Protein AF-0000000085178756 (afdb_homodimer)

InterPro domains:
  IPR003390 DNA integrity scanning protein, DisA, N-terminal [PF02457] (104-217)
  IPR003390 DNA integrity scanning protein, DisA, N-terminal [PS51794] (75-224)
  IPR014046 Diadenylate cyclase [PIRSF004793] (4-232)
  IPR034701 Diadenylate cyclase CdaA [MF_01499] (4-236)
  IPR034701 Diadenylate cyclase CdaA [TIGR00159] (6-231)
  IPR036888 DNA integrity scanning protein, DisA, N-terminal domain superfamily [G3DSA:3.40.1700.10] (80-236)
  IPR036888 DNA integrity scanning protein, DisA, N-terminal domain superfamily [SSF143597] (33-219)
  IPR045585 Diadenylate cyclase CdaA, N-terminal domain [PF19293] (4-77)
  IPR050338 DNA integrity scanning protein DisA [PTHR34185] (6-233)

Secondary structure (DSSP, 8-state):
----HHHHHHHHHHHHHHHHHHHHHTTSHHHHHHHHHHHHHHHHHHHHHTT-HHHHHHHHHHHHHHHHHHHHHTHHHHHHHHHHHHS-SS----HHHHHHHHHHHHHHHHTT--EEEEE--SS--HHHHTTSEEEEEE--HHHHHHHTSTTSTTSSSEEEEETTEEEEEEEPPPPPSS-TTS-HHHHHHHHHHHHSS-EEEEE-TTT--EEEEETTEEPPP--HHHHHHHHHHHHH-/----HHHHHHHHHHHHHHHHHHHHHTTSTHHHHHHHHHHHHHHHHHHHHHT-HHHHHHHHHHHHHHHHHHHHHTHHHHHHHHHHHHS-------HHHHHHHHHHHHHHHHTT--EEEEE--SS--HHHHTTSEEEEEE--HHHHHHHTSTTSTTSSSEEEEETTEEEEEEEPPPPPSS-TTS-HHHHHHHHHHHHSS-EEEEE-TTT--EEEEETTEEPPPB-HHHHHHHHHHHHH-

Foldseek 3Di:
DDCDPVNVVVVVVVVVVVVVVCVVCVPPCVVVVVVVVVVLVVVLVVCVVVVVPVVNVVSVVCVVVVVVVVCVVCVVVVVVVVCVVVVDLFLLQDPVLLVQVLLLLVVCLVQLFKAKEKEDGPDDPVVQQVQFAFDQAARGSVVSCVQCPPPDPFNADHWYDRRRTGGHTNTFADFAPPDPPDDRSVRRQLRRQCVHQIWMWIQGSVNSFIWIHHNNDIDDGDDSVRVSVVVVVRSVD/DPCDPVNVVVVVVVVVVVVVVVVLCPLDCVVVVVVVVVVLVVVLVVCVVVVVPVVVVVSVVCVVVVVVVSCVVCVVVVVVVVCVVVVVQQLCQPPVLLVQVLLLLVVCLVQLFKAKEKEDHSNDPVVQQVQFAFDQAARGSVVSCVQCPPPDPFNADHWYDRRRTGGHTNTFADFAPPDPPDDRSVRRQLRNQCSHQIWMWIQGSVNSFIWIHHNNDIGDGDDSVRVSVVVVVSSVD

Structure (mmCIF, N/CA/C/O backbone):
data_AF-0000000085178756-model_v1
#
loop_
_entity.id
_entity.type
_entity.pdbx_description
1 polymer 'Diadenylate cyclase'
#
loop_
_atom_site.group_PDB
_atom_site.id
_atom_site.type_symbol
_atom_site.label_atom_id
_atom_site.label_alt_id
_atom_site.label_comp_id
_atom_site.label_asym_id
_atom_site.label_entity_id
_atom_site.label_seq_id
_atom_site.pdbx_PDB_ins_code
_atom_site.Cartn_x
_atom_site.Cartn_y
_atom_site.Cartn_z
_atom_site.occupancy
_atom_site.B_iso_or_equiv
_atom_site.auth_seq_id
_atom_site.auth_comp_id
_atom_site.auth_asym_id
_atom_site.auth_atom_id
_atom_site.pdbx_PDB_model_num
ATOM 1 N N . MET A 1 1 ? 41.219 23.5 20.938 1 50.41 1 MET A N 1
ATOM 2 C CA . MET A 1 1 ? 41.594 22.125 21.25 1 50.41 1 MET A CA 1
ATOM 3 C C . MET A 1 1 ? 41.906 21.344 19.984 1 50.41 1 MET A C 1
ATOM 5 O O . MET A 1 1 ? 41.219 21.484 18.969 1 50.41 1 MET A O 1
ATOM 9 N N . PRO A 1 2 ? 43 20.812 19.875 1 63.88 2 PRO A N 1
ATOM 10 C CA . PRO A 1 2 ? 43.469 20.109 18.656 1 63.88 2 PRO A CA 1
ATOM 11 C C . PRO A 1 2 ? 42.594 18.891 18.344 1 63.88 2 PRO A C 1
ATOM 13 O O . PRO A 1 2 ? 42.031 18.266 19.234 1 63.88 2 PRO A O 1
ATOM 16 N N . VAL A 1 3 ? 42.031 18.922 17.219 1 70.81 3 VAL A N 1
ATOM 17 C CA . VAL A 1 3 ? 41.25 17.797 16.719 1 70.81 3 VAL A CA 1
ATOM 18 C C . VAL A 1 3 ? 42.062 16.5 16.859 1 70.81 3 VAL A C 1
ATOM 20 O O . VAL A 1 3 ? 43.156 16.391 16.312 1 70.81 3 VAL A O 1
ATOM 23 N N . THR A 1 4 ? 42.031 15.758 17.938 1 73.44 4 THR A N 1
ATOM 24 C CA . THR A 1 4 ? 42.688 14.477 18.203 1 73.44 4 THR A CA 1
ATOM 25 C C . THR A 1 4 ? 42.031 13.367 17.359 1 73.44 4 THR A C 1
ATOM 27 O O . THR A 1 4 ? 40.938 13.547 16.828 1 73.44 4 THR A O 1
ATOM 30 N N . TRP A 1 5 ? 42.781 12.273 17.203 1 80.94 5 TRP A N 1
ATOM 31 C CA . TRP A 1 5 ? 42.281 11.141 16.453 1 80.94 5 TRP A CA 1
ATOM 32 C C . TRP A 1 5 ? 40.938 10.664 17 1 80.94 5 TRP A C 1
ATOM 34 O O . TRP A 1 5 ? 40.062 10.188 16.25 1 80.94 5 TRP A O 1
ATOM 44 N N . ARG A 1 6 ? 40.688 10.844 18.266 1 75.19 6 ARG A N 1
ATOM 45 C CA . ARG A 1 6 ? 39.406 10.484 18.891 1 75.19 6 ARG A CA 1
ATOM 46 C C . ARG A 1 6 ? 38.281 11.383 18.391 1 75.19 6 ARG A C 1
ATOM 48 O O . ARG A 1 6 ? 37.156 10.93 18.219 1 75.19 6 ARG A O 1
ATOM 55 N N . ASP A 1 7 ? 38.688 12.578 18.172 1 75.19 7 ASP A N 1
ATOM 56 C CA . ASP A 1 7 ? 37.688 13.516 17.641 1 75.19 7 ASP A CA 1
ATOM 57 C C . ASP A 1 7 ? 37.281 13.133 16.219 1 75.19 7 ASP A C 1
ATOM 59 O O . ASP A 1 7 ? 36.094 13.227 15.867 1 75.19 7 ASP A O 1
ATOM 63 N N . LEU A 1 8 ? 38.281 12.695 15.547 1 80.56 8 LEU A N 1
ATOM 64 C CA . LEU A 1 8 ? 38 12.297 14.172 1 80.56 8 LEU A CA 1
ATOM 65 C C . LEU A 1 8 ? 37.156 11.039 14.141 1 80.56 8 LEU A C 1
ATOM 67 O O . LEU A 1 8 ? 36.25 10.922 13.32 1 80.56 8 LEU A O 1
ATOM 71 N N . LEU A 1 9 ? 37.5 10.141 15.023 1 82.38 9 LEU A N 1
ATOM 72 C CA . LEU A 1 9 ? 36.688 8.922 15.125 1 82.38 9 LEU A CA 1
ATOM 73 C C . LEU A 1 9 ? 35.25 9.234 15.555 1 82.38 9 LEU A C 1
ATOM 75 O O . LEU A 1 9 ? 34.312 8.648 15.039 1 82.38 9 LEU A O 1
ATOM 79 N N . ASP A 1 10 ? 35.219 10.07 16.484 1 79.5 10 ASP A N 1
ATOM 80 C CA . ASP A 1 10 ? 33.906 10.508 16.969 1 79.5 10 ASP A CA 1
ATOM 81 C C . ASP A 1 10 ? 33.094 11.109 15.828 1 79.5 10 ASP A C 1
ATOM 83 O O . ASP A 1 10 ? 31.922 10.773 15.664 1 79.5 10 ASP A O 1
ATOM 87 N N . ILE A 1 11 ? 33.688 11.977 15.125 1 78.44 11 ILE A N 1
ATOM 88 C CA . ILE A 1 11 ? 33.031 12.633 14.016 1 78.44 11 ILE A CA 1
ATOM 89 C C . ILE A 1 11 ? 32.594 11.586 12.977 1 78.44 11 ILE A C 1
ATOM 91 O O . ILE A 1 11 ? 31.5 11.641 12.453 1 78.44 11 ILE A O 1
ATOM 95 N N . PHE A 1 12 ? 33.531 10.688 12.727 1 82 12 PHE A N 1
ATOM 96 C CA . PHE A 1 12 ? 33.281 9.641 11.75 1 82 12 PHE A CA 1
ATOM 97 C C . PHE A 1 12 ? 32.094 8.773 12.195 1 82 12 PHE A C 1
ATOM 99 O O . PHE A 1 12 ? 31.188 8.484 11.406 1 82 12 PHE A O 1
ATOM 106 N N . LEU A 1 13 ? 32.062 8.422 13.43 1 78.56 13 LEU A N 1
ATOM 107 C CA . LEU A 1 13 ? 31.016 7.551 13.961 1 78.56 13 LEU A CA 1
ATOM 108 C C . LEU A 1 13 ? 29.656 8.25 13.953 1 78.56 13 LEU A C 1
ATOM 110 O O . LEU A 1 13 ? 28.641 7.633 13.656 1 78.56 13 LEU A O 1
ATOM 114 N N . VAL A 1 14 ? 29.719 9.477 14.273 1 77.38 14 VAL A N 1
ATOM 115 C CA . VAL A 1 14 ? 28.469 10.242 14.266 1 77.38 14 VAL A CA 1
ATOM 116 C C . VAL A 1 14 ? 27.969 10.391 12.836 1 77.38 14 VAL A C 1
ATOM 118 O O . VAL A 1 14 ? 26.766 10.258 12.586 1 77.38 14 VAL A O 1
ATOM 121 N N . ALA A 1 15 ? 28.906 10.625 11.984 1 76.5 15 ALA A N 1
ATOM 122 C CA . ALA A 1 15 ? 28.531 10.742 10.57 1 76.5 15 ALA A CA 1
ATOM 123 C C . ALA A 1 15 ? 27.938 9.438 10.055 1 76.5 15 ALA A C 1
ATOM 125 O O . ALA A 1 15 ? 26.953 9.445 9.32 1 76.5 15 ALA A O 1
ATOM 126 N N . LEU A 1 16 ? 28.578 8.367 10.453 1 75 16 LEU A N 1
ATOM 127 C CA . LEU A 1 16 ? 28.094 7.047 10.07 1 75 16 LEU A CA 1
ATOM 128 C C . LEU A 1 16 ? 26.719 6.781 10.648 1 75 16 LEU A C 1
ATOM 130 O O . LEU A 1 16 ? 25.844 6.246 9.961 1 75 16 LEU A O 1
ATOM 134 N N . LEU A 1 17 ? 26.594 7.098 11.836 1 73.38 17 LEU A N 1
ATOM 135 C CA . LEU A 1 17 ? 25.297 6.93 12.508 1 73.38 17 LEU A CA 1
ATOM 136 C C . LEU A 1 17 ? 24.219 7.746 11.828 1 73.38 17 LEU A C 1
ATOM 138 O O . LEU A 1 17 ? 23.109 7.246 11.586 1 73.38 17 LEU A O 1
ATOM 142 N N . LEU A 1 18 ? 24.547 8.969 11.516 1 75.81 18 LEU A N 1
ATOM 143 C CA . LEU A 1 18 ? 23.578 9.852 10.867 1 75.81 18 LEU A CA 1
ATOM 144 C C . LEU A 1 18 ? 23.234 9.352 9.469 1 75.81 18 LEU A C 1
ATOM 146 O O . LEU A 1 18 ? 22.094 9.43 9.039 1 75.81 18 LEU A O 1
ATOM 150 N N . TYR A 1 19 ? 24.266 8.875 8.867 1 68.56 19 TYR A N 1
ATOM 151 C CA . TYR A 1 19 ? 24.062 8.32 7.535 1 68.56 19 TYR A CA 1
ATOM 152 C C . TYR A 1 19 ? 23.156 7.102 7.582 1 68.56 19 TYR A C 1
ATOM 154 O O . TYR A 1 19 ? 22.25 6.957 6.754 1 68.56 19 TYR A O 1
ATOM 162 N N . THR A 1 20 ? 23.5 6.254 8.492 1 63.81 20 THR A N 1
ATOM 163 C CA . THR A 1 20 ? 22.703 5.043 8.648 1 63.81 20 THR A CA 1
ATOM 164 C C . THR A 1 20 ? 21.266 5.391 9 1 63.81 20 THR A C 1
ATOM 166 O O . THR A 1 20 ? 20.328 4.781 8.469 1 63.81 20 THR A O 1
ATOM 169 N N . LEU A 1 21 ? 21.141 6.312 9.859 1 65 21 LEU A N 1
ATOM 170 C CA . LEU A 1 21 ? 19.812 6.754 10.25 1 65 21 LEU A CA 1
ATOM 171 C C . LEU A 1 21 ? 19.062 7.352 9.062 1 65 21 LEU A C 1
ATOM 173 O O . LEU A 1 21 ? 17.875 7.094 8.883 1 65 21 LEU A O 1
ATOM 177 N N . TYR A 1 22 ? 19.734 8.086 8.297 1 65.94 22 TYR A N 1
ATOM 178 C CA . TYR A 1 22 ? 19.172 8.703 7.102 1 65.94 22 TYR A CA 1
ATOM 179 C C . TYR A 1 22 ? 18.719 7.648 6.105 1 65.94 22 TYR A C 1
ATOM 181 O O . TYR A 1 22 ? 17.609 7.742 5.555 1 65.94 22 TYR A O 1
ATOM 189 N N . ARG A 1 23 ? 19.547 6.742 5.945 1 56.66 23 ARG A N 1
ATOM 190 C CA . ARG A 1 23 ? 19.234 5.684 4.992 1 56.66 23 ARG A CA 1
ATOM 191 C C . ARG A 1 23 ? 18.031 4.871 5.441 1 56.66 23 ARG A C 1
ATOM 193 O O . ARG A 1 23 ? 17.25 4.414 4.609 1 56.66 23 ARG A O 1
ATOM 200 N N . LEU A 1 24 ? 18.016 4.711 6.688 1 54.38 24 LEU A N 1
ATOM 201 C CA . LEU A 1 24 ? 16.906 3.934 7.246 1 54.38 24 LEU A CA 1
ATOM 202 C C . LEU A 1 24 ? 15.586 4.676 7.09 1 54.38 24 LEU A C 1
ATOM 204 O O . LEU A 1 24 ? 14.531 4.051 6.953 1 54.38 24 LEU A O 1
ATOM 208 N N . MET A 1 25 ? 15.797 5.926 7.125 1 53.81 25 MET A N 1
ATOM 209 C CA . MET A 1 25 ? 14.594 6.75 7.109 1 53.81 25 MET A CA 1
ATOM 210 C C . MET A 1 25 ? 14.172 7.074 5.68 1 53.81 25 MET A C 1
ATOM 212 O O . MET A 1 25 ? 13.016 7.406 5.426 1 53.81 25 MET A O 1
ATOM 216 N N . VAL A 1 26 ? 15.219 6.848 4.805 1 48.31 26 VAL A N 1
ATOM 217 C CA . VAL A 1 26 ? 14.961 7.195 3.412 1 48.31 26 VAL A CA 1
ATOM 218 C C . VAL A 1 26 ? 13.945 6.219 2.818 1 48.31 26 VAL A C 1
ATOM 220 O O . VAL A 1 26 ? 14.086 5.004 2.957 1 48.31 26 VAL A O 1
ATOM 223 N N . GLY A 1 27 ? 12.828 6.789 2.383 1 42.19 27 GLY A N 1
ATOM 224 C CA . GLY A 1 27 ? 11.797 5.98 1.762 1 42.19 27 GLY A CA 1
ATOM 225 C C . GLY A 1 27 ? 10.594 5.758 2.658 1 42.19 27 GLY A C 1
ATOM 226 O O . GLY A 1 27 ? 9.578 5.207 2.223 1 42.19 27 GLY A O 1
ATOM 227 N N . THR A 1 28 ? 10.945 6.023 4.004 1 43.5 28 THR A N 1
ATOM 228 C CA . THR A 1 28 ? 9.828 5.812 4.914 1 43.5 28 THR A CA 1
ATOM 229 C C . THR A 1 28 ? 9.133 7.129 5.227 1 43.5 28 THR A C 1
ATOM 231 O O . THR A 1 28 ? 9.625 8.203 4.879 1 43.5 28 THR A O 1
ATOM 234 N N . ARG A 1 29 ? 7.918 6.957 5.707 1 46.06 29 ARG A N 1
ATOM 235 C CA . ARG A 1 29 ? 7.156 8.125 6.141 1 46.06 29 ARG A CA 1
ATOM 236 C C . ARG A 1 29 ? 7.891 8.875 7.246 1 46.06 29 ARG A C 1
ATOM 238 O O . ARG A 1 29 ? 7.617 10.055 7.484 1 46.06 29 ARG A O 1
ATOM 245 N N . ALA A 1 30 ? 8.828 8.203 7.781 1 55.19 30 ALA A N 1
ATOM 246 C CA . ALA A 1 30 ? 9.578 8.781 8.891 1 55.19 30 ALA A CA 1
ATOM 247 C C . ALA A 1 30 ? 10.352 10.023 8.438 1 55.19 30 ALA A C 1
ATOM 249 O O . ALA A 1 30 ? 10.492 10.984 9.203 1 55.19 30 ALA A O 1
ATOM 250 N N . LEU A 1 31 ? 10.773 9.969 7.238 1 56.69 31 LEU A N 1
ATOM 251 C CA . LEU A 1 31 ? 11.516 11.109 6.715 1 56.69 31 LEU A CA 1
ATOM 252 C C . LEU A 1 31 ? 10.633 12.359 6.688 1 56.69 31 LEU A C 1
ATOM 254 O O . LEU A 1 31 ? 11.109 13.469 6.941 1 56.69 31 LEU A O 1
ATOM 258 N N . ASN A 1 32 ? 9.406 12.094 6.359 1 56.81 32 ASN A N 1
ATOM 259 C CA . ASN A 1 32 ? 8.484 13.219 6.367 1 56.81 32 ASN A CA 1
ATOM 260 C C . ASN A 1 32 ? 8.305 13.781 7.773 1 56.81 32 ASN A C 1
ATOM 262 O O . ASN A 1 32 ? 8.203 15 7.953 1 56.81 32 ASN A O 1
ATOM 266 N N . LEU A 1 33 ? 8.25 12.906 8.719 1 64.31 33 LEU A N 1
ATOM 267 C CA . LEU A 1 33 ? 8.141 13.328 10.109 1 64.31 33 LEU A CA 1
ATOM 268 C C . LEU A 1 33 ? 9.375 14.125 10.531 1 64.31 33 LEU A C 1
ATOM 270 O O . LEU A 1 33 ? 9.25 15.172 11.18 1 64.31 33 LEU A O 1
ATOM 274 N N . VAL A 1 34 ? 10.5 13.648 10.141 1 70.12 34 VAL A N 1
ATOM 275 C CA . VAL A 1 34 ? 11.758 14.32 10.461 1 70.12 34 VAL A CA 1
ATOM 276 C C . VAL A 1 34 ? 11.797 15.695 9.789 1 70.12 34 VAL A C 1
ATOM 278 O O . VAL A 1 34 ? 12.195 16.672 10.414 1 70.12 34 VAL A O 1
ATOM 281 N N . ARG A 1 35 ? 11.359 15.727 8.594 1 68.25 35 ARG A N 1
ATOM 282 C CA . ARG A 1 35 ? 11.305 17 7.879 1 68.25 35 ARG A CA 1
ATOM 283 C C . ARG A 1 35 ? 10.352 17.969 8.562 1 68.25 35 ARG A C 1
ATOM 285 O O . ARG A 1 35 ? 10.641 19.156 8.664 1 68.25 35 ARG A O 1
ATOM 292 N N . GLY A 1 36 ? 9.242 17.438 8.969 1 73.62 36 GLY A N 1
ATOM 293 C CA . GLY A 1 36 ? 8.305 18.266 9.703 1 73.62 36 GLY A CA 1
ATOM 294 C C . GLY A 1 36 ? 8.898 18.875 10.961 1 73.62 36 GLY A C 1
ATOM 295 O O . GLY A 1 36 ? 8.703 20.062 11.234 1 73.62 36 GLY A O 1
ATOM 296 N N . VAL A 1 37 ? 9.617 18.078 11.648 1 78.94 37 VAL A N 1
ATOM 297 C CA . VAL A 1 37 ? 10.266 18.547 12.867 1 78.94 37 VAL A CA 1
ATOM 298 C C . VAL A 1 37 ? 11.32 19.594 12.531 1 78.94 37 VAL A C 1
ATOM 300 O O . VAL A 1 37 ? 11.445 20.609 13.219 1 78.94 37 VAL A O 1
ATOM 303 N N . LEU A 1 38 ? 11.984 19.406 11.43 1 79.12 38 LEU A N 1
ATOM 304 C CA . LEU A 1 38 ? 13.016 20.344 10.984 1 79.12 38 LEU A CA 1
ATOM 305 C C . LEU A 1 38 ? 12.398 21.672 10.594 1 79.12 38 LEU A C 1
ATOM 307 O O . LEU A 1 38 ? 12.945 22.734 10.914 1 79.12 38 LEU A O 1
ATOM 311 N N . VAL A 1 39 ? 11.289 21.609 9.859 1 78.88 39 VAL A N 1
ATOM 312 C CA . VAL A 1 39 ? 10.586 22.828 9.484 1 78.88 39 VAL A CA 1
ATOM 313 C C . VAL A 1 39 ? 10.133 23.562 10.742 1 78.88 39 VAL A C 1
ATOM 315 O O . VAL A 1 39 ? 10.258 24.797 10.828 1 78.88 39 VAL A O 1
ATOM 318 N N . TYR A 1 40 ? 9.609 22.781 11.68 1 84.19 40 TYR A N 1
ATOM 319 C CA . TYR A 1 40 ? 9.188 23.359 12.953 1 84.19 40 TYR A CA 1
ATOM 320 C C . TYR A 1 40 ? 10.344 24.078 13.633 1 84.19 40 TYR A C 1
ATOM 322 O O . TYR A 1 40 ? 10.188 25.234 14.062 1 84.19 40 TYR A O 1
ATOM 330 N N . LEU A 1 41 ? 11.531 23.422 13.719 1 82.44 41 LEU A N 1
ATOM 331 C CA . LEU A 1 41 ? 12.695 24 14.391 1 82.44 41 LEU A CA 1
ATOM 332 C C . LEU A 1 41 ? 13.203 25.219 13.641 1 82.44 41 LEU A C 1
ATOM 334 O O . LEU A 1 41 ? 13.625 26.203 14.266 1 82.44 41 LEU A O 1
ATOM 338 N N . LEU A 1 42 ? 13.039 25.156 12.375 1 85 42 LEU A N 1
ATOM 339 C CA . LEU A 1 42 ? 13.477 26.281 11.547 1 85 42 LEU A CA 1
ATOM 340 C C . LEU A 1 42 ? 12.578 27.484 11.766 1 85 42 LEU A C 1
ATOM 342 O O . LEU A 1 42 ? 13.07 28.609 11.906 1 85 42 LEU A O 1
ATOM 346 N N . VAL A 1 43 ? 11.328 27.297 11.797 1 83.69 43 VAL A N 1
ATOM 347 C CA . VAL A 1 43 ? 10.383 28.375 12.023 1 83.69 43 VAL A CA 1
ATOM 348 C C . VAL A 1 43 ? 10.594 28.969 13.414 1 83.69 43 VAL A C 1
ATOM 350 O O . VAL A 1 43 ? 10.578 30.203 13.578 1 83.69 43 VAL A O 1
ATOM 353 N N . TRP A 1 44 ? 10.836 28.062 14.359 1 83.56 44 TRP A N 1
ATOM 354 C CA . TRP A 1 44 ? 11.094 28.516 15.727 1 83.56 44 TRP A CA 1
ATOM 355 C C . TRP A 1 44 ? 12.367 29.344 15.797 1 83.56 44 TRP A C 1
ATOM 357 O O . TRP A 1 44 ? 12.398 30.391 16.438 1 83.56 44 TRP A O 1
ATOM 367 N N . PHE A 1 45 ? 13.367 28.906 15.141 1 84.19 45 PHE A N 1
ATOM 368 C CA . PHE A 1 45 ? 14.648 29.594 15.102 1 84.19 45 PHE A CA 1
ATOM 369 C C . PHE A 1 45 ? 14.516 30.953 14.438 1 84.19 45 PHE A C 1
ATOM 371 O O . PHE A 1 45 ? 15.016 31.953 14.953 1 84.19 45 PHE A O 1
ATOM 378 N N . ILE A 1 46 ? 13.773 30.984 13.352 1 86.19 46 ILE A N 1
ATOM 379 C CA . ILE A 1 46 ? 13.586 32.219 12.617 1 86.19 46 ILE A CA 1
ATOM 380 C C . ILE A 1 46 ? 12.742 33.188 13.445 1 86.19 46 ILE A C 1
ATOM 382 O O . ILE A 1 46 ? 13.023 34.406 13.484 1 86.19 46 ILE A O 1
ATOM 386 N N . ALA A 1 47 ? 11.797 32.688 14.117 1 84.69 47 ALA A N 1
ATOM 387 C CA . ALA A 1 47 ? 10.961 33.531 14.977 1 84.69 47 ALA A CA 1
ATOM 388 C C . ALA A 1 47 ? 11.789 34.156 16.094 1 84.69 47 ALA A C 1
ATOM 390 O O . ALA A 1 47 ? 11.602 35.312 16.438 1 84.69 47 ALA A O 1
ATOM 391 N N . SER A 1 48 ? 12.727 33.375 16.625 1 83.75 48 SER A N 1
ATOM 392 C CA . SER A 1 48 ? 13.586 33.844 17.703 1 83.75 48 SER A CA 1
ATOM 393 C C . SER A 1 48 ? 14.578 34.906 17.203 1 83.75 48 SER A C 1
ATOM 395 O O . SER A 1 48 ? 14.867 35.875 17.891 1 83.75 48 SER A O 1
ATOM 397 N N . LEU A 1 49 ? 15 34.75 16 1 84.5 49 LEU A N 1
ATOM 398 C CA . LEU A 1 49 ? 15.961 35.688 15.414 1 84.5 49 LEU A CA 1
ATOM 399 C C . LEU A 1 49 ? 15.297 37 15.078 1 84.5 49 LEU A C 1
ATOM 401 O O . LEU A 1 49 ? 15.898 38.062 15.258 1 84.5 49 LEU A O 1
ATOM 405 N N . LEU A 1 50 ? 14.055 36.906 14.602 1 85.62 50 LEU A N 1
ATOM 406 C CA . LEU A 1 50 ? 13.32 38.094 14.195 1 85.62 50 LEU A CA 1
ATOM 407 C C . LEU A 1 50 ? 12.719 38.812 15.398 1 85.62 50 LEU A C 1
ATOM 409 O O . LEU A 1 50 ? 12.164 39.906 15.273 1 85.62 50 LEU A O 1
ATOM 413 N N . GLY A 1 51 ? 12.883 38.188 16.547 1 82.5 51 GLY A N 1
ATOM 414 C CA . GLY A 1 51 ? 12.398 38.781 17.781 1 82.5 51 GLY A CA 1
ATOM 415 C C . GLY A 1 51 ? 10.891 38.719 17.922 1 82.5 51 GLY A C 1
ATOM 416 O O . GLY A 1 51 ? 10.273 39.625 18.453 1 82.5 51 GLY A O 1
ATOM 417 N N . LEU A 1 52 ? 10.281 37.75 17.266 1 83.44 52 LEU A N 1
ATOM 418 C CA . LEU A 1 52 ? 8.844 37.531 17.422 1 83.44 52 LEU A CA 1
ATOM 419 C C . LEU A 1 52 ? 8.531 36.844 18.75 1 83.44 52 LEU A C 1
ATOM 421 O O . LEU A 1 52 ? 8.555 35.625 18.844 1 83.44 52 LEU A O 1
ATOM 425 N N . SER A 1 53 ? 8.234 37.531 19.672 1 81.88 53 SER A N 1
ATOM 426 C CA . SER A 1 53 ? 8.156 37.062 21.047 1 81.88 53 SER A CA 1
ATOM 427 C C . SER A 1 53 ? 6.98 36.094 21.234 1 81.88 53 SER A C 1
ATOM 429 O O . SER A 1 53 ? 7.121 35.031 21.875 1 81.88 53 SER A O 1
ATOM 431 N N . THR A 1 54 ? 5.809 36.438 20.688 1 84.12 54 THR A N 1
ATOM 432 C CA . THR A 1 54 ? 4.625 35.594 20.906 1 84.12 54 THR A CA 1
ATOM 433 C C . THR A 1 54 ? 4.754 34.281 20.172 1 84.12 54 THR A C 1
ATOM 435 O O . THR A 1 54 ? 4.48 33.219 20.75 1 84.12 54 THR A O 1
ATOM 438 N N . LEU A 1 55 ? 5.164 34.375 18.984 1 82 55 LEU A N 1
ATOM 439 C CA . LEU A 1 55 ? 5.32 33.156 18.203 1 82 55 LEU A CA 1
ATOM 440 C C . LEU A 1 55 ? 6.391 32.25 18.812 1 82 55 LEU A C 1
ATOM 442 O O . LEU A 1 55 ? 6.207 31.047 18.922 1 82 55 LEU A O 1
ATOM 446 N N . SER A 1 56 ? 7.461 32.875 19.188 1 83.19 56 SER A N 1
ATOM 447 C CA . SER A 1 56 ? 8.539 32.094 19.797 1 83.19 56 SER A CA 1
ATOM 448 C C . SER A 1 56 ? 8.102 31.453 21.109 1 83.19 56 SER A C 1
ATOM 450 O O . SER A 1 56 ? 8.469 30.312 21.406 1 83.19 56 SER A O 1
ATOM 452 N N . TRP A 1 57 ? 7.352 32.188 21.844 1 81.56 57 TRP A N 1
ATOM 453 C CA . TRP A 1 57 ? 6.824 31.641 23.109 1 81.56 57 TRP A CA 1
ATOM 454 C C . TRP A 1 57 ? 5.852 30.5 22.844 1 81.56 57 TRP A C 1
ATOM 456 O O . TRP A 1 57 ? 5.906 29.469 23.531 1 81.56 57 TRP A O 1
ATOM 466 N N . LEU A 1 58 ? 5.039 30.688 21.875 1 81.69 58 LEU A N 1
ATOM 467 C CA . LEU A 1 58 ? 4.07 29.656 21.516 1 81.69 58 LEU A CA 1
ATOM 468 C C . LEU A 1 58 ? 4.77 28.375 21.062 1 81.69 58 LEU A C 1
ATOM 470 O O . LEU A 1 58 ? 4.418 27.281 21.5 1 81.69 58 LEU A O 1
ATOM 474 N N . LEU A 1 59 ? 5.727 28.547 20.234 1 81.75 59 LEU A N 1
ATOM 475 C CA . LEU A 1 59 ? 6.457 27.406 19.703 1 81.75 59 LEU A CA 1
ATOM 476 C C . LEU A 1 59 ? 7.316 26.766 20.781 1 81.75 59 LEU A C 1
ATOM 478 O O . LEU A 1 59 ? 7.484 25.531 20.797 1 81.75 59 LEU A O 1
ATOM 482 N N . GLY A 1 60 ? 7.883 27.547 21.703 1 80.12 60 GLY A N 1
ATOM 483 C CA . GLY A 1 60 ? 8.641 27 22.828 1 80.12 60 GLY A CA 1
ATOM 484 C C . GLY A 1 60 ? 7.805 26.156 23.75 1 80.12 60 GLY A C 1
ATOM 485 O O . GLY A 1 60 ? 8.242 25.078 24.172 1 80.12 60 GLY A O 1
ATOM 486 N N . ASN A 1 61 ? 6.664 26.625 24.047 1 78.31 61 ASN A N 1
ATOM 487 C CA . ASN A 1 61 ? 5.758 25.859 24.891 1 78.31 61 ASN A CA 1
ATOM 488 C C . ASN A 1 61 ? 5.281 24.578 24.188 1 78.31 61 ASN A C 1
ATOM 490 O O . ASN A 1 61 ? 5.133 23.531 24.828 1 78.31 61 ASN A O 1
ATOM 494 N N . ALA A 1 62 ? 5.082 24.766 22.906 1 79.19 62 ALA A N 1
ATOM 495 C CA . ALA A 1 62 ? 4.668 23.609 22.125 1 79.19 62 ALA A CA 1
ATOM 496 C C . ALA A 1 62 ? 5.766 22.547 22.078 1 79.19 62 ALA A C 1
ATOM 498 O O . ALA A 1 62 ? 5.48 21.359 22.047 1 79.19 62 ALA A O 1
ATOM 499 N N . ALA A 1 63 ? 7.008 23.031 22.125 1 76.25 63 ALA A N 1
ATOM 500 C CA . ALA A 1 63 ? 8.148 22.125 22.031 1 76.25 63 ALA A CA 1
ATOM 501 C C . ALA A 1 63 ? 8.227 21.234 23.266 1 76.25 63 ALA A C 1
ATOM 503 O O . ALA A 1 63 ? 8.609 20.062 23.172 1 76.25 63 ALA A O 1
ATOM 504 N N . THR A 1 64 ? 7.965 21.734 24.422 1 69.5 64 THR A N 1
ATOM 505 C CA . THR A 1 64 ? 7.996 20.938 25.641 1 69.5 64 THR A CA 1
ATOM 506 C C . THR A 1 64 ? 6.977 19.812 25.578 1 69.5 64 THR A C 1
ATOM 508 O O . THR A 1 64 ? 7.297 18.656 25.906 1 69.5 64 THR A O 1
ATOM 511 N N . LEU A 1 65 ? 5.781 20.25 25.188 1 68.19 65 LEU A N 1
ATOM 512 C CA . LEU A 1 65 ? 4.754 19.234 25.016 1 68.19 65 LEU A CA 1
ATOM 513 C C . LEU A 1 65 ? 5.016 18.391 23.766 1 68.19 65 LEU A C 1
ATOM 515 O O . LEU A 1 65 ? 4.688 17.203 23.734 1 68.19 65 LEU A O 1
ATOM 519 N N . GLY A 1 66 ? 5.699 19.078 22.859 1 71.19 66 GLY A N 1
ATOM 520 C CA . GLY A 1 66 ? 5.988 18.469 21.578 1 71.19 66 GLY A CA 1
ATOM 521 C C . GLY A 1 66 ? 7.008 17.359 21.656 1 71.19 66 GLY A C 1
ATOM 522 O O . GLY A 1 66 ? 6.906 16.359 20.938 1 71.19 66 GLY A O 1
ATOM 523 N N . ALA A 1 67 ? 7.965 17.594 22.641 1 71.94 67 ALA A N 1
ATOM 524 C CA . ALA A 1 67 ? 8.961 16.547 22.812 1 71.94 67 ALA A CA 1
ATOM 525 C C . ALA A 1 67 ? 8.297 15.227 23.188 1 71.94 67 ALA A C 1
ATOM 527 O O . ALA A 1 67 ? 8.641 14.172 22.656 1 71.94 67 ALA A O 1
ATOM 528 N N . PHE A 1 68 ? 7.383 15.312 24.141 1 68.81 68 PHE A N 1
ATOM 529 C CA . PHE A 1 68 ? 6.645 14.117 24.531 1 68.81 68 PHE A CA 1
ATOM 530 C C . PHE A 1 68 ? 5.797 13.609 23.359 1 68.81 68 PHE A C 1
ATOM 532 O O . PHE A 1 68 ? 5.742 12.406 23.109 1 68.81 68 PHE A O 1
ATOM 539 N N . ALA A 1 69 ? 5.133 14.617 22.688 1 71.56 69 ALA A N 1
ATOM 540 C CA . ALA A 1 69 ? 4.305 14.273 21.547 1 71.56 69 ALA A CA 1
ATOM 541 C C . ALA A 1 69 ? 5.133 13.609 20.453 1 71.56 69 ALA A C 1
ATOM 543 O O . ALA A 1 69 ? 4.684 12.641 19.828 1 71.56 69 ALA A O 1
ATOM 544 N N . LEU A 1 70 ? 6.289 14.078 20.312 1 72.25 70 LEU A N 1
ATOM 545 C CA . LEU A 1 70 ? 7.191 13.547 19.297 1 72.25 70 LEU A CA 1
ATOM 546 C C . LEU A 1 70 ? 7.562 12.102 19.594 1 72.25 70 LEU A C 1
ATOM 548 O O . LEU A 1 70 ? 7.594 11.258 18.688 1 72.25 70 LEU A O 1
ATOM 552 N N . ILE A 1 71 ? 7.82 11.805 20.844 1 68.62 71 ILE A N 1
ATOM 553 C CA . ILE A 1 71 ? 8.18 10.453 21.25 1 68.62 71 ILE A CA 1
ATOM 554 C C . ILE A 1 71 ? 7.02 9.5 20.969 1 68.62 71 ILE A C 1
ATOM 556 O O . ILE A 1 71 ? 7.219 8.391 20.484 1 68.62 71 ILE A O 1
ATOM 560 N N . VAL A 1 72 ? 5.918 10.023 21.234 1 66.81 72 VAL A N 1
ATOM 561 C CA . VAL A 1 72 ? 4.727 9.203 21.047 1 66.81 72 VAL A CA 1
ATOM 562 C C . VAL A 1 72 ? 4.465 8.992 19.562 1 66.81 72 VAL A C 1
ATOM 564 O O . VAL A 1 72 ? 4.121 7.887 19.141 1 66.81 72 VAL A O 1
ATOM 567 N N . VAL A 1 73 ? 4.703 10.008 18.812 1 65.88 73 VAL A N 1
ATOM 568 C CA . VAL A 1 73 ? 4.449 9.961 17.375 1 65.88 73 VAL A CA 1
ATOM 569 C C . VAL A 1 73 ? 5.473 9.055 16.703 1 65.88 73 VAL A C 1
ATOM 571 O O . VAL A 1 73 ? 5.137 8.32 15.766 1 65.88 73 VAL A O 1
ATOM 574 N N . PHE A 1 74 ? 6.707 9.047 17.234 1 63.19 74 PHE A N 1
ATOM 575 C CA . PHE A 1 74 ? 7.789 8.266 16.641 1 63.19 74 PHE A CA 1
ATOM 576 C C . PHE A 1 74 ? 7.836 6.867 17.25 1 63.19 74 PHE A C 1
ATOM 578 O O . PHE A 1 74 ? 8.703 6.062 16.906 1 63.19 74 PHE A O 1
ATOM 585 N N . GLN A 1 75 ? 6.953 6.703 18.141 1 64.81 75 GLN A N 1
ATOM 586 C CA . GLN A 1 75 ? 6.969 5.43 18.859 1 64.81 75 GLN A CA 1
ATOM 587 C C . GLN A 1 75 ? 7.047 4.258 17.891 1 64.81 75 GLN A C 1
ATOM 589 O O . GLN A 1 75 ? 7.887 3.365 18.047 1 64.81 75 GLN A O 1
ATOM 594 N N . PRO A 1 76 ? 6.238 4.246 16.797 1 54.38 76 PRO A N 1
ATOM 595 C CA . PRO A 1 76 ? 6.34 3.096 15.891 1 54.38 76 PRO A CA 1
ATOM 596 C C . PRO A 1 76 ? 7.699 3 15.203 1 54.38 76 PRO A C 1
ATOM 598 O O . PRO A 1 76 ? 8.234 1.901 15.039 1 54.38 76 PRO A O 1
ATOM 601 N N . GLU A 1 77 ? 8.188 4.125 14.828 1 52.62 77 GLU A N 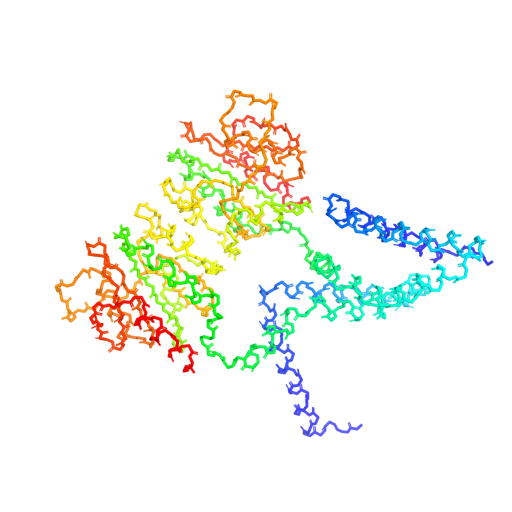1
ATOM 602 C CA . GLU A 1 77 ? 9.484 4.141 14.164 1 52.62 77 GLU A CA 1
ATOM 603 C C . GLU A 1 77 ? 10.602 3.744 15.125 1 52.62 77 GLU A C 1
ATOM 605 O O . GLU A 1 77 ? 11.531 3.02 14.75 1 52.62 77 GLU A O 1
ATOM 610 N N . LEU A 1 78 ? 10.531 4.324 16.281 1 62.66 78 LEU A N 1
ATOM 611 C CA . LEU A 1 78 ? 11.5 3.959 17.297 1 62.66 78 LEU A CA 1
ATOM 612 C C . LEU A 1 78 ? 11.461 2.461 17.578 1 62.66 78 LEU A C 1
ATOM 614 O O . LEU A 1 78 ? 12.508 1.819 17.703 1 62.66 78 LEU A O 1
ATOM 618 N N . ARG A 1 79 ? 10.273 2.053 17.578 1 53.62 79 ARG A N 1
ATOM 619 C CA . ARG A 1 79 ? 10.117 0.619 17.781 1 53.62 79 ARG A CA 1
ATOM 620 C C . ARG A 1 79 ? 10.727 -0.176 16.641 1 53.62 79 ARG A C 1
ATOM 622 O O . ARG A 1 79 ? 11.453 -1.146 16.859 1 53.62 79 ARG A O 1
ATOM 629 N N . ALA A 1 80 ? 10.305 0.249 15.516 1 48.09 80 ALA A N 1
ATOM 630 C CA . ALA A 1 80 ? 10.828 -0.428 14.336 1 48.09 80 ALA A CA 1
ATOM 631 C C . ALA A 1 80 ? 12.352 -0.385 14.297 1 48.09 80 ALA A C 1
ATOM 633 O O . ALA A 1 80 ? 13 -1.379 13.969 1 48.09 80 ALA A O 1
ATOM 634 N N . PHE A 1 81 ? 12.914 0.731 14.617 1 56.44 81 PHE A N 1
ATOM 635 C CA . PHE A 1 81 ? 14.359 0.909 14.664 1 56.44 81 PHE A CA 1
ATOM 636 C C . PHE A 1 81 ? 14.992 -0.04 15.68 1 56.44 81 PHE A C 1
ATOM 638 O O . PHE A 1 81 ? 15.969 -0.724 15.375 1 56.44 81 PHE A O 1
ATOM 645 N N . LEU A 1 82 ? 14.422 0.02 16.844 1 54 82 LEU A N 1
ATOM 646 C CA . LEU A 1 82 ? 14.938 -0.849 17.891 1 54 82 LEU A CA 1
ATOM 647 C C . LEU A 1 82 ? 14.781 -2.316 17.516 1 54 82 LEU A C 1
ATOM 649 O O . LEU A 1 82 ? 15.656 -3.135 17.797 1 54 82 LEU A O 1
ATOM 653 N N . GLU A 1 83 ? 13.594 -2.518 16.953 1 47.59 83 GLU A N 1
ATOM 654 C CA . GLU A 1 83 ? 13.359 -3.883 16.5 1 47.59 83 GLU A CA 1
ATOM 655 C C . GLU A 1 83 ? 14.367 -4.277 15.422 1 47.59 83 GLU A C 1
ATOM 657 O O . GLU A 1 83 ? 14.875 -5.402 15.422 1 47.59 83 GLU A O 1
ATOM 662 N N . ARG A 1 84 ? 14.469 -3.297 14.477 1 44.22 84 ARG A N 1
ATOM 663 C CA . ARG A 1 84 ? 15.445 -3.564 13.43 1 44.22 84 ARG A CA 1
ATOM 664 C C . ARG A 1 84 ? 16.844 -3.74 14.023 1 44.22 84 ARG A C 1
ATOM 666 O O . ARG A 1 84 ? 17.609 -4.594 13.57 1 44.22 84 ARG A O 1
ATOM 673 N N . LEU A 1 85 ? 17.141 -2.709 14.789 1 47.81 85 LEU A N 1
ATOM 674 C CA . LEU A 1 85 ? 18.422 -2.816 15.469 1 47.81 85 LEU A CA 1
ATOM 675 C C . LEU A 1 85 ? 18.562 -4.16 16.172 1 47.81 85 LEU A C 1
ATOM 677 O O . LEU A 1 85 ? 19.641 -4.73 16.25 1 47.81 85 LEU A O 1
ATOM 681 N N . GLY A 1 86 ? 17.516 -4.301 16.812 1 42.16 86 GLY A N 1
ATOM 682 C CA . GLY A 1 86 ? 17.484 -5.602 17.469 1 42.16 86 GLY A CA 1
ATOM 683 C C . GLY A 1 86 ? 17.344 -6.758 16.5 1 42.16 86 GLY A C 1
ATOM 684 O O . GLY A 1 86 ? 17.641 -7.902 16.844 1 42.16 86 GLY A O 1
ATOM 685 N N . ARG A 1 87 ? 16.453 -6.391 15.57 1 40.12 87 ARG A N 1
ATOM 686 C CA . ARG A 1 87 ? 16.234 -7.441 14.578 1 40.12 87 ARG A CA 1
ATOM 687 C C . ARG A 1 87 ? 17.484 -7.672 13.742 1 40.12 87 ARG A C 1
ATOM 689 O O . ARG A 1 87 ? 18.031 -6.734 13.156 1 40.12 87 ARG A O 1
ATOM 696 N N . GLY A 1 88 ? 18.5 -8.172 14.109 1 38.91 88 GLY A N 1
ATOM 697 C CA . GLY A 1 88 ? 19.422 -8.711 13.117 1 38.91 88 GLY A CA 1
ATOM 698 C C . GLY A 1 88 ? 18.797 -8.883 11.75 1 38.91 88 GLY A C 1
ATOM 699 O O . GLY A 1 88 ? 17.578 -8.891 11.617 1 38.91 88 GLY A O 1
ATOM 700 N N . GLN A 1 89 ? 19.406 -8.266 10.492 1 39.09 89 GLN A N 1
ATOM 701 C CA . GLN A 1 89 ? 18.906 -8.375 9.125 1 39.09 89 GLN A CA 1
ATOM 702 C C . GLN A 1 89 ? 18.016 -9.594 8.953 1 39.09 89 GLN A C 1
ATOM 704 O O . GLN A 1 89 ? 18.094 -10.297 7.949 1 39.09 89 GLN A O 1
ATOM 709 N N . ARG A 1 90 ? 17.859 -10.383 10.055 1 36.81 90 ARG A N 1
ATOM 710 C CA . ARG A 1 90 ? 17.234 -11.695 9.875 1 36.81 90 ARG A CA 1
ATOM 711 C C . ARG A 1 90 ? 15.844 -11.57 9.273 1 36.81 90 ARG A C 1
ATOM 713 O O . ARG A 1 90 ? 15.141 -10.586 9.516 1 36.81 90 ARG A O 1
ATOM 720 N N . PHE A 1 91 ? 15.453 -12.117 8.172 1 41.59 91 PHE A N 1
ATOM 721 C CA . PHE A 1 91 ? 14.109 -12.391 7.691 1 41.59 91 PHE A CA 1
ATOM 722 C C . PHE A 1 91 ? 13.109 -12.391 8.844 1 41.59 91 PHE A C 1
ATOM 724 O O . PHE A 1 91 ? 12.914 -13.414 9.5 1 41.59 91 PHE A O 1
ATOM 731 N N . SER A 1 92 ? 13.195 -11.508 9.852 1 45.16 92 SER A N 1
ATOM 732 C CA . SER A 1 92 ? 12.211 -11.516 10.93 1 45.16 92 SER A CA 1
ATOM 733 C C . SER A 1 92 ? 10.805 -11.289 10.391 1 45.16 92 SER A C 1
ATOM 735 O O . SER A 1 92 ? 10.438 -10.164 10.047 1 45.16 92 SER A O 1
ATOM 737 N N . SER A 1 93 ? 10.359 -12.047 9.477 1 52.03 93 SER A N 1
ATOM 738 C CA . SER A 1 93 ? 8.93 -11.969 9.188 1 52.03 93 SER A CA 1
ATOM 739 C C . SER A 1 93 ? 8.117 -11.773 10.461 1 52.03 93 SER A C 1
ATOM 741 O O . SER A 1 93 ? 8.172 -12.602 11.367 1 52.03 93 SER A O 1
ATOM 743 N N . GLY A 1 94 ? 7.738 -10.68 10.773 1 60.75 94 GLY A N 1
ATOM 744 C CA . GLY A 1 94 ? 6.828 -10.539 11.898 1 60.75 94 GLY A CA 1
ATOM 745 C C . GLY A 1 94 ? 5.734 -11.594 11.922 1 60.75 94 GLY A C 1
ATOM 746 O O . GLY A 1 94 ? 5.434 -12.203 10.891 1 60.75 94 GLY A O 1
ATOM 747 N N . PRO A 1 95 ? 5.414 -12.164 13.086 1 68.81 95 PRO A N 1
ATOM 748 C CA . PRO A 1 95 ? 4.391 -13.195 13.219 1 68.81 95 PRO A CA 1
ATOM 749 C C . PRO A 1 95 ? 3.186 -12.961 12.312 1 68.81 95 PRO A C 1
ATOM 751 O O . PRO A 1 95 ? 2.631 -13.914 11.758 1 68.81 95 PRO A O 1
ATOM 754 N N . LEU A 1 96 ? 2.932 -11.773 12.023 1 72.25 96 LEU A N 1
ATOM 755 C CA . LEU A 1 96 ? 1.741 -11.469 11.234 1 72.25 96 LEU A CA 1
ATOM 756 C C . LEU A 1 96 ? 1.969 -11.773 9.758 1 72.25 96 LEU A C 1
ATOM 758 O O . LEU A 1 96 ? 1.085 -12.312 9.094 1 72.25 96 LEU A O 1
ATOM 762 N N . ALA A 1 97 ? 3.156 -11.508 9.312 1 86.81 97 ALA A N 1
ATOM 763 C CA . ALA A 1 97 ? 3.451 -11.758 7.906 1 86.81 97 ALA A CA 1
ATOM 764 C C . ALA A 1 97 ? 3.49 -13.25 7.609 1 86.81 97 ALA A C 1
ATOM 766 O O . ALA A 1 97 ? 3.021 -13.695 6.559 1 86.81 97 ALA A O 1
ATOM 767 N N . LEU A 1 98 ? 3.959 -13.961 8.57 1 90.75 98 LEU A N 1
ATOM 768 C CA . LEU A 1 98 ? 4.016 -15.414 8.406 1 90.75 98 LEU A CA 1
ATOM 769 C C . LEU A 1 98 ? 2.611 -16 8.328 1 90.75 98 LEU A C 1
ATOM 771 O O . LEU A 1 98 ? 2.34 -16.859 7.488 1 90.75 98 LEU A O 1
ATOM 775 N N . GLU A 1 99 ? 1.763 -15.531 9.188 1 93.12 99 GLU A N 1
ATOM 776 C CA . GLU A 1 99 ? 0.393 -16.031 9.203 1 93.12 99 GLU A CA 1
ATOM 777 C C . GLU A 1 99 ? -0.332 -15.688 7.902 1 93.12 99 GLU A C 1
ATOM 779 O O . GLU A 1 99 ? -1.094 -16.5 7.375 1 93.12 99 GLU A O 1
ATOM 784 N N . GLU A 1 100 ? -0.095 -14.5 7.438 1 95.19 100 GLU A N 1
ATOM 785 C CA . GLU A 1 100 ? -0.701 -14.094 6.172 1 95.19 100 GLU A CA 1
ATOM 786 C C . GLU A 1 100 ? -0.189 -14.953 5.016 1 95.19 100 GLU A C 1
ATOM 788 O O . GLU A 1 100 ? -0.957 -15.328 4.129 1 95.19 100 GLU A O 1
ATOM 793 N N . LEU A 1 101 ? 1.079 -15.25 5.047 1 96.31 101 LEU A N 1
ATOM 794 C CA . LEU A 1 101 ? 1.667 -16.094 4.016 1 96.31 101 LEU A CA 1
ATOM 795 C C . LEU A 1 101 ? 1.046 -17.484 4.035 1 96.31 101 LEU A C 1
ATOM 797 O O . LEU A 1 101 ? 0.625 -18 2.996 1 96.31 101 LEU A O 1
ATOM 801 N N . LEU A 1 102 ? 0.948 -18.047 5.219 1 96.88 102 LEU A N 1
ATOM 802 C CA . LEU A 1 102 ? 0.411 -19.391 5.367 1 96.88 102 LEU A CA 1
ATOM 803 C C . LEU A 1 102 ? -1.061 -19.438 4.969 1 96.88 102 LEU A C 1
ATOM 805 O O . LEU A 1 102 ? -1.499 -20.375 4.301 1 96.88 102 LEU A O 1
ATOM 809 N N . LEU A 1 103 ? -1.772 -18.453 5.352 1 97 103 LEU A N 1
ATOM 810 C CA . LEU A 1 103 ? -3.182 -18.375 4.984 1 97 103 LEU A CA 1
ATOM 811 C C . LEU A 1 103 ? -3.342 -18.25 3.471 1 97 103 LEU A C 1
ATOM 813 O O . LEU A 1 103 ? -4.184 -18.938 2.877 1 97 103 LEU A O 1
ATOM 817 N N . GLY A 1 104 ? -2.592 -17.406 2.861 1 98.06 104 GLY A N 1
ATOM 818 C CA . GLY A 1 104 ? -2.619 -17.281 1.413 1 98.06 104 GLY A CA 1
ATOM 819 C C . GLY A 1 104 ? -2.299 -18.578 0.691 1 98.06 104 GLY A C 1
ATOM 820 O O . GLY A 1 104 ? -2.996 -18.953 -0.251 1 98.06 104 GLY A O 1
ATOM 821 N N . LEU A 1 105 ? -1.267 -19.25 1.166 1 98 105 LEU A N 1
ATOM 822 C CA . LEU A 1 105 ? -0.865 -20.516 0.559 1 98 105 LEU A CA 1
ATOM 823 C C . LEU A 1 105 ? -1.951 -21.562 0.732 1 98 105 LEU A C 1
ATOM 825 O O . LEU A 1 105 ? -2.211 -22.359 -0.182 1 98 105 LEU A O 1
ATOM 829 N N . SER A 1 106 ? -2.533 -21.562 1.878 1 98.12 106 SER A N 1
ATOM 830 C CA . SER A 1 106 ? -3.627 -22.484 2.129 1 98.12 106 SER A CA 1
ATOM 831 C C . SER A 1 106 ? -4.773 -22.281 1.148 1 98.12 106 SER A C 1
ATOM 833 O O . SER A 1 106 ? -5.309 -23.234 0.59 1 98.12 106 SER A O 1
ATOM 835 N N . ARG A 1 107 ? -5.137 -21.062 0.933 1 97.88 107 ARG A N 1
ATOM 836 C CA . ARG A 1 107 ? -6.242 -20.719 0.038 1 97.88 107 ARG A CA 1
ATOM 837 C C . ARG A 1 107 ? -5.895 -21.062 -1.408 1 97.88 107 ARG A C 1
ATOM 839 O O . ARG A 1 107 ? -6.738 -21.578 -2.15 1 97.88 107 ARG A O 1
ATOM 846 N N . LEU A 1 108 ? -4.711 -20.781 -1.77 1 98.12 108 LEU A N 1
ATOM 847 C CA . LEU A 1 108 ? -4.258 -21.125 -3.115 1 98.12 108 LEU A CA 1
ATOM 848 C C . LEU A 1 108 ? -4.258 -22.625 -3.326 1 98.12 108 LEU A C 1
ATOM 850 O O . LEU A 1 108 ? -4.688 -23.109 -4.375 1 98.12 108 LEU A O 1
ATOM 854 N N . SER A 1 109 ? -3.744 -23.344 -2.357 1 98.06 109 SER A N 1
ATOM 855 C CA . SER A 1 109 ? -3.697 -24.797 -2.408 1 98.06 109 SER A CA 1
ATOM 856 C C . SER A 1 109 ? -5.098 -25.391 -2.523 1 98.06 109 SER A C 1
ATOM 858 O O . SER A 1 109 ? -5.344 -26.266 -3.363 1 98.06 109 SER A O 1
ATOM 860 N N . GLU A 1 110 ? -6.016 -24.906 -1.729 1 97.38 110 GLU A N 1
ATOM 861 C CA . GLU A 1 110 ? -7.387 -25.422 -1.703 1 97.38 110 GLU A CA 1
ATOM 862 C C . GLU A 1 110 ? -8.07 -25.219 -3.051 1 97.38 110 GLU A C 1
ATOM 864 O O . GLU A 1 110 ? -8.844 -26.078 -3.498 1 97.38 110 GLU A O 1
ATOM 869 N N . LYS A 1 111 ? -7.781 -24.125 -3.646 1 97.19 111 LYS A N 1
ATOM 870 C CA . LYS A 1 111 ? -8.422 -23.797 -4.914 1 97.19 111 LYS A CA 1
ATOM 871 C C . LYS A 1 111 ? -7.594 -24.297 -6.098 1 97.19 111 LYS A C 1
ATOM 873 O O . LYS A 1 111 ? -7.93 -24.031 -7.254 1 97.19 111 LYS A O 1
ATOM 878 N N . ARG A 1 112 ? -6.48 -24.891 -5.836 1 96.94 112 ARG A N 1
ATOM 879 C CA . ARG A 1 112 ? -5.57 -25.422 -6.844 1 96.94 112 ARG A CA 1
ATOM 880 C C . ARG A 1 112 ? -5.129 -24.328 -7.812 1 96.94 112 ARG A C 1
ATOM 882 O O . ARG A 1 112 ? -5.219 -24.5 -9.031 1 96.94 112 ARG A O 1
ATOM 889 N N . ARG A 1 113 ? -4.75 -23.297 -7.199 1 97.06 113 ARG A N 1
ATOM 890 C CA . ARG A 1 113 ? -4.152 -22.203 -7.965 1 97.06 113 ARG A CA 1
ATOM 891 C C . ARG A 1 113 ? -2.635 -22.203 -7.828 1 97.06 113 ARG A C 1
ATOM 893 O O . ARG A 1 113 ? -2.105 -22.172 -6.715 1 97.06 113 ARG A O 1
ATOM 900 N N . GLY A 1 114 ? -1.933 -22.25 -8.953 1 97 114 GLY A N 1
ATOM 901 C CA . GLY A 1 114 ? -0.479 -22.281 -8.945 1 97 114 GLY A CA 1
ATOM 902 C C . GLY A 1 114 ? 0.144 -21.031 -8.367 1 97 114 GLY A C 1
ATOM 903 O O . GLY A 1 114 ? -0.356 -19.922 -8.586 1 97 114 GLY A O 1
ATOM 904 N N . ALA A 1 115 ? 1.198 -21.234 -7.668 1 98.25 115 ALA A N 1
ATOM 905 C CA . ALA A 1 115 ? 1.915 -20.094 -7.09 1 98.25 115 ALA A CA 1
ATOM 906 C C . ALA A 1 115 ? 3.406 -20.406 -6.973 1 98.25 115 ALA A C 1
ATOM 908 O O . ALA A 1 115 ? 3.809 -21.562 -6.871 1 98.25 115 ALA A O 1
ATOM 909 N N . LEU A 1 116 ? 4.215 -19.422 -7.102 1 98.56 116 LEU A N 1
ATOM 910 C CA . LEU A 1 116 ? 5.668 -19.453 -6.984 1 98.56 116 LEU A CA 1
ATOM 911 C C . LEU A 1 116 ? 6.172 -18.266 -6.168 1 98.56 116 LEU A C 1
ATOM 913 O O . LEU A 1 116 ? 6.078 -17.125 -6.609 1 98.56 116 LEU A O 1
ATOM 917 N N . ILE A 1 117 ? 6.637 -18.578 -4.93 1 98.38 117 ILE A N 1
ATOM 918 C CA . ILE A 1 117 ? 7.012 -17.516 -4.012 1 98.38 117 ILE A CA 1
ATOM 919 C C . ILE A 1 117 ? 8.43 -17.734 -3.506 1 98.38 117 ILE A C 1
ATOM 921 O O . ILE A 1 117 ? 8.734 -18.781 -2.93 1 98.38 117 ILE A O 1
ATOM 925 N N . ALA A 1 118 ? 9.281 -16.781 -3.719 1 97.69 118 ALA A N 1
ATOM 926 C CA . ALA A 1 118 ? 10.656 -16.844 -3.244 1 97.69 118 ALA A CA 1
ATOM 927 C C . ALA A 1 118 ? 10.859 -15.969 -2.01 1 97.69 118 ALA A C 1
ATOM 929 O O . ALA A 1 118 ? 10.531 -14.781 -2.025 1 97.69 118 ALA A O 1
ATOM 930 N N . LEU A 1 119 ? 11.32 -16.547 -0.999 1 95.38 119 LEU A N 1
ATOM 931 C CA . LEU A 1 119 ? 11.711 -15.797 0.191 1 95.38 119 LEU A CA 1
ATOM 932 C C . LEU A 1 119 ? 13.172 -15.375 0.11 1 95.38 119 LEU A C 1
ATOM 934 O O . LEU A 1 119 ? 14.07 -16.219 0.133 1 95.38 119 LEU A O 1
ATOM 938 N N . GLU A 1 120 ? 13.336 -14.094 -0.006 1 90.06 120 GLU A N 1
ATOM 939 C CA . GLU A 1 120 ? 14.695 -13.555 -0.087 1 90.06 120 GLU A CA 1
ATOM 940 C C . GLU A 1 120 ? 15.414 -13.688 1.25 1 90.06 120 GLU A C 1
ATOM 942 O O . GLU A 1 120 ? 14.836 -13.422 2.305 1 90.06 120 GLU A O 1
ATOM 947 N N . ARG A 1 121 ? 16.562 -14.125 1.202 1 85.44 121 ARG A N 1
ATOM 948 C CA . ARG A 1 121 ? 17.406 -14.25 2.395 1 85.44 121 ARG A CA 1
ATOM 949 C C . ARG A 1 121 ? 18.672 -13.414 2.264 1 85.44 121 ARG A C 1
ATOM 951 O O . ARG A 1 121 ? 18.594 -12.195 2.062 1 85.44 121 ARG A O 1
ATOM 958 N N . ARG A 1 122 ? 19.766 -14.008 2.336 1 74.75 122 ARG A N 1
ATOM 959 C CA . ARG A 1 122 ? 21.031 -13.266 2.301 1 74.75 122 ARG A CA 1
ATOM 960 C C . ARG A 1 122 ? 21.344 -12.805 0.884 1 74.75 122 ARG A C 1
ATOM 962 O O . ARG A 1 122 ? 21.844 -11.688 0.688 1 74.75 122 ARG A O 1
ATOM 969 N N . THR A 1 123 ? 21.094 -13.711 -0.077 1 76.19 123 THR A N 1
ATOM 970 C CA . THR A 1 123 ? 21.328 -13.352 -1.472 1 76.19 123 THR A CA 1
ATOM 971 C C . THR A 1 123 ? 20.188 -12.477 -1.996 1 76.19 123 THR A C 1
ATOM 973 O O . THR A 1 123 ? 19.031 -12.898 -1.989 1 76.19 123 THR A O 1
ATOM 976 N N . PRO A 1 124 ? 20.531 -11.258 -2.428 1 79.69 124 PRO A N 1
ATOM 977 C CA . PRO A 1 124 ? 19.484 -10.398 -2.992 1 79.69 124 PRO A CA 1
ATOM 978 C C . PRO A 1 124 ? 18.922 -10.938 -4.309 1 79.69 124 PRO A C 1
ATOM 980 O O . PRO A 1 124 ? 19.672 -11.484 -5.121 1 79.69 124 PRO A O 1
ATOM 983 N N . LEU A 1 125 ? 17.625 -10.797 -4.438 1 88.94 125 LEU A N 1
ATOM 984 C CA . LEU A 1 125 ? 16.953 -11.297 -5.633 1 88.94 125 LEU A CA 1
ATOM 985 C C . LEU A 1 125 ? 16.531 -10.148 -6.539 1 88.94 125 LEU A C 1
ATOM 987 O O . LEU A 1 125 ? 15.586 -10.289 -7.324 1 88.94 125 LEU A O 1
ATOM 991 N N . GLY A 1 126 ? 17.172 -9.062 -6.434 1 82.44 126 GLY A N 1
ATOM 992 C CA . GLY A 1 126 ? 16.844 -7.863 -7.195 1 82.44 126 GLY A CA 1
ATOM 993 C C . GLY A 1 126 ? 16.859 -8.086 -8.695 1 82.44 126 GLY A C 1
ATOM 994 O O . GLY A 1 126 ? 16.031 -7.547 -9.422 1 82.44 126 GLY A O 1
ATOM 995 N N . GLU A 1 127 ? 17.797 -8.922 -9.242 1 82.31 127 GLU A N 1
ATOM 996 C CA . GLU A 1 127 ? 17.938 -9.156 -10.672 1 82.31 127 GLU A CA 1
ATOM 997 C C . GLU A 1 127 ? 16.719 -9.867 -11.242 1 82.31 127 GLU A C 1
ATOM 999 O O . GLU A 1 127 ? 16.359 -9.656 -12.398 1 82.31 127 GLU A O 1
ATOM 1004 N N . TYR A 1 128 ? 16.078 -10.641 -10.406 1 90.44 128 TYR A N 1
ATOM 1005 C CA . TYR A 1 128 ? 14.859 -11.328 -10.836 1 90.44 128 TYR A CA 1
ATOM 1006 C C . TYR A 1 128 ? 13.633 -10.461 -10.617 1 90.44 128 TYR A C 1
ATOM 1008 O O . TYR A 1 128 ? 12.656 -10.547 -11.367 1 90.44 128 TYR A O 1
ATOM 1016 N N . ALA A 1 129 ? 13.734 -9.555 -9.609 1 91.31 129 ALA A N 1
ATOM 1017 C CA . ALA A 1 129 ? 12.617 -8.664 -9.305 1 91.31 129 ALA A CA 1
ATOM 1018 C C . ALA A 1 129 ? 12.344 -7.711 -10.461 1 91.31 129 ALA A C 1
ATOM 1020 O O . ALA A 1 129 ? 11.188 -7.391 -10.75 1 91.31 129 ALA A O 1
ATOM 1021 N N . VAL A 1 130 ? 13.305 -7.328 -11.211 1 83.88 130 VAL A N 1
ATOM 1022 C CA . VAL A 1 130 ? 13.188 -6.332 -12.266 1 83.88 130 VAL A CA 1
ATOM 1023 C C . VAL A 1 130 ? 12.461 -6.938 -13.469 1 83.88 130 VAL A C 1
ATOM 1025 O O . VAL A 1 130 ? 11.875 -6.215 -14.273 1 83.88 130 VAL A O 1
ATOM 1028 N N . SER A 1 131 ? 12.5 -8.258 -13.555 1 91.75 131 SER A N 1
ATOM 1029 C CA . SER A 1 131 ? 11.812 -8.914 -14.664 1 91.75 131 SER A CA 1
ATOM 1030 C C . SER A 1 131 ? 10.305 -8.867 -14.484 1 91.75 131 SER A C 1
ATOM 1032 O O . SER A 1 131 ? 9.547 -9.117 -15.43 1 91.75 131 SER A O 1
ATOM 1034 N N . GLY A 1 132 ? 9.883 -8.562 -13.281 1 95.56 132 GLY A N 1
ATOM 1035 C CA . GLY A 1 132 ? 8.461 -8.445 -12.969 1 95.56 132 GLY A CA 1
ATOM 1036 C C . GLY A 1 132 ? 8.047 -7.027 -12.625 1 95.56 132 GLY A C 1
ATOM 1037 O O . GLY A 1 132 ? 8.461 -6.07 -13.289 1 95.56 132 GLY A O 1
ATOM 1038 N N . GLU A 1 133 ? 7.148 -6.949 -11.695 1 94.81 133 GLU A N 1
ATOM 1039 C CA . GLU A 1 133 ? 6.664 -5.664 -11.195 1 94.81 133 GLU A CA 1
ATOM 1040 C C . GLU A 1 133 ? 7.027 -5.465 -9.727 1 94.81 133 GLU A C 1
ATOM 1042 O O . GLU A 1 133 ? 6.711 -6.305 -8.891 1 94.81 133 GLU A O 1
ATOM 1047 N N . ILE A 1 134 ? 7.746 -4.375 -9.539 1 92.69 134 ILE A N 1
ATOM 1048 C CA . ILE A 1 134 ? 8.07 -4.059 -8.156 1 92.69 134 ILE A CA 1
ATOM 1049 C C . ILE A 1 134 ? 6.836 -3.498 -7.449 1 92.69 134 ILE A C 1
ATOM 1051 O O . ILE A 1 134 ? 6.258 -2.506 -7.898 1 92.69 134 ILE A O 1
ATOM 1055 N N . LEU A 1 135 ? 6.418 -4.121 -6.363 1 95.69 135 LEU A N 1
ATOM 1056 C CA . LEU A 1 135 ? 5.219 -3.719 -5.637 1 95.69 135 LEU A CA 1
ATOM 1057 C C . LEU A 1 135 ? 5.582 -3.053 -4.312 1 95.69 135 LEU A C 1
ATOM 1059 O O . LEU A 1 135 ? 5.07 -1.977 -3.994 1 95.69 135 LEU A O 1
ATOM 1063 N N . ASP A 1 136 ? 6.516 -3.682 -3.578 1 92.19 136 ASP A N 1
ATOM 1064 C CA . ASP A 1 136 ? 6.844 -3.248 -2.223 1 92.19 136 ASP A CA 1
ATOM 1065 C C . ASP A 1 136 ? 5.578 -3.051 -1.389 1 92.19 136 ASP A C 1
ATOM 1067 O O . ASP A 1 136 ? 5.359 -1.977 -0.826 1 92.19 136 ASP A O 1
ATOM 1071 N N . ALA A 1 137 ? 4.812 -4.082 -1.336 1 95.25 137 ALA A N 1
ATOM 1072 C CA . ALA A 1 137 ? 3.486 -4.035 -0.724 1 95.25 137 ALA A CA 1
ATOM 1073 C C . ALA A 1 137 ? 3.459 -4.82 0.585 1 95.25 137 ALA A C 1
ATOM 1075 O O . ALA A 1 137 ? 4.254 -5.742 0.781 1 95.25 137 ALA A O 1
ATOM 1076 N N . ARG A 1 138 ? 2.539 -4.453 1.394 1 92 138 ARG A N 1
ATOM 1077 C CA . ARG A 1 138 ? 2.271 -5.262 2.58 1 92 138 ARG A CA 1
ATOM 1078 C C . ARG A 1 138 ? 1.716 -6.629 2.197 1 92 138 ARG A C 1
ATOM 1080 O O . ARG A 1 138 ? 0.811 -6.723 1.36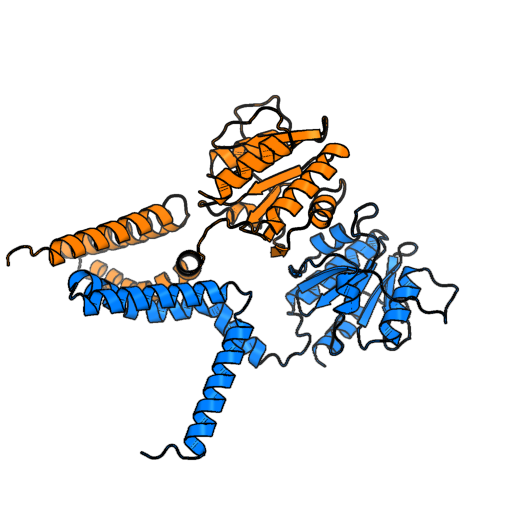5 1 92 138 ARG A O 1
ATOM 1087 N N . LEU A 1 139 ? 2.303 -7.605 2.846 1 94.69 139 LEU A N 1
ATOM 1088 C CA . LEU A 1 139 ? 1.87 -8.961 2.541 1 94.69 139 LEU A CA 1
ATOM 1089 C C . LEU A 1 139 ? 0.514 -9.258 3.174 1 94.69 139 LEU A C 1
ATOM 1091 O O . LEU A 1 139 ? 0.297 -8.961 4.352 1 94.69 139 LEU A O 1
ATOM 1095 N N . SER A 1 140 ? -0.403 -9.758 2.4 1 95.19 140 SER A N 1
ATOM 1096 C CA . SER A 1 140 ? -1.691 -10.258 2.871 1 95.19 140 SER A CA 1
ATOM 1097 C C . SER A 1 140 ? -2.146 -11.469 2.061 1 95.19 140 SER A C 1
ATOM 1099 O O . SER A 1 140 ? -1.731 -11.641 0.915 1 95.19 140 SER A O 1
ATOM 1101 N N . ALA A 1 141 ? -2.947 -12.281 2.656 1 97.31 141 ALA A N 1
ATOM 1102 C CA . ALA A 1 141 ? -3.471 -13.453 1.971 1 97.31 141 ALA A CA 1
ATOM 1103 C C . ALA A 1 141 ? -4.285 -13.062 0.742 1 97.31 141 ALA A C 1
ATOM 1105 O O . ALA A 1 141 ? -4.164 -13.68 -0.316 1 97.31 141 ALA A O 1
ATOM 1106 N N . ARG A 1 142 ? -5.074 -12.016 0.886 1 97.12 142 ARG A N 1
ATOM 1107 C CA . ARG A 1 142 ? -5.934 -11.57 -0.206 1 97.12 142 ARG A CA 1
ATOM 1108 C C . ARG A 1 142 ? -5.109 -11.055 -1.381 1 97.12 142 ARG A C 1
ATOM 1110 O O . ARG A 1 142 ? -5.453 -11.297 -2.541 1 97.12 142 ARG A O 1
ATOM 1117 N N . LEU A 1 143 ? -4.035 -10.359 -1.067 1 97.62 143 LEU A N 1
ATOM 1118 C CA . LEU A 1 143 ? -3.168 -9.883 -2.139 1 97.62 143 LEU A CA 1
ATOM 1119 C C . LEU A 1 143 ? -2.504 -11.047 -2.859 1 97.62 143 LEU A C 1
ATOM 1121 O O . LEU A 1 143 ? -2.443 -11.07 -4.09 1 97.62 143 LEU A O 1
ATOM 1125 N N . LEU A 1 144 ? -2.061 -12 -2.125 1 97.56 144 LEU A N 1
ATOM 1126 C CA . LEU A 1 144 ? -1.428 -13.172 -2.723 1 97.56 144 LEU A CA 1
ATOM 1127 C C . LEU A 1 144 ? -2.393 -13.891 -3.658 1 97.56 144 LEU A C 1
ATOM 1129 O O . LEU A 1 144 ? -2.031 -14.227 -4.789 1 97.56 144 LEU A O 1
ATOM 1133 N N . GLU A 1 145 ? -3.578 -14.102 -3.18 1 97.88 145 GLU A N 1
ATOM 1134 C CA . GLU A 1 145 ? -4.594 -14.758 -4 1 97.88 145 GLU A CA 1
ATOM 1135 C C . GLU A 1 145 ? -4.867 -13.961 -5.277 1 97.88 145 GLU A C 1
ATOM 1137 O O . GLU A 1 145 ? -5.09 -14.547 -6.34 1 97.88 145 GLU A O 1
ATOM 1142 N N . THR A 1 146 ? -4.887 -12.695 -5.094 1 98.12 146 THR A N 1
ATOM 1143 C CA . THR A 1 146 ? -5.156 -11.805 -6.223 1 98.12 146 THR A CA 1
ATOM 1144 C C . THR A 1 146 ? -4.031 -11.891 -7.25 1 98.12 146 THR A C 1
ATOM 1146 O O . THR A 1 146 ? -4.289 -12 -8.453 1 98.12 146 THR A O 1
ATOM 1149 N N . LEU A 1 147 ? -2.82 -11.891 -6.824 1 98 147 LEU A N 1
ATOM 1150 C CA . LEU A 1 147 ? -1.656 -11.891 -7.703 1 98 147 LEU A CA 1
ATOM 1151 C C . LEU A 1 147 ? -1.591 -13.172 -8.523 1 98 147 LEU A C 1
ATOM 1153 O O . LEU A 1 147 ? -1.238 -13.148 -9.703 1 98 147 LEU A O 1
ATOM 1157 N N . PHE A 1 148 ? -1.981 -14.289 -7.918 1 98.25 148 PHE A N 1
ATOM 1158 C CA . PHE A 1 148 ? -1.812 -15.578 -8.578 1 98.25 148 PHE A CA 1
ATOM 1159 C C . PHE A 1 148 ? -3.129 -16.047 -9.18 1 98.25 148 PHE A C 1
ATOM 1161 O O . PHE A 1 148 ? -3.25 -17.203 -9.586 1 98.25 148 PHE A O 1
ATOM 1168 N N . TYR A 1 149 ? -4.117 -15.172 -9.219 1 97.38 149 TYR A N 1
ATOM 1169 C CA . TYR A 1 149 ? -5.363 -15.508 -9.898 1 97.38 149 TYR A CA 1
ATOM 1170 C C . TYR A 1 149 ? -5.133 -15.688 -11.398 1 97.38 149 TYR A C 1
ATOM 1172 O O . TYR A 1 149 ? -4.605 -14.789 -12.062 1 97.38 149 TYR A O 1
ATOM 1180 N N . PRO A 1 150 ? -5.508 -16.828 -11.922 1 96 150 PRO A N 1
ATOM 1181 C CA . PRO A 1 150 ? -5.234 -17.094 -13.336 1 96 150 PRO A CA 1
ATOM 1182 C C . PRO A 1 150 ? -5.836 -16.031 -14.258 1 96 150 PRO A C 1
ATOM 1184 O O . PRO A 1 150 ? -6.988 -15.633 -14.078 1 96 150 PRO A O 1
ATOM 1187 N N . GLY A 1 151 ? -5.035 -15.586 -15.18 1 94.56 151 GLY A N 1
ATOM 1188 C CA . GLY A 1 151 ? -5.512 -14.625 -16.156 1 94.56 151 GLY A CA 1
ATOM 1189 C C . GLY A 1 151 ? -5.047 -13.211 -15.875 1 94.56 151 GLY A C 1
ATOM 1190 O O . GLY A 1 151 ? -5.082 -12.352 -16.766 1 94.56 151 GLY A O 1
ATOM 1191 N N . THR A 1 152 ? -4.66 -12.938 -14.656 1 95.75 152 THR A N 1
ATOM 1192 C CA . THR A 1 152 ? -4.172 -11.602 -14.344 1 95.75 152 THR A CA 1
ATOM 1193 C C . THR A 1 152 ? -2.783 -11.383 -14.938 1 95.75 152 THR A C 1
ATOM 1195 O O . THR A 1 152 ? -2.062 -12.344 -15.219 1 95.75 152 THR A O 1
ATOM 1198 N N . PRO A 1 153 ? -2.404 -10.164 -15.055 1 95.25 153 PRO A N 1
ATOM 1199 C CA . PRO A 1 153 ? -1.099 -9.859 -15.641 1 95.25 153 PRO A CA 1
ATOM 1200 C C . PRO A 1 153 ? 0.064 -10.367 -14.789 1 95.25 153 PRO A C 1
ATOM 1202 O O . PRO A 1 153 ? 1.146 -10.641 -15.312 1 95.25 153 PRO A O 1
ATOM 1205 N N . LEU A 1 154 ? -0.153 -10.523 -13.555 1 95.81 154 LEU A N 1
ATOM 1206 C CA . LEU A 1 154 ? 0.977 -10.812 -12.672 1 95.81 154 LEU A CA 1
ATOM 1207 C C . LEU A 1 154 ? 0.965 -12.273 -12.234 1 95.81 154 LEU A C 1
ATOM 1209 O O . LEU A 1 154 ? 1.843 -12.703 -11.484 1 95.81 154 LEU A O 1
ATOM 1213 N N . HIS A 1 155 ? 0.018 -13.055 -12.781 1 95.62 155 HIS A N 1
ATOM 1214 C CA . HIS A 1 155 ? -0.162 -14.391 -12.234 1 95.62 155 HIS A CA 1
ATOM 1215 C C . HIS A 1 155 ? 0.925 -15.344 -12.734 1 95.62 155 HIS A C 1
ATOM 1217 O O . HIS A 1 155 ? 1.19 -16.375 -12.109 1 95.62 155 HIS A O 1
ATOM 1223 N N . ASP A 1 156 ? 1.446 -14.797 -13.914 1 90.5 156 ASP A N 1
ATOM 1224 C CA . ASP A 1 156 ? 2.459 -15.648 -14.523 1 90.5 156 ASP A CA 1
ATOM 1225 C C . ASP A 1 156 ? 3.852 -15.312 -13.992 1 90.5 156 ASP A C 1
ATOM 1227 O O . ASP A 1 156 ? 4.242 -14.148 -13.945 1 90.5 156 ASP A O 1
ATOM 1231 N N . GLY A 1 157 ? 4.484 -16.016 -13.148 1 95.56 157 GLY A N 1
ATOM 1232 C CA . GLY A 1 157 ? 5.805 -15.805 -12.578 1 95.56 157 GLY A CA 1
ATOM 1233 C C . GLY A 1 157 ? 5.84 -15.984 -11.078 1 95.56 157 GLY A C 1
ATOM 1234 O O . GLY A 1 157 ? 4.887 -16.5 -10.484 1 95.56 157 GLY A O 1
ATOM 1235 N N . GLY A 1 158 ? 6.977 -15.516 -10.602 1 97.94 158 GLY A N 1
ATOM 1236 C CA . GLY A 1 158 ? 7.145 -15.688 -9.164 1 97.94 158 GLY A CA 1
ATOM 1237 C C . GLY A 1 158 ? 7.004 -14.391 -8.391 1 97.94 158 GLY A C 1
ATOM 1238 O O . GLY A 1 158 ? 7.059 -13.305 -8.977 1 97.94 158 GLY A O 1
ATOM 1239 N N . ALA A 1 159 ? 6.648 -14.516 -7.184 1 98.44 159 ALA A N 1
ATOM 1240 C CA . ALA A 1 159 ? 6.656 -13.391 -6.246 1 98.44 159 ALA A CA 1
ATOM 1241 C C . ALA A 1 159 ? 7.871 -13.453 -5.332 1 98.44 159 ALA A C 1
ATOM 1243 O O . ALA A 1 159 ? 8.359 -14.539 -5 1 98.44 159 ALA A O 1
ATOM 1244 N N . ILE A 1 160 ? 8.383 -12.328 -5 1 96.56 160 ILE A N 1
ATOM 1245 C CA . ILE A 1 160 ? 9.547 -12.242 -4.121 1 96.56 160 ILE A CA 1
ATOM 1246 C C . ILE A 1 160 ? 9.156 -11.555 -2.812 1 96.56 160 ILE A C 1
ATOM 1248 O O . ILE A 1 160 ? 8.617 -10.445 -2.82 1 96.56 160 ILE A O 1
ATOM 1252 N N . LEU A 1 161 ? 9.375 -12.273 -1.764 1 95.81 161 LEU A N 1
ATOM 1253 C CA . LEU A 1 161 ? 9.188 -11.711 -0.43 1 95.81 161 LEU A CA 1
ATOM 1254 C C . LEU A 1 161 ? 10.508 -11.227 0.15 1 95.81 161 LEU A C 1
ATOM 1256 O O . LEU A 1 161 ? 11.492 -11.969 0.171 1 95.81 161 LEU A O 1
ATOM 1260 N N . ARG A 1 162 ? 10.547 -10.031 0.489 1 87.44 162 ARG A N 1
ATOM 1261 C CA . ARG A 1 162 ? 11.688 -9.414 1.156 1 87.44 162 ARG A CA 1
ATOM 1262 C C . ARG A 1 162 ? 11.312 -8.93 2.553 1 87.44 162 ARG A C 1
ATOM 1264 O O . ARG A 1 162 ? 10.594 -7.938 2.699 1 87.44 162 ARG A O 1
ATOM 1271 N N . GLY A 1 163 ? 11.75 -9.734 3.531 1 83.44 163 GLY A N 1
ATOM 1272 C CA . GLY A 1 163 ? 11.25 -9.445 4.867 1 83.44 163 GLY A CA 1
ATOM 1273 C C . GLY A 1 163 ? 9.766 -9.703 5.02 1 83.44 163 GLY A C 1
ATOM 1274 O O . GLY A 1 163 ? 9.289 -10.812 4.766 1 83.44 163 GLY A O 1
ATOM 1275 N N . GLU A 1 164 ? 9.016 -8.617 5.391 1 85.31 164 GLU A N 1
ATOM 1276 C CA . GLU A 1 164 ? 7.578 -8.781 5.613 1 85.31 164 GLU A CA 1
ATOM 1277 C C . GLU A 1 164 ? 6.77 -8.219 4.453 1 85.31 164 GLU A C 1
ATOM 1279 O O . GLU A 1 164 ? 5.539 -8.148 4.516 1 85.31 164 GLU A O 1
ATOM 1284 N N . ARG A 1 165 ? 7.484 -7.902 3.432 1 90.38 165 ARG A N 1
ATOM 1285 C CA . ARG A 1 165 ? 6.781 -7.234 2.342 1 90.38 165 ARG A CA 1
ATOM 1286 C C . ARG A 1 165 ? 6.836 -8.07 1.064 1 90.38 165 ARG A C 1
ATOM 1288 O O . ARG A 1 165 ? 7.805 -8.797 0.832 1 90.38 165 ARG A O 1
ATOM 1295 N N . LEU A 1 166 ? 5.828 -7.945 0.353 1 96.06 166 LEU A N 1
ATOM 1296 C CA . LEU A 1 166 ? 5.816 -8.445 -1.018 1 96.06 166 LEU A CA 1
ATOM 1297 C C . LEU A 1 166 ? 6.535 -7.48 -1.955 1 96.06 166 LEU A C 1
ATOM 1299 O O . LEU A 1 166 ? 5.957 -6.477 -2.375 1 96.06 166 LEU A O 1
ATOM 1303 N N . PHE A 1 167 ? 7.723 -7.848 -2.254 1 93.31 167 PHE A N 1
ATOM 1304 C CA . PHE A 1 167 ? 8.617 -6.898 -2.914 1 93.31 167 PHE A CA 1
ATOM 1305 C C . PHE A 1 167 ? 8.289 -6.797 -4.398 1 93.31 167 PHE A C 1
ATOM 1307 O O . PHE A 1 167 ? 8.219 -5.695 -4.949 1 93.31 167 PHE A O 1
ATOM 1314 N N . ALA A 1 168 ? 8.062 -7.949 -5.066 1 95.5 168 ALA A N 1
ATOM 1315 C CA . ALA A 1 168 ? 7.801 -7.977 -6.504 1 95.5 168 ALA A CA 1
ATOM 1316 C C . ALA A 1 168 ? 6.918 -9.164 -6.875 1 95.5 168 ALA A C 1
ATOM 1318 O O . ALA A 1 168 ? 6.77 -10.109 -6.094 1 95.5 168 ALA A O 1
ATOM 1319 N N . ALA A 1 169 ? 6.305 -9.07 -8.008 1 98.31 169 ALA A N 1
ATOM 1320 C CA . ALA A 1 169 ? 5.473 -10.141 -8.547 1 98.31 169 ALA A CA 1
ATOM 1321 C C . ALA A 1 169 ? 5.613 -10.242 -10.062 1 98.31 169 ALA A C 1
ATOM 1323 O O . ALA A 1 169 ? 6.047 -9.289 -10.711 1 98.31 169 ALA A O 1
ATOM 1324 N N . GLY A 1 170 ? 5.27 -11.414 -10.555 1 97.88 170 GLY A N 1
ATOM 1325 C CA . GLY A 1 170 ? 5.402 -11.633 -11.984 1 97.88 170 GLY A CA 1
ATOM 1326 C C . GLY A 1 170 ? 6.848 -11.766 -12.438 1 97.88 170 GLY A C 1
ATOM 1327 O O . GLY A 1 170 ? 7.184 -11.398 -13.562 1 97.88 170 GLY A O 1
ATOM 1328 N N . CYS A 1 171 ? 7.645 -12.25 -11.57 1 96.81 171 CYS A N 1
ATOM 1329 C CA . CYS A 1 171 ? 9.078 -12.305 -11.828 1 96.81 171 CYS A CA 1
ATOM 1330 C C . CYS A 1 171 ? 9.453 -13.578 -12.578 1 96.81 171 CYS A C 1
ATOM 1332 O O . CYS A 1 171 ? 8.898 -14.648 -12.305 1 96.81 171 CYS A O 1
ATOM 1334 N N . VAL A 1 172 ? 10.414 -13.453 -13.438 1 95.94 172 VAL A N 1
ATOM 1335 C CA . VAL A 1 172 ? 10.906 -14.602 -14.195 1 95.94 172 VAL A CA 1
ATOM 1336 C C . VAL A 1 172 ? 12.109 -15.211 -13.484 1 95.94 172 VAL A C 1
ATOM 1338 O O . VAL A 1 172 ? 13.141 -14.555 -13.328 1 95.94 172 VAL A O 1
ATOM 1341 N N . PHE A 1 173 ? 11.969 -16.438 -13.055 1 96.38 173 PHE A N 1
ATOM 1342 C CA . PHE A 1 173 ? 13.055 -17.156 -12.391 1 96.38 173 PHE A CA 1
ATOM 1343 C C . PHE A 1 173 ? 13.766 -18.078 -13.375 1 96.38 173 PHE A C 1
ATOM 1345 O O . PHE A 1 173 ? 13.188 -18.484 -14.383 1 96.38 173 PHE A O 1
ATOM 1352 N N . PRO A 1 174 ? 15.023 -18.359 -13.102 1 92.81 174 PRO A N 1
ATOM 1353 C CA . PRO A 1 174 ? 15.695 -19.344 -13.953 1 92.81 174 PRO A CA 1
ATOM 1354 C C . PRO A 1 174 ? 15.094 -20.75 -13.82 1 92.81 174 PRO A C 1
ATOM 1356 O O . PRO A 1 174 ? 14.625 -21.125 -12.75 1 92.81 174 PRO A O 1
ATOM 1359 N N . ILE A 1 175 ? 15.148 -21.469 -14.891 1 94.25 175 ILE A N 1
ATOM 1360 C CA . ILE A 1 175 ? 14.555 -22.797 -14.938 1 94.25 175 ILE A CA 1
ATOM 1361 C C . ILE A 1 175 ? 15.641 -23.859 -14.812 1 94.25 175 ILE A C 1
ATOM 1363 O O . ILE A 1 175 ? 16.672 -23.781 -15.477 1 94.25 175 ILE A O 1
ATOM 1367 N N . SER A 1 176 ? 15.391 -24.797 -13.891 1 93.25 176 SER A N 1
ATOM 1368 C CA . SER A 1 176 ? 16.344 -25.891 -13.719 1 93.25 176 SER A CA 1
ATOM 1369 C C . SER A 1 176 ? 16.297 -26.859 -14.891 1 93.25 176 SER A C 1
ATOM 1371 O O . SER A 1 176 ? 15.219 -27.172 -15.398 1 93.25 176 SER A O 1
ATOM 1373 N N . GLU A 1 177 ? 17.438 -27.406 -15.305 1 86.62 177 GLU A N 1
ATOM 1374 C CA . GLU A 1 177 ? 17.531 -28.375 -16.391 1 86.62 177 GLU A CA 1
ATOM 1375 C C . GLU A 1 177 ? 17.609 -29.797 -15.844 1 86.62 177 GLU A C 1
ATOM 1377 O O . GLU A 1 177 ? 17.594 -30.766 -16.609 1 86.62 177 GLU A O 1
ATOM 1382 N N . SER A 1 178 ? 17.641 -30 -14.586 1 80.44 178 SER A N 1
ATOM 1383 C CA . SER A 1 178 ? 17.875 -31.312 -13.969 1 80.44 178 SER A CA 1
ATOM 1384 C C . SER A 1 178 ? 16.609 -32.156 -13.953 1 80.44 178 SER A C 1
ATOM 1386 O O . SER A 1 178 ? 16.688 -33.375 -14.062 1 80.44 178 SER A O 1
ATOM 1388 N N . GLN A 1 179 ? 15.453 -31.531 -13.75 1 75.06 179 GLN A N 1
ATOM 1389 C CA . GLN A 1 179 ? 14.234 -32.312 -13.633 1 75.06 179 GLN A CA 1
ATOM 1390 C C . GLN A 1 179 ? 13.234 -31.938 -14.719 1 75.06 179 GLN A C 1
ATOM 1392 O O . GLN A 1 179 ? 12.289 -31.188 -14.469 1 75.06 179 GLN A O 1
ATOM 1397 N N . ILE A 1 180 ? 13.297 -32.594 -15.812 1 72.25 180 ILE A N 1
ATOM 1398 C CA . ILE A 1 180 ? 12.539 -32.25 -17.016 1 72.25 180 ILE A CA 1
ATOM 1399 C C . ILE A 1 180 ? 11.086 -32.688 -16.859 1 72.25 180 ILE A C 1
ATOM 1401 O O . ILE A 1 180 ? 10.18 -32.094 -17.438 1 72.25 180 ILE A O 1
ATOM 1405 N N . GLY A 1 181 ? 10.695 -33.531 -15.969 1 83.44 181 GLY A N 1
ATOM 1406 C CA . GLY A 1 181 ? 9.336 -34 -15.805 1 83.44 181 GLY A CA 1
ATOM 1407 C C . GLY A 1 181 ? 8.469 -33.094 -14.961 1 83.44 181 GLY A C 1
ATOM 1408 O O . GLY A 1 181 ? 7.258 -33.312 -14.852 1 83.44 181 GLY A O 1
ATOM 1409 N N . LEU A 1 182 ? 9.008 -32.094 -14.523 1 87.31 182 LEU A N 1
ATOM 1410 C CA . LEU A 1 182 ? 8.281 -31.203 -13.641 1 87.31 182 LEU A CA 1
ATOM 1411 C C . LEU A 1 182 ? 7.691 -30.031 -14.422 1 87.31 182 LEU A C 1
ATOM 1413 O O . LEU A 1 182 ? 8.172 -29.703 -15.508 1 87.31 182 LEU A O 1
ATOM 1417 N N . GLY A 1 183 ? 6.586 -29.547 -13.945 1 91.19 183 GLY A N 1
ATOM 1418 C CA . GLY A 1 183 ? 6.016 -28.344 -14.523 1 91.19 183 GLY A CA 1
ATOM 1419 C C . GLY A 1 183 ? 6.949 -27.156 -14.453 1 91.19 183 GLY A C 1
ATOM 1420 O O . GLY A 1 183 ? 7.945 -27.172 -13.727 1 91.19 183 GLY A O 1
ATOM 1421 N N . THR A 1 184 ? 6.703 -26.203 -15.25 1 92.44 184 THR A N 1
ATOM 1422 C CA . THR A 1 184 ? 7.555 -25.031 -15.406 1 92.44 184 THR A CA 1
ATOM 1423 C C . THR A 1 184 ? 7.754 -24.328 -14.07 1 92.44 184 THR A C 1
ATOM 1425 O O . THR A 1 184 ? 8.867 -23.922 -13.734 1 92.44 184 THR A O 1
ATOM 1428 N N . ARG A 1 185 ? 6.695 -24.125 -13.266 1 95.31 185 ARG A N 1
ATOM 1429 C CA . ARG A 1 185 ? 6.801 -23.438 -11.977 1 95.31 185 ARG A CA 1
ATOM 1430 C C . ARG A 1 185 ? 7.719 -24.203 -11.023 1 95.31 185 ARG A C 1
ATOM 1432 O O . ARG A 1 185 ? 8.5 -23.594 -10.297 1 95.31 185 ARG A O 1
ATOM 1439 N N . HIS A 1 186 ? 7.613 -25.531 -11.055 1 96.31 186 HIS A N 1
ATOM 1440 C CA . HIS A 1 186 ? 8.477 -26.359 -10.211 1 96.31 186 HIS A CA 1
ATOM 1441 C C . HIS A 1 186 ? 9.93 -26.234 -10.641 1 96.31 186 HIS A C 1
ATOM 1443 O O . HIS A 1 186 ? 10.828 -26.125 -9.797 1 96.31 186 HIS A O 1
ATOM 1449 N N . ARG A 1 187 ? 10.102 -26.234 -11.914 1 96.62 187 ARG A N 1
ATOM 1450 C CA . ARG A 1 187 ? 11.453 -26.109 -12.438 1 96.62 187 ARG A CA 1
ATOM 1451 C C . ARG A 1 187 ? 12.039 -24.719 -12.133 1 96.62 187 ARG A C 1
ATOM 1453 O O . ARG A 1 187 ? 13.242 -24.594 -11.914 1 96.62 187 ARG A O 1
ATOM 1460 N N . ALA A 1 188 ? 11.172 -23.766 -12.172 1 97.44 188 ALA A N 1
ATOM 1461 C CA . ALA A 1 188 ? 11.609 -22.422 -11.805 1 97.44 188 ALA A CA 1
ATOM 1462 C C . ALA A 1 188 ? 12 -22.344 -10.336 1 97.44 188 ALA A C 1
ATOM 1464 O O . ALA A 1 188 ? 12.984 -21.688 -9.977 1 97.44 188 ALA A O 1
ATOM 1465 N N . ALA A 1 189 ? 11.242 -22.984 -9.477 1 97.75 189 ALA A N 1
ATOM 1466 C CA . ALA A 1 189 ? 11.57 -23.031 -8.055 1 97.75 189 ALA A CA 1
ATOM 1467 C C . ALA A 1 189 ? 12.945 -23.672 -7.832 1 97.75 189 ALA A C 1
ATOM 1469 O O . ALA A 1 189 ? 13.773 -23.125 -7.094 1 97.75 189 ALA A O 1
ATOM 1470 N N . LEU A 1 190 ? 13.141 -24.75 -8.539 1 95.94 190 LEU A N 1
ATOM 1471 C CA . LEU A 1 190 ? 14.422 -25.453 -8.453 1 95.94 190 LEU A CA 1
ATOM 1472 C C . LEU A 1 190 ? 15.555 -24.578 -8.969 1 95.94 190 LEU A C 1
ATOM 1474 O O . LEU A 1 190 ? 16.594 -24.453 -8.32 1 95.94 190 LEU A O 1
ATOM 1478 N N . GLY A 1 191 ? 15.32 -24.031 -10.109 1 95.44 191 GLY A N 1
ATOM 1479 C CA . GLY A 1 191 ? 16.344 -23.188 -10.727 1 95.44 191 GLY A CA 1
ATOM 1480 C C . GLY A 1 191 ? 16.797 -22.047 -9.836 1 95.44 191 GLY A C 1
ATOM 1481 O O . GLY A 1 191 ? 18 -21.844 -9.664 1 95.44 191 GLY A O 1
ATOM 1482 N N . LEU A 1 192 ? 15.875 -21.344 -9.266 1 95.56 192 LEU A N 1
ATOM 1483 C CA . LEU A 1 192 ? 16.234 -20.219 -8.406 1 95.56 192 LEU A CA 1
ATOM 1484 C C . LEU A 1 192 ? 16.953 -20.703 -7.156 1 95.56 192 LEU A C 1
ATOM 1486 O O . LEU A 1 192 ? 17.906 -20.062 -6.703 1 95.56 192 LEU A O 1
ATOM 1490 N N . SER A 1 193 ? 16.5 -21.797 -6.57 1 94.88 193 SER A N 1
ATOM 1491 C CA . SER A 1 193 ? 17.109 -22.328 -5.355 1 94.88 193 SER A CA 1
ATOM 1492 C C . SER A 1 193 ? 18.531 -22.812 -5.621 1 94.88 193 SER A C 1
ATOM 1494 O O . SER A 1 193 ? 19.344 -22.922 -4.691 1 94.88 193 SER A O 1
ATOM 1496 N N . GLU A 1 194 ? 18.844 -23.125 -6.898 1 91.31 194 GLU A N 1
ATOM 1497 C CA . GLU A 1 194 ? 20.188 -23.578 -7.277 1 91.31 194 GLU A CA 1
ATOM 1498 C C . GLU A 1 194 ? 21.172 -22.422 -7.289 1 91.31 194 GLU A C 1
ATOM 1500 O O . GLU A 1 194 ? 22.359 -22.609 -7.027 1 91.31 194 GLU A O 1
ATOM 1505 N N . VAL A 1 195 ? 20.672 -21.25 -7.602 1 88.19 195 VAL A N 1
ATOM 1506 C CA . VAL A 1 195 ? 21.594 -20.141 -7.848 1 88.19 195 VAL A CA 1
ATOM 1507 C C . VAL A 1 195 ? 21.484 -19.125 -6.711 1 88.19 195 VAL A C 1
ATOM 1509 O O . VAL A 1 195 ? 22.062 -18.047 -6.789 1 88.19 195 VAL A O 1
ATOM 1512 N N . SER A 1 196 ? 20.703 -19.375 -5.707 1 86.88 196 SER A N 1
ATOM 1513 C CA . SER A 1 196 ? 20.547 -18.5 -4.559 1 86.88 196 SER A CA 1
ATOM 1514 C C . SER A 1 196 ? 20.234 -19.297 -3.289 1 86.88 196 SER A C 1
ATOM 1516 O O . SER A 1 196 ? 20.047 -20.5 -3.342 1 86.88 196 SER A O 1
ATOM 1518 N N . ASP A 1 197 ? 20.266 -18.562 -2.111 1 88.38 197 ASP A N 1
ATOM 1519 C CA . ASP A 1 197 ? 19.938 -19.219 -0.847 1 88.38 197 ASP A CA 1
ATOM 1520 C C . ASP A 1 197 ? 18.453 -19.016 -0.504 1 88.38 197 ASP A C 1
ATOM 1522 O O . ASP A 1 197 ? 18.047 -19.266 0.632 1 88.38 197 ASP A O 1
ATOM 1526 N N . ALA A 1 198 ? 17.672 -18.578 -1.525 1 92.69 198 ALA A N 1
ATOM 1527 C CA . ALA A 1 198 ? 16.25 -18.312 -1.297 1 92.69 198 ALA A CA 1
ATOM 1528 C C . ALA A 1 198 ? 15.492 -19.609 -1.004 1 92.69 198 ALA A C 1
ATOM 1530 O O . ALA A 1 198 ? 15.836 -20.672 -1.531 1 92.69 198 ALA A O 1
ATOM 1531 N N . LEU A 1 199 ? 14.594 -19.469 -0.092 1 95.5 199 LEU A N 1
ATOM 1532 C CA . LEU A 1 199 ? 13.594 -20.516 0.067 1 95.5 199 LEU A CA 1
ATOM 1533 C C . LEU A 1 199 ? 12.414 -20.281 -0.875 1 95.5 199 LEU A C 1
ATOM 1535 O O . LEU A 1 199 ? 11.734 -19.266 -0.79 1 95.5 199 LEU A O 1
ATOM 1539 N N . VAL A 1 200 ? 12.195 -21.25 -1.759 1 97.81 200 VAL A N 1
ATOM 1540 C CA . VAL A 1 200 ? 11.188 -21.016 -2.787 1 97.81 200 VAL A CA 1
ATOM 1541 C C . VAL A 1 200 ? 10.008 -21.969 -2.562 1 97.81 200 VAL A C 1
ATOM 1543 O O . VAL A 1 200 ? 10.18 -23.188 -2.516 1 97.81 200 VAL A O 1
ATOM 1546 N N . ILE A 1 201 ? 8.844 -21.391 -2.43 1 98.19 201 ILE A N 1
ATOM 1547 C CA . ILE A 1 201 ? 7.621 -22.141 -2.197 1 98.19 201 ILE A CA 1
ATOM 1548 C C . ILE A 1 201 ? 6.828 -22.266 -3.498 1 98.19 201 ILE A C 1
ATOM 1550 O O . ILE A 1 201 ? 6.648 -21.281 -4.215 1 98.19 201 ILE A O 1
ATOM 1554 N N . VAL A 1 202 ? 6.395 -23.484 -3.83 1 98.06 202 VAL A N 1
ATOM 1555 C CA . VAL A 1 202 ? 5.613 -23.703 -5.043 1 98.06 202 VAL A CA 1
ATOM 1556 C C . VAL A 1 202 ? 4.301 -24.391 -4.695 1 98.06 202 VAL A C 1
ATOM 1558 O O . VAL A 1 202 ? 4.277 -25.312 -3.859 1 98.06 202 VAL A O 1
ATOM 1561 N N . VAL A 1 203 ? 3.209 -23.906 -5.219 1 98.12 203 VAL A N 1
ATOM 1562 C CA . VAL A 1 203 ? 1.904 -24.547 -5.145 1 98.12 203 VAL A CA 1
ATOM 1563 C C . VAL A 1 203 ? 1.529 -25.109 -6.516 1 98.12 203 VAL A C 1
ATOM 1565 O O . VAL A 1 203 ? 1.536 -24.391 -7.512 1 98.12 203 VAL A O 1
ATOM 1568 N N . SER A 1 204 ? 1.288 -26.359 -6.562 1 96.94 204 SER A N 1
ATOM 1569 C CA . SER A 1 204 ? 0.938 -27.016 -7.82 1 96.94 204 SER A CA 1
ATOM 1570 C C . SER A 1 204 ? -0.457 -26.609 -8.281 1 96.94 204 SER A C 1
ATOM 1572 O O . SER A 1 204 ? -1.417 -26.688 -7.516 1 96.94 204 SER A O 1
ATOM 1574 N N . GLU A 1 205 ? -0.587 -26.219 -9.5 1 95.94 205 GLU A N 1
ATOM 1575 C CA . GLU A 1 205 ? -1.883 -25.875 -10.078 1 95.94 205 GLU A CA 1
ATOM 1576 C C . GLU A 1 205 ? -2.703 -27.125 -10.367 1 95.94 205 GLU A C 1
ATOM 1578 O O . GLU A 1 205 ? -3.932 -27.062 -10.453 1 95.94 205 GLU A O 1
ATOM 1583 N N . GLU A 1 206 ? -2.078 -28.266 -10.484 1 94.88 206 GLU A N 1
ATOM 1584 C CA . GLU A 1 206 ? -2.744 -29.516 -10.82 1 94.88 206 GLU A CA 1
ATOM 1585 C C . GLU A 1 206 ? -3.287 -30.203 -9.562 1 94.88 206 GLU A C 1
ATOM 1587 O O . GLU A 1 206 ? -4.441 -30.641 -9.539 1 94.88 206 GLU A O 1
ATOM 1592 N N . THR A 1 207 ? -2.455 -30.203 -8.5 1 95.25 207 THR A N 1
ATOM 1593 C CA . THR A 1 207 ? -2.816 -31 -7.332 1 95.25 207 THR A CA 1
ATOM 1594 C C . THR A 1 207 ? -3.074 -30.109 -6.121 1 95.25 207 THR A C 1
ATOM 1596 O O . THR A 1 207 ? -3.664 -30.547 -5.133 1 95.25 207 THR A O 1
ATOM 1599 N N . GLY A 1 208 ? -2.576 -28.891 -6.188 1 97.06 208 GLY A N 1
ATOM 1600 C CA . GLY A 1 208 ? -2.67 -28 -5.039 1 97.06 208 GLY A CA 1
ATOM 1601 C C . GLY A 1 208 ? -1.606 -28.266 -3.992 1 97.06 208 GLY A C 1
ATOM 1602 O O . GLY A 1 208 ? -1.551 -27.578 -2.969 1 97.06 208 GLY A O 1
ATOM 1603 N N . ALA A 1 209 ? -0.733 -29.156 -4.27 1 97.44 209 ALA A N 1
ATOM 1604 C CA . ALA A 1 209 ? 0.297 -29.516 -3.301 1 97.44 209 ALA A CA 1
ATOM 1605 C C . ALA A 1 209 ? 1.299 -28.391 -3.107 1 97.44 209 ALA A C 1
ATOM 1607 O O . ALA A 1 209 ? 1.689 -27.719 -4.07 1 97.44 209 ALA A O 1
ATOM 1608 N N . ILE A 1 210 ? 1.679 -28.234 -1.859 1 98.38 210 ILE A N 1
ATOM 1609 C CA . ILE A 1 210 ? 2.682 -27.234 -1.526 1 98.38 210 ILE A CA 1
ATOM 1610 C C . ILE A 1 210 ? 4.043 -27.891 -1.341 1 98.38 210 ILE A C 1
ATOM 1612 O O . ILE A 1 210 ? 4.16 -28.891 -0.611 1 98.38 210 ILE A O 1
ATOM 1616 N N . ARG A 1 211 ? 5.043 -27.391 -2.064 1 98 211 ARG A N 1
ATOM 1617 C CA . ARG A 1 211 ? 6.414 -27.875 -1.927 1 98 211 ARG A CA 1
ATOM 1618 C C . ARG A 1 211 ? 7.391 -26.719 -1.769 1 98 211 ARG A C 1
ATOM 1620 O O . ARG A 1 211 ? 7.043 -25.562 -2.027 1 98 211 ARG A O 1
ATOM 1627 N N . VAL A 1 212 ? 8.594 -27.062 -1.271 1 97.75 212 VAL A N 1
ATOM 1628 C CA . VAL A 1 212 ? 9.625 -26.047 -1.065 1 97.75 212 VAL A CA 1
ATOM 1629 C C . VAL A 1 212 ? 10.914 -26.469 -1.758 1 97.75 212 VAL A C 1
ATOM 1631 O O . VAL A 1 212 ? 11.297 -27.641 -1.712 1 97.75 212 VAL A O 1
ATOM 1634 N N . ALA A 1 213 ? 11.492 -25.562 -2.48 1 97.31 213 ALA A N 1
ATOM 1635 C CA . ALA A 1 213 ? 12.805 -25.781 -3.088 1 97.31 213 ALA A CA 1
ATOM 1636 C C . ALA A 1 213 ? 13.891 -25.016 -2.328 1 97.31 213 ALA A C 1
ATOM 1638 O O . ALA A 1 213 ? 13.742 -23.828 -2.035 1 97.31 213 ALA A O 1
ATOM 1639 N N . GLU A 1 214 ? 14.922 -25.688 -2.01 1 95 214 GLU A N 1
ATOM 1640 C CA . GLU A 1 214 ? 16.062 -25.125 -1.306 1 95 214 GLU A CA 1
ATOM 1641 C C . GLU A 1 214 ? 17.359 -25.828 -1.705 1 95 214 GLU A C 1
ATOM 1643 O O . GLU A 1 214 ? 17.438 -27.062 -1.651 1 95 214 GLU A O 1
ATOM 1648 N N . GLY A 1 215 ? 18.312 -25.062 -2.088 1 92.12 215 GLY A N 1
ATOM 1649 C CA . GLY A 1 215 ? 19.594 -25.641 -2.443 1 92.12 215 GLY A CA 1
ATOM 1650 C C . GLY A 1 215 ? 19.5 -26.625 -3.598 1 92.12 215 GLY A C 1
ATOM 1651 O O . GLY A 1 215 ? 20.156 -27.672 -3.58 1 92.12 215 GLY A O 1
ATOM 1652 N N . GLY A 1 216 ? 18.656 -26.406 -4.445 1 92.38 216 GLY A N 1
ATOM 1653 C CA . GLY A 1 216 ? 18.531 -27.25 -5.633 1 92.38 216 GLY A CA 1
ATOM 1654 C C . GLY A 1 216 ? 17.75 -28.531 -5.387 1 92.38 216 GLY A C 1
ATOM 1655 O O . GLY A 1 216 ? 17.812 -29.453 -6.195 1 92.38 216 GLY A O 1
ATOM 1656 N N . ARG A 1 217 ? 17.141 -28.578 -4.297 1 94.94 217 ARG A N 1
ATOM 1657 C CA . ARG A 1 217 ? 16.344 -29.766 -3.979 1 94.94 217 ARG A CA 1
ATOM 1658 C C . ARG A 1 217 ? 14.883 -29.375 -3.727 1 94.94 217 ARG A C 1
ATOM 1660 O O . ARG A 1 217 ? 14.602 -28.344 -3.117 1 94.94 217 ARG A O 1
ATOM 1667 N N . LEU A 1 218 ? 13.992 -30.203 -4.219 1 96.06 218 LEU A N 1
ATOM 1668 C CA . LEU A 1 218 ? 12.562 -30.016 -4.043 1 96.06 218 LEU A CA 1
ATOM 1669 C C . LEU A 1 218 ? 12.016 -30.938 -2.965 1 96.06 218 LEU A C 1
ATOM 1671 O O . LEU A 1 218 ? 12.297 -32.156 -2.973 1 96.06 218 LEU A O 1
ATOM 1675 N N . SER A 1 219 ? 11.344 -30.391 -2.055 1 96.38 219 SER A N 1
ATOM 1676 C CA . SER A 1 219 ? 10.789 -31.188 -0.961 1 96.38 219 SER A CA 1
ATOM 1677 C C . SER A 1 219 ? 9.602 -32.031 -1.433 1 96.38 219 SER A C 1
ATOM 1679 O O . SER A 1 219 ? 9.031 -31.766 -2.49 1 96.38 219 SER A O 1
ATOM 1681 N N . PRO A 1 220 ? 9.289 -33.125 -0.659 1 96 220 PRO A N 1
ATOM 1682 C CA . PRO A 1 220 ? 7.961 -33.719 -0.863 1 96 220 PRO A CA 1
ATOM 1683 C C . PRO A 1 220 ? 6.836 -32.75 -0.484 1 96 220 PRO A C 1
ATOM 1685 O O . PRO A 1 220 ? 7.094 -31.672 0.058 1 96 220 PRO A O 1
ATOM 1688 N N . PRO A 1 221 ? 5.582 -33.094 -0.922 1 97.25 221 PRO A N 1
ATOM 1689 C CA . PRO A 1 221 ? 4.473 -32.219 -0.5 1 97.25 221 PRO A CA 1
ATOM 1690 C C . PRO A 1 221 ? 4.438 -32 1.011 1 97.25 221 PRO A C 1
ATOM 1692 O 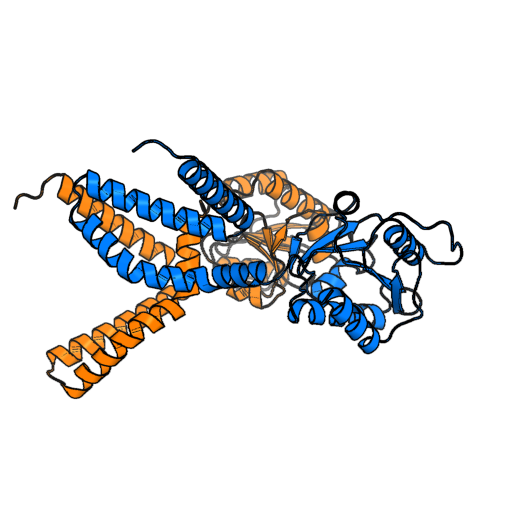O . PRO A 1 221 ? 4.672 -32.938 1.78 1 97.25 221 PRO A O 1
ATOM 1695 N N . LEU A 1 222 ? 4.211 -30.781 1.401 1 97.5 222 LEU A N 1
ATOM 1696 C CA . LEU A 1 222 ? 4.23 -30.406 2.812 1 97.5 222 LEU A CA 1
ATOM 1697 C C . LEU A 1 222 ? 2.836 -30.016 3.287 1 97.5 222 LEU A C 1
ATOM 1699 O O . LEU A 1 222 ? 2.09 -29.359 2.555 1 97.5 222 LEU A O 1
ATOM 1703 N N . SER A 1 223 ? 2.514 -30.391 4.527 1 96.5 223 SER A N 1
ATOM 1704 C CA . SER A 1 223 ? 1.349 -29.828 5.191 1 96.5 223 SER A CA 1
ATOM 1705 C C . SER A 1 223 ? 1.615 -28.391 5.625 1 96.5 223 SER A C 1
ATOM 1707 O O . SER A 1 223 ? 2.77 -27.953 5.699 1 96.5 223 SER A O 1
ATOM 1709 N N . LEU A 1 224 ? 0.526 -27.734 5.836 1 96 224 LEU A N 1
ATOM 1710 C CA . LEU A 1 224 ? 0.666 -26.344 6.258 1 96 224 LEU A CA 1
ATOM 1711 C C . LEU A 1 224 ? 1.448 -26.234 7.562 1 96 224 LEU A C 1
ATOM 1713 O O . LEU A 1 224 ? 2.219 -25.297 7.758 1 96 224 LEU A O 1
ATOM 1717 N N . GLU A 1 225 ? 1.229 -27.172 8.445 1 95.38 225 GLU A N 1
ATOM 1718 C CA . GLU A 1 225 ? 1.938 -27.203 9.719 1 95.38 225 GLU A CA 1
ATOM 1719 C C . GLU A 1 225 ? 3.432 -27.438 9.516 1 95.38 225 GLU A C 1
ATOM 1721 O O . GLU A 1 225 ? 4.262 -26.812 10.172 1 95.38 225 GLU A O 1
ATOM 1726 N N . ALA A 1 226 ? 3.783 -28.375 8.656 1 95.69 226 ALA A N 1
ATOM 1727 C CA . ALA A 1 226 ? 5.184 -28.656 8.344 1 95.69 226 ALA A CA 1
ATOM 1728 C C . ALA A 1 226 ? 5.855 -27.438 7.711 1 95.69 226 ALA A C 1
ATOM 1730 O O . ALA A 1 226 ? 7.008 -27.125 8.023 1 95.69 226 ALA A O 1
ATOM 1731 N N . LEU A 1 227 ? 5.098 -26.797 6.855 1 95.75 227 LEU A N 1
ATOM 1732 C CA . LEU A 1 227 ? 5.617 -25.594 6.223 1 95.75 227 LEU A CA 1
ATOM 1733 C C . LEU A 1 227 ? 5.863 -24.5 7.254 1 95.75 227 LEU A C 1
ATOM 1735 O O . LEU A 1 227 ? 6.887 -23.812 7.207 1 95.75 227 LEU A O 1
ATOM 1739 N N . ARG A 1 228 ? 4.906 -24.344 8.148 1 94.38 228 ARG A N 1
ATOM 1740 C CA . ARG A 1 228 ? 5.027 -23.359 9.219 1 94.38 228 ARG A CA 1
ATOM 1741 C C . ARG A 1 228 ? 6.32 -23.562 10.008 1 94.38 228 ARG A C 1
ATOM 1743 O O . ARG A 1 228 ? 7.047 -22.609 10.281 1 94.38 228 ARG A O 1
ATOM 1750 N N . GLU A 1 229 ? 6.605 -24.734 10.344 1 92 229 GLU A N 1
ATOM 1751 C CA . GLU A 1 229 ? 7.809 -25.047 11.102 1 92 229 GLU A CA 1
ATOM 1752 C C . GLU A 1 229 ? 9.07 -24.734 10.305 1 92 229 GLU A C 1
ATOM 1754 O O . GLU A 1 229 ? 10.047 -24.219 10.852 1 92 229 GLU A O 1
ATOM 1759 N N . ARG A 1 230 ? 8.977 -25.109 9.086 1 89.88 230 ARG A N 1
ATOM 1760 C CA . ARG A 1 230 ? 10.117 -24.844 8.219 1 89.88 230 ARG A CA 1
ATOM 1761 C C . ARG A 1 230 ? 10.383 -23.359 8.094 1 89.88 230 ARG A C 1
ATOM 1763 O O . ARG A 1 230 ? 11.539 -22.922 8.102 1 89.88 230 ARG A O 1
ATOM 1770 N N . LEU A 1 231 ? 9.312 -22.609 7.938 1 91.19 231 LEU A N 1
ATOM 1771 C CA . LEU A 1 231 ? 9.43 -21.172 7.754 1 91.19 231 LEU A CA 1
ATOM 1772 C C . LEU A 1 231 ? 9.898 -20.5 9.039 1 91.19 231 LEU A C 1
ATOM 1774 O O . LEU A 1 231 ? 10.664 -19.531 8.992 1 91.19 231 LEU A O 1
ATOM 1778 N N . LYS A 1 232 ? 9.469 -20.984 10.156 1 84.81 232 LYS A N 1
ATOM 1779 C CA . LYS A 1 232 ? 9.922 -20.453 11.445 1 84.81 232 LYS A CA 1
ATOM 1780 C C . LYS A 1 232 ? 11.414 -20.688 11.633 1 84.81 232 LYS A C 1
ATOM 1782 O O . LYS A 1 232 ? 12.117 -19.844 12.195 1 84.81 232 LYS A O 1
ATOM 1787 N N . GLY A 1 233 ? 11.867 -21.797 11.133 1 78.12 233 GLY A N 1
ATOM 1788 C CA . GLY A 1 233 ? 13.281 -22.109 11.219 1 78.12 233 GLY A CA 1
ATOM 1789 C C . GLY A 1 233 ? 14.148 -21.172 10.398 1 78.12 233 GLY A C 1
ATOM 1790 O O . GLY A 1 233 ? 15.242 -20.797 10.82 1 78.12 233 GLY A O 1
ATOM 1791 N N . VAL A 1 234 ? 13.656 -20.844 9.273 1 73.06 234 VAL A N 1
ATOM 1792 C CA . VAL A 1 234 ? 14.383 -19.953 8.367 1 73.06 234 VAL A CA 1
ATOM 1793 C C . VAL A 1 234 ? 14.391 -18.531 8.922 1 73.06 234 VAL A C 1
ATOM 1795 O O . VAL A 1 234 ? 15.391 -17.828 8.789 1 73.06 234 VAL A O 1
ATOM 1798 N N . ALA A 1 235 ? 13.297 -18.125 9.484 1 69.56 235 ALA A N 1
ATOM 1799 C CA . ALA A 1 235 ? 13.18 -16.766 10.039 1 69.56 235 ALA A CA 1
ATOM 1800 C C . ALA A 1 235 ? 14.117 -16.578 11.227 1 69.56 235 ALA A C 1
ATOM 1802 O O . ALA A 1 235 ? 14.609 -15.477 11.477 1 69.56 235 ALA A O 1
ATOM 1803 N N . ARG A 1 236 ? 14.359 -17.656 11.938 1 59.09 236 ARG A N 1
ATOM 1804 C CA . ARG A 1 236 ? 15.211 -17.609 13.125 1 59.09 236 ARG A CA 1
ATOM 1805 C C . ARG A 1 236 ? 16.688 -17.688 12.75 1 59.09 236 ARG A C 1
ATOM 1807 O O . ARG A 1 236 ? 17.547 -17.266 13.523 1 59.09 236 ARG A O 1
ATOM 1814 N N . ALA A 1 237 ? 16.938 -18.109 11.633 1 52.81 237 ALA A N 1
ATOM 1815 C CA . ALA A 1 237 ? 18.328 -18.297 11.258 1 52.81 237 ALA A CA 1
ATOM 1816 C C . ALA A 1 237 ? 18.922 -17.016 10.68 1 52.81 237 ALA A C 1
ATOM 1818 O O . ALA A 1 237 ? 18.219 -16.234 10.055 1 52.81 237 ALA A O 1
ATOM 1819 N N . MET B 1 1 ? 2.346 49.438 25.266 1 47.94 1 MET B N 1
ATOM 1820 C CA . MET B 1 1 ? 3.498 49.281 24.391 1 47.94 1 MET B CA 1
ATOM 1821 C C . MET B 1 1 ? 3.078 49.375 22.922 1 47.94 1 MET B C 1
ATOM 1823 O O . MET B 1 1 ? 2.006 48.906 22.547 1 47.94 1 MET B O 1
ATOM 1827 N N . PRO B 1 2 ? 3.559 50.25 22.203 1 63.03 2 PRO B N 1
ATOM 1828 C CA . PRO B 1 2 ? 3.109 50.5 20.844 1 63.03 2 PRO B CA 1
ATOM 1829 C C . PRO B 1 2 ? 3.232 49.281 19.938 1 63.03 2 PRO B C 1
ATOM 1831 O O . PRO B 1 2 ? 4.109 48.438 20.156 1 63.03 2 PRO B O 1
ATOM 1834 N N . VAL B 1 3 ? 2.158 48.875 19.484 1 69.12 3 VAL B N 1
ATOM 1835 C CA . VAL B 1 3 ? 2.078 47.75 18.547 1 69.12 3 VAL B CA 1
ATOM 1836 C C . VAL B 1 3 ? 3.09 47.969 17.422 1 69.12 3 VAL B C 1
ATOM 1838 O O . VAL B 1 3 ? 3.055 48.969 16.719 1 69.12 3 VAL B O 1
ATOM 1841 N N . THR B 1 4 ? 4.293 47.438 17.484 1 77.12 4 THR B N 1
ATOM 1842 C CA . THR B 1 4 ? 5.348 47.5 16.469 1 77.12 4 THR B CA 1
ATOM 1843 C C . THR B 1 4 ? 5.035 46.562 15.312 1 77.12 4 THR B C 1
ATOM 1845 O O . THR B 1 4 ? 4.16 45.719 15.422 1 77.12 4 THR B O 1
ATOM 1848 N N . TRP B 1 5 ? 5.539 46.844 14.164 1 78.81 5 TRP B N 1
ATOM 1849 C CA . TRP B 1 5 ? 5.34 46 12.984 1 78.81 5 TRP B CA 1
ATOM 1850 C C . TRP B 1 5 ? 5.609 44.531 13.305 1 78.81 5 TRP B C 1
ATOM 1852 O O . TRP B 1 5 ? 4.984 43.625 12.727 1 78.81 5 TRP B O 1
ATOM 1862 N N . ARG B 1 6 ? 6.512 44.25 14.242 1 79.5 6 ARG B N 1
ATOM 1863 C CA . ARG B 1 6 ? 6.801 42.875 14.672 1 79.5 6 ARG B CA 1
ATOM 1864 C C . ARG B 1 6 ? 5.598 42.281 15.367 1 79.5 6 ARG B C 1
ATOM 1866 O O . ARG B 1 6 ? 5.336 41.062 15.219 1 79.5 6 ARG B O 1
ATOM 1873 N N . ASP B 1 7 ? 4.934 43.094 16.078 1 80.25 7 ASP B N 1
ATOM 1874 C CA . ASP B 1 7 ? 3.742 42.594 16.766 1 80.25 7 ASP B CA 1
ATOM 1875 C C . ASP B 1 7 ? 2.648 42.219 15.766 1 80.25 7 ASP B C 1
ATOM 1877 O O . ASP B 1 7 ? 1.958 41.219 15.945 1 80.25 7 ASP B O 1
ATOM 1881 N N . LEU B 1 8 ? 2.6 43 14.758 1 81.5 8 LEU B N 1
ATOM 1882 C CA . LEU B 1 8 ? 1.591 42.719 13.742 1 81.5 8 LEU B CA 1
ATOM 1883 C C . LEU B 1 8 ? 1.917 41.438 12.977 1 81.5 8 LEU B C 1
ATOM 1885 O O . LEU B 1 8 ? 1.023 40.656 12.688 1 81.5 8 LEU B O 1
ATOM 1889 N N . LEU B 1 9 ? 3.162 41.281 12.703 1 85.31 9 LEU B N 1
ATOM 1890 C CA . LEU B 1 9 ? 3.596 40.062 12.047 1 85.31 9 LEU B CA 1
ATOM 1891 C C . LEU B 1 9 ? 3.375 38.844 12.953 1 85.31 9 LEU B C 1
ATOM 1893 O O . LEU B 1 9 ? 2.953 37.781 12.492 1 85.31 9 LEU B O 1
ATOM 1897 N N . ASP B 1 10 ? 3.707 39.094 14.094 1 85.81 10 ASP B N 1
ATOM 1898 C CA . ASP B 1 10 ? 3.518 38.031 15.078 1 85.81 10 ASP B CA 1
ATOM 1899 C C . ASP B 1 10 ? 2.055 37.594 15.141 1 85.81 10 ASP B C 1
ATOM 1901 O O . ASP B 1 10 ? 1.756 36.406 15.102 1 85.81 10 ASP B O 1
ATOM 1905 N N . ILE B 1 11 ? 1.225 38.531 15.25 1 80.69 11 ILE B N 1
ATOM 1906 C CA . ILE B 1 11 ? -0.206 38.25 15.328 1 80.69 11 ILE B CA 1
ATOM 1907 C C . ILE B 1 11 ? -0.674 37.562 14.047 1 80.69 11 ILE B C 1
ATOM 1909 O O . ILE B 1 11 ? -1.45 36.625 14.086 1 80.69 11 ILE B O 1
ATOM 1913 N N . PHE B 1 12 ? -0.139 38.062 12.984 1 84.5 12 PHE B N 1
ATOM 1914 C CA . PHE B 1 12 ? -0.515 37.5 11.688 1 84.5 12 PHE B CA 1
ATOM 1915 C C . PHE B 1 12 ? -0.077 36.062 11.586 1 84.5 12 PHE B C 1
ATOM 1917 O O . PHE B 1 12 ? -0.858 35.188 11.172 1 84.5 12 PHE B O 1
ATOM 1924 N N . LEU B 1 13 ? 1.091 35.719 12.031 1 84 13 LEU B N 1
ATOM 1925 C CA . LEU B 1 13 ? 1.635 34.375 11.93 1 84 13 LEU B CA 1
ATOM 1926 C C . LEU B 1 13 ? 0.91 33.438 12.867 1 84 13 LEU B C 1
ATOM 1928 O O . LEU B 1 13 ? 0.648 32.281 12.508 1 84 13 LEU B O 1
ATOM 1932 N N . VAL B 1 14 ? 0.624 33.938 13.953 1 81.5 14 VAL B N 1
ATOM 1933 C CA . VAL B 1 14 ? -0.111 33.094 14.898 1 81.5 14 VAL B CA 1
ATOM 1934 C C . VAL B 1 14 ? -1.517 32.844 14.367 1 81.5 14 VAL B C 1
ATOM 1936 O O . VAL B 1 14 ? -2.016 31.703 14.453 1 81.5 14 VAL B O 1
ATOM 1939 N N . ALA B 1 15 ? -2.104 33.875 13.828 1 80.56 15 ALA B N 1
ATOM 1940 C CA . ALA B 1 15 ? -3.428 33.688 13.234 1 80.56 15 ALA B CA 1
ATOM 1941 C C . ALA B 1 15 ? -3.387 32.719 12.07 1 80.56 15 ALA B C 1
ATOM 1943 O O . ALA B 1 15 ? -4.281 31.875 11.93 1 80.56 15 ALA B O 1
ATOM 1944 N N . LEU B 1 16 ? -2.354 32.812 11.336 1 78.38 16 LEU B N 1
ATOM 1945 C CA . LEU B 1 16 ? -2.17 31.906 10.211 1 78.38 16 LEU B CA 1
ATOM 1946 C C . LEU B 1 16 ? -1.973 30.469 10.703 1 78.38 16 LEU B C 1
ATOM 1948 O O . LEU B 1 16 ? -2.531 29.531 10.125 1 78.38 16 LEU B O 1
ATOM 1952 N N . LEU B 1 17 ? -1.215 30.391 11.641 1 79.44 17 LEU B N 1
ATOM 1953 C CA . LEU B 1 17 ? -0.962 29.078 12.227 1 79.44 17 LEU B CA 1
ATOM 1954 C C . LEU B 1 17 ? -2.254 28.453 12.75 1 79.44 17 LEU B C 1
ATOM 1956 O O . LEU B 1 17 ? -2.527 27.281 12.5 1 79.44 17 LEU B O 1
ATOM 1960 N N . LEU B 1 18 ? -3.068 29.266 13.43 1 80.12 18 LEU B N 1
ATOM 1961 C CA . LEU B 1 18 ? -4.324 28.781 13.984 1 80.12 18 LEU B CA 1
ATOM 1962 C C . LEU B 1 18 ? -5.312 28.438 12.875 1 80.12 18 LEU B C 1
ATOM 1964 O O . LEU B 1 18 ? -6.047 27.453 12.977 1 80.12 18 LEU B O 1
ATOM 1968 N N . TYR B 1 19 ? -5.238 29.203 11.898 1 73.88 19 TYR B N 1
ATOM 1969 C CA . TYR B 1 19 ? -6.113 28.953 10.758 1 73.88 19 TYR B CA 1
ATOM 1970 C C . TYR B 1 19 ? -5.734 27.656 10.047 1 73.88 19 TYR B C 1
ATOM 1972 O O . TYR B 1 19 ? -6.605 26.859 9.695 1 73.88 19 TYR B O 1
ATOM 1980 N N . THR B 1 20 ? -4.492 27.484 9.828 1 68.81 20 THR B N 1
ATOM 1981 C CA . THR B 1 20 ? -3.996 26.281 9.164 1 68.81 20 THR B CA 1
ATOM 1982 C C . THR B 1 20 ? -4.312 25.047 9.984 1 68.81 20 THR B C 1
ATOM 1984 O O . THR B 1 20 ? -4.719 24.016 9.438 1 68.81 20 THR B O 1
ATOM 1987 N N . LEU B 1 21 ? -4.129 25.172 11.242 1 72.12 21 LEU B N 1
ATOM 1988 C CA . LEU B 1 21 ? -4.438 24.062 12.141 1 72.12 21 LEU B CA 1
ATOM 1989 C C . LEU B 1 21 ? -5.926 23.734 12.094 1 72.12 21 LEU B C 1
ATOM 1991 O O . LEU B 1 21 ? -6.301 22.547 12.07 1 72.12 21 LEU B O 1
ATOM 1995 N N . TYR B 1 22 ? -6.719 24.766 12.031 1 70.62 22 TYR B N 1
ATOM 1996 C CA . TYR B 1 22 ? -8.164 24.594 11.961 1 70.62 22 TYR B CA 1
ATOM 1997 C C . TYR B 1 22 ? -8.57 23.906 10.664 1 70.62 22 TYR B C 1
ATOM 1999 O O . TYR B 1 22 ? -9.391 22.984 10.68 1 70.62 22 TYR B O 1
ATOM 2007 N N . ARG B 1 23 ? -7.953 24.297 9.648 1 62.47 23 ARG B N 1
ATOM 2008 C CA . ARG B 1 23 ? -8.289 23.75 8.336 1 62.47 23 ARG B CA 1
ATOM 2009 C C . ARG B 1 23 ? -7.871 22.297 8.219 1 62.47 23 ARG B C 1
ATOM 2011 O O . ARG B 1 23 ? -8.547 21.5 7.57 1 62.47 23 ARG B O 1
ATOM 2018 N N . LEU B 1 24 ? -6.77 21.984 8.805 1 60.41 24 LEU B N 1
ATOM 2019 C CA . LEU B 1 24 ? -6.242 20.625 8.766 1 60.41 24 LEU B CA 1
ATOM 2020 C C . LEU B 1 24 ? -7.133 19.672 9.562 1 60.41 24 LEU B C 1
ATOM 2022 O O . LEU B 1 24 ? -7.219 18.484 9.242 1 60.41 24 LEU B O 1
ATOM 2026 N N . MET B 1 25 ? -7.754 20.25 10.5 1 60.78 25 MET B N 1
ATOM 2027 C CA . MET B 1 25 ? -8.539 19.422 11.414 1 60.78 25 MET B CA 1
ATOM 2028 C C . MET B 1 25 ? -9.977 19.297 10.93 1 60.78 25 MET B C 1
ATOM 2030 O O . MET B 1 25 ? -10.68 18.359 11.32 1 60.78 25 MET B O 1
ATOM 2034 N N . VAL B 1 26 ? -10.266 20.234 10.031 1 56.38 26 VAL B N 1
ATOM 2035 C CA . VAL B 1 26 ? -11.641 20.25 9.547 1 56.38 26 VAL B CA 1
ATOM 2036 C C . VAL B 1 26 ? -11.883 19.047 8.633 1 56.38 26 VAL B C 1
ATOM 2038 O O . VAL B 1 26 ? -11.094 18.797 7.723 1 56.38 26 VAL B O 1
ATOM 2041 N N . GLY B 1 27 ? -12.906 18.234 9.008 1 46.78 27 GLY B N 1
ATOM 2042 C CA . GLY B 1 27 ? -13.289 17.094 8.195 1 46.78 27 GLY B CA 1
ATOM 2043 C C . GLY B 1 27 ? -12.734 15.781 8.711 1 46.78 27 GLY B C 1
ATOM 2044 O O . GLY B 1 27 ? -13.039 14.719 8.18 1 46.78 27 GLY B O 1
ATOM 2045 N N . THR B 1 28 ? -11.742 15.969 9.656 1 49 28 THR B N 1
ATOM 2046 C CA . THR B 1 28 ? -11.188 14.742 10.211 1 49 28 THR B CA 1
ATOM 2047 C C . THR B 1 28 ? -11.82 14.43 11.57 1 49 28 THR B C 1
ATOM 2049 O O . THR B 1 28 ? -12.57 15.242 12.109 1 49 28 THR B O 1
ATOM 2052 N N . ARG B 1 29 ? -11.672 13.188 11.945 1 50.91 29 ARG B N 1
ATOM 2053 C CA . ARG B 1 29 ? -12.148 12.781 13.266 1 50.91 29 ARG B CA 1
ATOM 2054 C C . ARG B 1 29 ? -11.445 13.586 14.359 1 50.91 29 ARG B C 1
ATOM 2056 O O . ARG B 1 29 ? -11.93 13.641 15.5 1 50.91 29 ARG B O 1
ATOM 2063 N N . ALA B 1 30 ? -10.461 14.258 13.961 1 59.31 30 ALA B N 1
ATOM 2064 C CA . ALA B 1 30 ? -9.688 15.047 14.914 1 59.31 30 ALA B CA 1
ATOM 2065 C C . ALA B 1 30 ? -10.508 16.188 15.484 1 59.31 30 ALA B C 1
ATOM 2067 O O . ALA B 1 30 ? -10.352 16.562 16.656 1 59.31 30 ALA B O 1
ATOM 2068 N N . LEU B 1 31 ? -11.398 16.719 14.688 1 64.31 31 LEU B N 1
ATOM 2069 C CA . LEU B 1 31 ? -12.242 17.812 15.156 1 64.31 31 LEU B CA 1
ATOM 2070 C C . LEU B 1 31 ? -13.109 17.359 16.328 1 64.31 31 LEU B C 1
ATOM 2072 O O . LEU B 1 31 ? -13.367 18.141 17.25 1 64.31 31 LEU B O 1
ATOM 2076 N N . ASN B 1 32 ? -13.484 16.078 16.234 1 63.38 32 ASN B N 1
ATOM 2077 C CA . ASN B 1 32 ? -14.266 15.555 17.344 1 63.38 32 ASN B CA 1
ATOM 2078 C C . ASN B 1 32 ? -13.438 15.469 18.625 1 63.38 32 ASN B C 1
ATOM 2080 O O . ASN B 1 32 ? -13.945 15.742 19.719 1 63.38 32 ASN B O 1
ATOM 2084 N N . LEU B 1 33 ? -12.211 15.125 18.438 1 68.38 33 LEU B N 1
ATOM 2085 C CA . LEU B 1 33 ? -11.32 15.047 19.594 1 68.38 33 LEU B CA 1
ATOM 2086 C C . LEU B 1 33 ? -11.086 16.422 20.188 1 68.38 33 LEU B C 1
ATOM 2088 O O . LEU B 1 33 ? -11.094 16.594 21.406 1 68.38 33 LEU B O 1
ATOM 2092 N N . VAL B 1 34 ? -10.945 17.391 19.375 1 76.62 34 VAL B N 1
ATOM 2093 C CA . VAL B 1 34 ? -10.734 18.766 19.812 1 76.62 34 VAL B CA 1
ATOM 2094 C C . VAL B 1 34 ? -11.977 19.266 20.547 1 76.62 34 VAL B C 1
ATOM 2096 O O . VAL B 1 34 ? -11.867 19.922 21.578 1 76.62 34 VAL B O 1
ATOM 2099 N N . ARG B 1 35 ? -13.109 18.953 20.031 1 76.19 35 ARG B N 1
ATOM 2100 C CA . ARG B 1 35 ? -14.359 19.328 20.672 1 76.19 35 ARG B CA 1
ATOM 2101 C C . ARG B 1 35 ? -14.477 18.703 22.062 1 76.19 35 ARG B C 1
ATOM 2103 O O . ARG B 1 35 ? -14.93 19.344 23 1 76.19 35 ARG B O 1
ATOM 2110 N N . GLY B 1 36 ? -14.078 17.453 22.141 1 75.94 36 GLY B N 1
ATOM 2111 C CA . GLY B 1 36 ? -14.094 16.781 23.422 1 75.94 36 GLY B CA 1
ATOM 2112 C C . GLY B 1 36 ? -13.195 17.438 24.453 1 75.94 36 GLY B C 1
ATOM 2113 O O . GLY B 1 36 ? -13.586 17.625 25.609 1 75.94 36 GLY B O 1
ATOM 2114 N N . VAL B 1 37 ? -12.055 17.828 24.016 1 81.94 37 VAL B N 1
ATOM 2115 C CA . VAL B 1 37 ? -11.109 18.5 24.906 1 81.94 37 VAL B CA 1
ATOM 2116 C C . VAL B 1 37 ? -11.656 19.859 25.328 1 81.94 37 VAL B C 1
ATOM 2118 O O . VAL B 1 37 ? -11.547 20.25 26.5 1 81.94 37 VAL B O 1
ATOM 2121 N N . LEU B 1 38 ? -12.352 20.547 24.406 1 83.38 38 LEU B N 1
ATOM 2122 C CA . LEU B 1 38 ? -12.93 21.859 24.688 1 83.38 38 LEU B CA 1
ATOM 2123 C C . LEU B 1 38 ? -14.055 21.75 25.703 1 83.38 38 LEU B C 1
ATOM 2125 O O . LEU B 1 38 ? -14.172 22.578 26.609 1 83.38 38 LEU B O 1
ATOM 2129 N N . VAL B 1 39 ? -14.859 20.719 25.531 1 84.25 39 VAL B N 1
ATOM 2130 C CA . VAL B 1 39 ? -15.93 20.484 26.5 1 84.25 39 VAL B CA 1
ATOM 2131 C C . VAL B 1 39 ? -15.336 20.203 27.875 1 84.25 39 VAL B C 1
ATOM 2133 O O . VAL B 1 39 ? -15.82 20.719 28.891 1 84.25 39 VAL B O 1
ATOM 2136 N N . TYR B 1 40 ? -14.273 19.359 27.938 1 84.88 40 TYR B N 1
ATOM 2137 C CA . TYR B 1 40 ? -13.57 19.047 29.188 1 84.88 40 TYR B CA 1
ATOM 2138 C C . TYR B 1 40 ? -13.07 20.312 29.859 1 84.88 40 TYR B C 1
ATOM 2140 O O . TYR B 1 40 ? -13.289 20.516 31.047 1 84.88 40 TYR B O 1
ATOM 2148 N N . LEU B 1 41 ? -12.438 21.234 29.047 1 87.81 41 LEU B N 1
ATOM 2149 C CA . LEU B 1 41 ? -11.875 22.469 29.578 1 87.81 41 LEU B CA 1
ATOM 2150 C C . LEU B 1 41 ? -12.977 23.422 30.047 1 87.81 41 LEU B C 1
ATOM 2152 O O . LEU B 1 41 ? -12.828 24.094 31.078 1 87.81 41 LEU B O 1
ATOM 2156 N N . LEU B 1 42 ? -14.078 23.422 29.297 1 87.94 42 LEU B N 1
ATOM 2157 C CA . LEU B 1 42 ? -15.211 24.25 29.672 1 87.94 42 LEU B CA 1
ATOM 2158 C C . LEU B 1 42 ? -15.812 23.797 31 1 87.94 42 LEU B C 1
ATOM 2160 O O . LEU B 1 42 ? -16.125 24.625 31.859 1 87.94 42 LEU B O 1
ATOM 2164 N N . VAL B 1 43 ? -15.977 22.516 31.188 1 86.69 43 VAL B N 1
ATOM 2165 C CA . VAL B 1 43 ? -16.516 21.969 32.438 1 86.69 43 VAL B CA 1
ATOM 2166 C C . VAL B 1 43 ? -15.57 22.266 33.594 1 86.69 43 VAL B C 1
ATOM 2168 O O . VAL B 1 43 ? -16.016 22.656 34.688 1 86.69 43 VAL B O 1
ATOM 2171 N N . TRP B 1 44 ? -14.281 22.125 33.312 1 87.94 44 TRP B N 1
ATOM 2172 C CA . TRP B 1 44 ? -13.273 22.406 34.312 1 87.94 44 TRP B CA 1
ATOM 2173 C C . TRP B 1 44 ? -13.312 23.891 34.719 1 87.94 44 TRP B C 1
ATOM 2175 O O . TRP B 1 44 ? -13.25 24.219 35.906 1 87.94 44 TRP B O 1
ATOM 2185 N N . PHE B 1 45 ? -13.453 24.734 33.719 1 88.62 45 PHE B N 1
ATOM 2186 C CA . PHE B 1 45 ? -13.516 26.172 33.938 1 88.62 45 PHE B CA 1
ATOM 2187 C C . PHE B 1 45 ? -14.766 26.547 34.719 1 88.62 45 PHE B C 1
ATOM 2189 O O . PHE B 1 45 ? -14.688 27.312 35.688 1 88.62 45 PHE B O 1
ATOM 2196 N N . ILE B 1 46 ? -15.867 26.016 34.344 1 89.44 46 ILE B N 1
ATOM 2197 C CA . ILE B 1 46 ? -17.125 26.281 35.031 1 89.44 46 ILE B CA 1
ATOM 2198 C C . ILE B 1 46 ? -17.078 25.766 36.469 1 89.44 46 ILE B C 1
ATOM 2200 O O . ILE B 1 46 ? -17.531 26.438 37.375 1 89.44 46 ILE B O 1
ATOM 2204 N N . ALA B 1 47 ? -16.453 24.656 36.656 1 86.44 47 ALA B N 1
ATOM 2205 C CA . ALA B 1 47 ? -16.312 24.094 38 1 86.44 47 ALA B CA 1
ATOM 2206 C C . ALA B 1 47 ? -15.453 25 38.906 1 86.44 47 ALA B C 1
ATOM 2208 O O . ALA B 1 47 ? -15.758 25.188 40.062 1 86.44 47 ALA B O 1
ATOM 2209 N N . SER B 1 48 ? -14.461 25.562 38.312 1 88.19 48 SER B N 1
ATOM 2210 C CA . SER B 1 48 ? -13.57 26.453 39.031 1 88.19 48 SER B CA 1
ATOM 2211 C C . SER B 1 48 ? -14.258 27.781 39.375 1 88.19 48 SER B C 1
ATOM 2213 O O . SER B 1 48 ? -14.062 28.328 40.438 1 88.19 48 SER B O 1
ATOM 2215 N N . LEU B 1 49 ? -15.094 28.219 38.406 1 89.31 49 LEU B N 1
ATOM 2216 C CA . LEU B 1 49 ? -15.82 29.484 38.625 1 89.31 49 LEU B CA 1
ATOM 2217 C C . LEU B 1 49 ? -16.891 29.328 39.688 1 89.31 49 LEU B C 1
ATOM 2219 O O . LEU B 1 49 ? -17.109 30.234 40.5 1 89.31 49 LEU B O 1
ATOM 2223 N N . LEU B 1 50 ? -17.516 28.141 39.719 1 89.88 50 LEU B N 1
ATOM 2224 C CA . LEU B 1 50 ? -18.609 27.891 40.656 1 89.88 50 LEU B CA 1
ATOM 2225 C C . LEU B 1 50 ? -18.078 27.469 42 1 89.88 50 LEU B C 1
ATOM 2227 O O . LEU B 1 50 ? -18.844 27.328 42.969 1 89.88 50 LEU B O 1
ATOM 2231 N N . GLY B 1 51 ? -16.797 27.25 42.188 1 87.88 51 GLY B N 1
ATOM 2232 C CA . GLY B 1 51 ? -16.172 26.922 43.438 1 87.88 51 GLY B CA 1
ATOM 2233 C C . GLY B 1 51 ? -16.344 25.469 43.844 1 87.88 51 GLY B C 1
ATOM 2234 O O . GLY B 1 51 ? -16.422 25.141 45.031 1 87.88 51 GLY B O 1
ATOM 2235 N N . LEU B 1 52 ? -16.625 24.672 42.875 1 88.62 52 LEU B N 1
ATOM 2236 C CA . LEU B 1 52 ? -16.734 23.234 43.125 1 88.62 52 LEU B CA 1
ATOM 2237 C C . LEU B 1 52 ? -15.352 22.625 43.344 1 88.62 52 LEU B C 1
ATOM 2239 O O . LEU B 1 52 ? -14.703 22.203 42.406 1 88.62 52 LEU B O 1
ATOM 2243 N N . SER B 1 53 ? -14.906 22.531 44.469 1 85.19 53 SER B N 1
ATOM 2244 C CA . SER B 1 53 ? -13.531 22.172 44.812 1 85.19 53 SER B CA 1
ATOM 2245 C C . SER B 1 53 ? -13.234 20.719 44.469 1 85.19 53 SER B C 1
ATOM 2247 O O . SER B 1 53 ? -12.172 20.422 43.906 1 85.19 53 SER B O 1
ATOM 2249 N N . THR B 1 54 ? -14.125 19.828 44.75 1 85.12 54 THR B N 1
ATOM 2250 C CA . THR B 1 54 ? -13.898 18.422 44.5 1 85.12 54 THR B CA 1
ATOM 2251 C C . THR B 1 54 ? -13.852 18.125 43 1 85.12 54 THR B C 1
ATOM 2253 O O . THR B 1 54 ? -12.945 17.453 42.5 1 85.12 54 THR B O 1
ATOM 2256 N N . LEU B 1 55 ? -14.805 18.688 42.344 1 85.88 55 LEU B N 1
ATOM 2257 C CA . LEU B 1 55 ? -14.852 18.469 40.906 1 85.88 55 LEU B CA 1
ATOM 2258 C C . LEU B 1 55 ? -13.641 19.094 40.219 1 85.88 55 LEU B C 1
ATOM 2260 O O . LEU B 1 55 ? -13.055 18.5 39.312 1 85.88 55 LEU B O 1
ATOM 2264 N N . SER B 1 56 ? -13.32 20.281 40.656 1 85.44 56 SER B N 1
ATOM 2265 C CA . SER B 1 56 ? -12.172 20.984 40.062 1 85.44 56 SER B CA 1
ATOM 2266 C C . SER B 1 56 ? -10.875 20.219 40.344 1 85.44 56 SER B C 1
ATOM 2268 O O . SER B 1 56 ? -10 20.156 39.469 1 85.44 56 SER B O 1
ATOM 2270 N N . TRP B 1 57 ? -10.773 19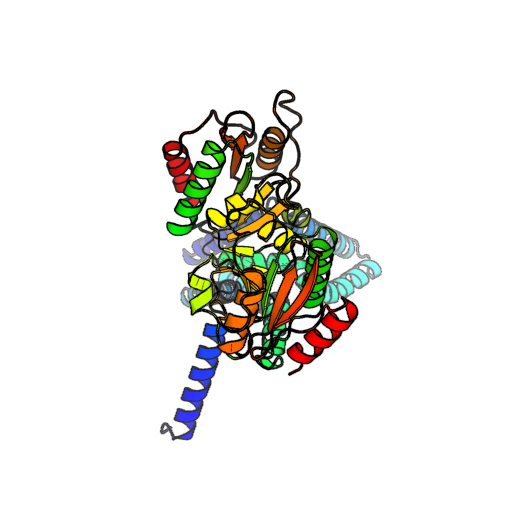.656 41.531 1 82.12 57 TRP B N 1
ATOM 2271 C CA . TRP B 1 57 ? -9.594 18.875 41.875 1 82.12 57 TRP B CA 1
ATOM 2272 C C . TRP B 1 57 ? -9.523 17.578 41.062 1 82.12 57 TRP B C 1
ATOM 2274 O O . TRP B 1 57 ? -8.461 17.219 40.562 1 82.12 57 TRP B O 1
ATOM 2284 N N . LEU B 1 58 ? -10.609 16.953 40.906 1 83.88 58 LEU B N 1
ATOM 2285 C CA . LEU B 1 58 ? -10.688 15.719 40.125 1 83.88 58 LEU B CA 1
ATOM 2286 C C . LEU B 1 58 ? -10.312 15.977 38.656 1 83.88 58 LEU B C 1
ATOM 2288 O O . LEU B 1 58 ? -9.539 15.219 38.062 1 83.88 58 LEU B O 1
ATOM 2292 N N . LEU B 1 59 ? -10.859 17.031 38.125 1 85.38 59 LEU B N 1
ATOM 2293 C CA . LEU B 1 59 ? -10.594 17.375 36.719 1 85.38 59 LEU B CA 1
ATOM 2294 C C . LEU B 1 59 ? -9.156 17.828 36.531 1 85.38 59 LEU B C 1
ATOM 2296 O O . LEU B 1 59 ? -8.539 17.562 35.5 1 85.38 59 LEU B O 1
ATOM 2300 N N . GLY B 1 60 ? -8.609 18.469 37.531 1 82.81 60 GLY B N 1
ATOM 2301 C CA . GLY B 1 60 ? -7.219 18.891 37.469 1 82.81 60 GLY B CA 1
ATOM 2302 C C . GLY B 1 60 ? -6.246 17.719 37.469 1 82.81 60 GLY B C 1
ATOM 2303 O O . GLY B 1 60 ? -5.293 17.703 36.688 1 82.81 60 GLY B O 1
ATOM 2304 N N . ASN B 1 61 ? -6.469 16.797 38.281 1 80 61 ASN B N 1
ATOM 2305 C CA . ASN B 1 61 ? -5.629 15.602 38.344 1 80 61 ASN B CA 1
ATOM 2306 C C . ASN B 1 61 ? -5.762 14.773 37.062 1 80 61 ASN B C 1
ATOM 2308 O O . ASN B 1 61 ? -4.773 14.227 36.562 1 80 61 ASN B O 1
ATOM 2312 N N . ALA B 1 62 ? -6.98 14.758 36.625 1 80.44 62 ALA B N 1
ATOM 2313 C CA . ALA B 1 62 ? -7.23 14.031 35.375 1 80.44 62 ALA B CA 1
ATOM 2314 C C . ALA B 1 62 ? -6.52 14.703 34.188 1 80.44 62 ALA B C 1
ATOM 2316 O O . ALA B 1 62 ? -6.051 14.023 33.281 1 80.44 62 ALA B O 1
ATOM 2317 N N . ALA B 1 63 ? -6.367 16.031 34.281 1 78.75 63 ALA B N 1
ATOM 2318 C CA . ALA B 1 63 ? -5.742 16.797 33.188 1 78.75 63 ALA B CA 1
ATOM 2319 C C . ALA B 1 63 ? -4.258 16.469 33.094 1 78.75 63 ALA B C 1
ATOM 2321 O O . ALA B 1 63 ? -3.711 16.406 31.984 1 78.75 63 ALA B O 1
ATOM 2322 N N . THR B 1 64 ? -3.572 16.281 34.156 1 73.25 64 THR B N 1
ATOM 2323 C CA . THR B 1 64 ? -2.148 15.953 34.156 1 73.25 64 THR B CA 1
ATOM 2324 C C . THR B 1 64 ? -1.9 14.617 33.469 1 73.25 64 THR B C 1
ATOM 2326 O O . THR B 1 64 ? -1.005 14.508 32.625 1 73.25 64 THR B O 1
ATOM 2329 N N . LEU B 1 65 ? -2.699 13.703 33.906 1 71.56 65 LEU B N 1
ATOM 2330 C CA . LEU B 1 65 ? -2.59 12.398 33.25 1 71.56 65 LEU B CA 1
ATOM 2331 C C . LEU B 1 65 ? -3.17 12.43 31.844 1 71.56 65 LEU B C 1
ATOM 2333 O O . LEU B 1 65 ? -2.682 11.742 30.953 1 71.56 65 LEU B O 1
ATOM 2337 N N . GLY B 1 66 ? -4.191 13.328 31.812 1 71.31 66 GLY B N 1
ATOM 2338 C CA . GLY B 1 66 ? -4.914 13.461 30.547 1 71.31 66 GLY B CA 1
ATOM 2339 C C . GLY B 1 66 ? -4.074 14.062 29.438 1 71.31 66 GLY B C 1
ATOM 2340 O O . GLY B 1 66 ? -4.207 13.672 28.281 1 71.31 66 GLY B O 1
ATOM 2341 N N . ALA B 1 67 ? -3.137 15 29.875 1 73.94 67 ALA B N 1
ATOM 2342 C CA . ALA B 1 67 ? -2.254 15.602 28.875 1 73.94 67 ALA B CA 1
ATOM 2343 C C . ALA B 1 67 ? -1.408 14.539 28.172 1 73.94 67 ALA B C 1
ATOM 2345 O O . ALA B 1 67 ? -1.271 14.547 26.953 1 73.94 67 ALA B O 1
ATOM 2346 N N . PHE B 1 68 ? -0.855 13.656 28.953 1 69.25 68 PHE B N 1
ATOM 2347 C CA . PHE B 1 68 ? -0.069 12.562 28.391 1 69.25 68 PHE B CA 1
ATOM 2348 C C . PHE B 1 68 ? -0.941 11.656 27.531 1 69.25 68 PHE B C 1
ATOM 2350 O O . PHE B 1 68 ? -0.541 11.242 26.438 1 69.25 68 PHE B O 1
ATOM 2357 N N . ALA B 1 69 ? -2.168 11.328 28.156 1 67.88 69 ALA B N 1
ATOM 2358 C CA . ALA B 1 69 ? -3.109 10.461 27.453 1 67.88 69 ALA B CA 1
ATOM 2359 C C . ALA B 1 69 ? -3.543 11.094 26.125 1 67.88 69 ALA B C 1
ATOM 2361 O O . ALA B 1 69 ? -3.68 10.398 25.109 1 67.88 69 ALA B O 1
ATOM 2362 N N . LEU B 1 70 ? -3.672 12.391 26.172 1 73.12 70 LEU B N 1
ATOM 2363 C CA . LEU B 1 70 ? -4.086 13.133 24.984 1 73.12 70 LEU B CA 1
ATOM 2364 C C . LEU B 1 70 ? -3.033 13.031 23.891 1 73.12 70 LEU B C 1
ATOM 2366 O O . LEU B 1 70 ? -3.367 12.852 22.719 1 73.12 70 LEU B O 1
ATOM 2370 N N . ILE B 1 71 ? -1.803 13.039 24.266 1 71.62 71 ILE B N 1
ATOM 2371 C CA . ILE B 1 71 ? -0.701 12.953 23.312 1 71.62 71 ILE B CA 1
ATOM 2372 C C . ILE B 1 71 ? -0.685 11.57 22.672 1 71.62 71 ILE B C 1
ATOM 2374 O O . ILE B 1 71 ? -0.486 11.453 21.453 1 71.62 71 ILE B O 1
ATOM 2378 N N . VAL B 1 72 ? -1.034 10.664 23.422 1 65.81 72 VAL B N 1
ATOM 2379 C CA . VAL B 1 72 ? -1.027 9.281 22.938 1 65.81 72 VAL B CA 1
ATOM 2380 C C . VAL B 1 72 ? -2.211 9.062 22 1 65.81 72 VAL B C 1
ATOM 2382 O O . VAL B 1 72 ? -2.068 8.422 20.953 1 65.81 72 VAL B O 1
ATOM 2385 N N . VAL B 1 73 ? -3.348 9.648 22.422 1 63.19 73 VAL B N 1
ATOM 2386 C CA . VAL B 1 73 ? -4.562 9.461 21.641 1 63.19 73 VAL B CA 1
ATOM 2387 C C . VAL B 1 73 ? -4.449 10.211 20.328 1 63.19 73 VAL B C 1
ATOM 2389 O O . VAL B 1 73 ? -4.902 9.727 19.281 1 63.19 73 VAL B O 1
ATOM 2392 N N . PHE B 1 74 ? -3.701 11.375 20.359 1 64.94 74 PHE B N 1
ATOM 2393 C CA . PHE B 1 74 ? -3.551 12.211 19.172 1 64.94 74 PHE B CA 1
ATOM 2394 C C . PHE B 1 74 ? -2.336 11.781 18.359 1 64.94 74 PHE B C 1
ATOM 2396 O O . PHE B 1 74 ? -1.975 12.438 17.375 1 64.94 74 PHE B O 1
ATOM 2403 N N . GLN B 1 75 ? -1.822 10.734 18.828 1 66.12 75 GLN B N 1
ATOM 2404 C CA . GLN B 1 75 ? -0.595 10.289 18.188 1 66.12 75 GLN B CA 1
ATOM 2405 C C . GLN B 1 75 ? -0.785 10.156 16.672 1 66.12 75 GLN B C 1
ATOM 2407 O O . GLN B 1 75 ? -0.001 10.695 15.898 1 66.12 75 GLN B O 1
ATOM 2412 N N . PRO B 1 76 ? -1.831 9.523 16.219 1 58.12 76 PRO B N 1
ATOM 2413 C CA . PRO B 1 76 ? -1.974 9.383 14.773 1 58.12 76 PRO B CA 1
ATOM 2414 C C . PRO B 1 76 ? -2.15 10.727 14.062 1 58.12 76 PRO B C 1
ATOM 2416 O O . PRO B 1 76 ? -1.61 10.922 12.969 1 58.12 76 PRO B O 1
ATOM 2419 N N . GLU B 1 77 ? -2.826 11.609 14.703 1 55.72 77 GLU B N 1
ATOM 2420 C CA . GLU B 1 77 ? -3.076 12.922 14.117 1 55.72 77 GLU B CA 1
ATOM 2421 C C . GLU B 1 77 ? -1.808 13.773 14.109 1 55.72 77 GLU B C 1
ATOM 2423 O O . GLU B 1 77 ? -1.532 14.477 13.133 1 55.72 77 GLU B O 1
ATOM 2428 N N . LEU B 1 78 ? -1.113 13.711 15.273 1 69.81 78 LEU B N 1
ATOM 2429 C CA . LEU B 1 78 ? 0.155 14.422 15.359 1 69.81 78 LEU B CA 1
ATOM 2430 C C . LEU B 1 78 ? 1.129 13.938 14.289 1 69.81 78 LEU B C 1
ATOM 2432 O O . LEU B 1 78 ? 1.804 14.75 13.648 1 69.81 78 LEU B O 1
ATOM 2436 N N . ARG B 1 79 ? 1.087 12.688 14.094 1 58.88 79 ARG B N 1
ATOM 2437 C CA . ARG B 1 79 ? 1.938 12.094 13.07 1 58.88 79 ARG B CA 1
ATOM 2438 C C . ARG B 1 79 ? 1.539 12.578 11.68 1 58.88 79 ARG B C 1
ATOM 2440 O O . ARG B 1 79 ? 2.395 12.977 10.883 1 58.88 79 ARG B O 1
ATOM 2447 N N . ALA B 1 80 ? 0.402 12.461 11.453 1 54.34 80 ALA B N 1
ATOM 2448 C CA . ALA B 1 80 ? -0.106 12.891 10.156 1 54.34 80 ALA B CA 1
ATOM 2449 C C . ALA B 1 80 ? 0.233 14.352 9.891 1 54.34 80 ALA B C 1
ATOM 2451 O O . ALA B 1 80 ? 0.601 14.727 8.773 1 54.34 80 ALA B O 1
ATOM 2452 N N . PHE B 1 81 ? 0.118 15.164 10.906 1 63.56 81 PHE B N 1
ATOM 2453 C CA . PHE B 1 81 ? 0.412 16.594 10.82 1 63.56 81 PHE B CA 1
ATOM 2454 C C . PHE B 1 81 ? 1.88 16.812 10.484 1 63.56 81 PHE B C 1
ATOM 2456 O O . PHE B 1 81 ? 2.197 17.578 9.57 1 63.56 81 PHE B O 1
ATOM 2463 N N . LEU B 1 82 ? 2.73 16.188 11.234 1 60.28 82 LEU B N 1
ATOM 2464 C CA . LEU B 1 82 ? 4.164 16.344 11 1 60.28 82 LEU B CA 1
ATOM 2465 C C . LEU B 1 82 ? 4.543 15.82 9.617 1 60.28 82 LEU B C 1
ATOM 2467 O O . LEU B 1 82 ? 5.391 16.406 8.938 1 60.28 82 LEU B O 1
ATOM 2471 N N . GLU B 1 83 ? 3.928 14.633 9.352 1 55.25 83 GLU B N 1
ATOM 2472 C CA . GLU B 1 83 ? 4.172 14.07 8.023 1 55.25 83 GLU B CA 1
ATOM 2473 C C . GLU B 1 83 ? 3.729 15.039 6.93 1 55.25 83 GLU B C 1
ATOM 2475 O O . GLU B 1 83 ? 4.41 15.195 5.918 1 55.25 83 GLU B O 1
ATOM 2480 N N . ARG B 1 84 ? 2.613 15.57 7.125 1 49.25 84 ARG B N 1
ATOM 2481 C CA . ARG B 1 84 ? 2.105 16.531 6.16 1 49.25 84 ARG B CA 1
ATOM 2482 C C . ARG B 1 84 ? 3.006 17.766 6.086 1 49.25 84 ARG B C 1
ATOM 2484 O O . ARG B 1 84 ? 3.244 18.297 5.004 1 49.25 84 ARG B O 1
ATOM 2491 N N . LEU B 1 85 ? 3.283 18.172 7.301 1 54.81 85 LEU B N 1
ATOM 2492 C CA . LEU B 1 85 ? 4.199 19.312 7.367 1 54.81 85 LEU B CA 1
ATOM 2493 C C . LEU B 1 85 ? 5.488 19.016 6.605 1 54.81 85 LEU B C 1
ATOM 2495 O O . LEU B 1 85 ? 6.07 19.906 5.992 1 54.81 85 LEU B O 1
ATOM 2499 N N . GLY B 1 86 ? 5.809 17.875 6.91 1 49.31 86 GLY B N 1
ATOM 2500 C CA . GLY B 1 86 ? 7 17.438 6.203 1 49.31 86 GLY B CA 1
ATOM 2501 C C . GLY B 1 86 ? 6.719 17.016 4.77 1 49.31 86 GLY B C 1
ATOM 2502 O O . GLY B 1 86 ? 7.633 16.984 3.941 1 49.31 86 GLY B O 1
ATOM 2503 N N . ARG B 1 87 ? 5.578 16.391 4.68 1 45.31 87 ARG B N 1
ATOM 2504 C CA . ARG B 1 87 ? 5.211 15.898 3.355 1 45.31 87 ARG B CA 1
ATOM 2505 C C . ARG B 1 87 ? 4.816 17.047 2.436 1 45.31 87 ARG B C 1
ATOM 2507 O O . ARG B 1 87 ? 4.012 17.906 2.812 1 45.31 87 ARG B O 1
ATOM 2514 N N . GLY B 1 88 ? 5.586 17.797 2.016 1 41.31 88 GLY B N 1
ATOM 2515 C CA . GLY B 1 88 ? 5.055 18.562 0.908 1 41.31 88 GLY B CA 1
ATOM 2516 C C . GLY B 1 88 ? 3.926 17.875 0.173 1 41.31 88 GLY B C 1
ATOM 2517 O O . GLY B 1 88 ? 4.117 16.781 -0.382 1 41.31 88 GLY B O 1
ATOM 2518 N N . GLN B 1 89 ? 2.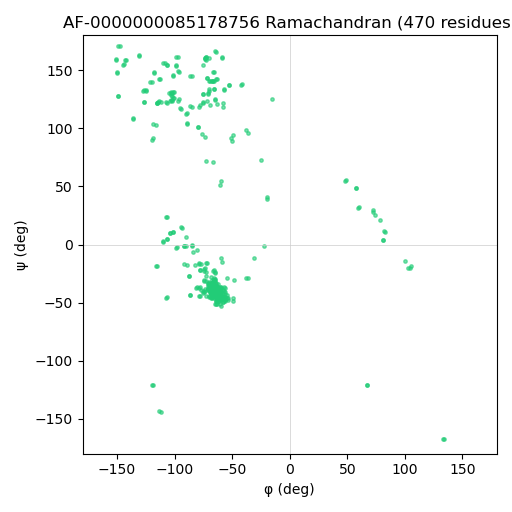74 17.859 0.88 1 41.88 89 GLN B N 1
ATOM 2519 C CA . GLN B 1 89 ? 1.523 17.156 0.503 1 41.88 89 GLN B CA 1
ATOM 2520 C C . GLN B 1 89 ? 1.384 17.062 -1.014 1 41.88 89 GLN B C 1
ATOM 2522 O O . GLN B 1 89 ? 0.271 16.969 -1.537 1 41.88 89 GLN B O 1
ATOM 2527 N N . ARG B 1 90 ? 2.143 17.734 -1.692 1 39.09 90 ARG B N 1
ATOM 2528 C CA . ARG B 1 90 ? 1.684 17.812 -3.074 1 39.09 90 ARG B CA 1
ATOM 2529 C C . ARG B 1 90 ? 1.397 16.422 -3.633 1 39.09 90 ARG B C 1
ATOM 2531 O O . ARG B 1 90 ? 2.213 15.508 -3.484 1 39.09 90 ARG B O 1
ATOM 2538 N N . PHE B 1 91 ? 0.101 15.961 -3.5 1 43.25 91 PHE B N 1
ATOM 2539 C CA . PHE B 1 91 ? -0.107 14.914 -4.5 1 43.25 91 PHE B CA 1
ATOM 2540 C C . PHE B 1 91 ? 0.928 15.023 -5.613 1 43.25 91 PHE B C 1
ATOM 2542 O O . PHE B 1 91 ? 0.723 15.742 -6.59 1 43.25 91 PHE B O 1
ATOM 2549 N N . SER B 1 92 ? 2.135 15.289 -5.254 1 46.25 92 SER B N 1
ATOM 2550 C CA . SER B 1 92 ? 3.08 15.273 -6.363 1 46.25 92 SER B CA 1
ATOM 2551 C C . SER B 1 92 ? 3.123 13.898 -7.031 1 46.25 92 SER B C 1
ATOM 2553 O O . SER B 1 92 ? 3.805 12.992 -6.551 1 46.25 92 SER B O 1
ATOM 2555 N N . SER B 1 93 ? 1.956 13.383 -7.379 1 53.16 93 SER B N 1
ATOM 2556 C CA . SER B 1 93 ? 2.178 12.219 -8.227 1 53.16 93 SER B CA 1
ATOM 2557 C C . SER B 1 93 ? 3.381 12.414 -9.141 1 53.16 93 SER B C 1
ATOM 2559 O O . SER B 1 93 ? 3.391 13.328 -9.969 1 53.16 93 SER B O 1
ATOM 2561 N N . GLY B 1 94 ? 4.426 11.953 -8.758 1 60.94 94 GLY B N 1
ATOM 2562 C CA . GLY B 1 94 ? 5.488 12 -9.75 1 60.94 94 GLY B CA 1
ATOM 2563 C C . GLY B 1 94 ? 5.023 11.633 -11.141 1 60.94 94 GLY B C 1
ATOM 2564 O O . GLY B 1 94 ? 3.988 10.984 -11.305 1 60.94 94 GLY B O 1
ATOM 2565 N N . PRO B 1 95 ? 5.453 12.32 -12.117 1 69.88 95 PRO B N 1
ATOM 2566 C CA . PRO B 1 95 ? 5.086 12.055 -13.508 1 69.88 95 PRO B CA 1
ATOM 2567 C C . PRO B 1 95 ? 4.949 10.562 -13.805 1 69.88 95 PRO B C 1
ATOM 2569 O O . PRO B 1 95 ? 4.051 10.156 -14.547 1 69.88 95 PRO B O 1
ATOM 2572 N N . LEU B 1 96 ? 5.68 9.805 -13.086 1 72.12 96 LEU B N 1
ATOM 2573 C CA . LEU B 1 96 ? 5.68 8.383 -13.383 1 72.12 96 LEU B CA 1
ATOM 2574 C C . LEU B 1 96 ? 4.414 7.711 -12.859 1 72.12 96 LEU B C 1
ATOM 2576 O O . LEU B 1 96 ? 3.828 6.863 -13.531 1 72.12 96 LEU B O 1
ATOM 2580 N N . ALA B 1 97 ? 3.975 8.125 -11.68 1 86.5 97 ALA B N 1
ATOM 2581 C CA . ALA B 1 97 ? 2.777 7.523 -11.102 1 86.5 97 ALA B CA 1
ATOM 2582 C C . ALA B 1 97 ? 1.534 7.887 -11.906 1 86.5 97 ALA B C 1
ATOM 2584 O O . ALA B 1 97 ? 0.646 7.055 -12.102 1 86.5 97 ALA B O 1
ATOM 2585 N N . LEU B 1 98 ? 1.556 9.055 -12.414 1 90.88 98 LEU B N 1
ATOM 2586 C CA . LEU B 1 98 ? 0.433 9.5 -13.234 1 90.88 98 LEU B CA 1
ATOM 2587 C C . LEU B 1 98 ? 0.346 8.695 -14.523 1 90.88 98 LEU B C 1
ATOM 2589 O O . LEU B 1 98 ? -0.741 8.273 -14.93 1 90.88 98 LEU B O 1
ATOM 2593 N N . GLU B 1 99 ? 1.503 8.492 -15.133 1 92.56 99 GLU B N 1
ATOM 2594 C CA . GLU B 1 99 ? 1.529 7.73 -16.375 1 92.56 99 GLU B CA 1
ATOM 2595 C C . GLU B 1 99 ? 1.083 6.289 -16.156 1 92.56 99 GLU B C 1
ATOM 2597 O O . GLU B 1 99 ? 0.371 5.719 -16.984 1 92.56 99 GLU B O 1
ATOM 2602 N N . GLU B 1 100 ? 1.526 5.742 -15.062 1 94.94 100 GLU B N 1
ATOM 2603 C CA . GLU B 1 100 ? 1.112 4.379 -14.734 1 94.94 100 GLU B CA 1
ATOM 2604 C C . GLU B 1 100 ? -0.392 4.305 -14.492 1 94.94 100 GLU B C 1
ATOM 2606 O O . GLU B 1 100 ? -1.045 3.344 -14.906 1 94.94 100 GLU B O 1
ATOM 2611 N N . LEU B 1 101 ? -0.921 5.289 -13.844 1 96.31 101 LEU B N 1
ATOM 2612 C CA . LEU B 1 101 ? -2.357 5.336 -13.594 1 96.31 101 LEU B CA 1
ATOM 2613 C C . LEU B 1 101 ? -3.135 5.41 -14.906 1 96.31 101 LEU B C 1
ATOM 2615 O O . LEU B 1 101 ? -4.074 4.637 -15.117 1 96.31 101 LEU B O 1
ATOM 2619 N N . LEU B 1 102 ? -2.686 6.273 -15.773 1 97 102 LEU B N 1
ATOM 2620 C CA . LEU B 1 102 ? -3.371 6.473 -17.047 1 97 102 LEU B CA 1
ATOM 2621 C C . LEU B 1 102 ? -3.275 5.223 -17.906 1 97 102 LEU B C 1
ATOM 2623 O O . LEU B 1 102 ? -4.254 4.828 -18.547 1 97 102 LEU B O 1
ATOM 2627 N N . LEU B 1 103 ? -2.123 4.637 -17.891 1 97.06 103 LEU B N 1
ATOM 2628 C CA . LEU B 1 103 ? -1.938 3.404 -18.656 1 97.06 103 LEU B CA 1
ATOM 2629 C C . LEU B 1 103 ? -2.838 2.295 -18.125 1 97.06 103 LEU B C 1
ATOM 2631 O O . LEU B 1 103 ? -3.477 1.579 -18.891 1 97.06 103 LEU B O 1
ATOM 2635 N N . GLY B 1 104 ? -2.883 2.125 -16.828 1 98.06 104 GLY B N 1
ATOM 2636 C CA . GLY B 1 104 ? -3.762 1.142 -16.219 1 98.06 104 GLY B CA 1
ATOM 2637 C C . GLY B 1 104 ? -5.227 1.363 -16.562 1 98.06 104 GLY B C 1
ATOM 2638 O O . GLY B 1 104 ? -5.938 0.42 -16.906 1 98.06 104 GLY B O 1
ATOM 2639 N N . LEU B 1 105 ? -5.648 2.617 -16.484 1 98.06 105 LEU B N 1
ATOM 2640 C CA . LEU B 1 105 ? -7.035 2.955 -16.797 1 98.06 105 LEU B CA 1
ATOM 2641 C C . LEU B 1 105 ? -7.352 2.684 -18.266 1 98.06 105 LEU B C 1
ATOM 2643 O O . LEU B 1 105 ? -8.438 2.203 -18.594 1 98.06 105 LEU B O 1
ATOM 2647 N N . SER B 1 106 ? -6.41 3 -19.078 1 98.12 106 SER B N 1
ATOM 2648 C CA . SER B 1 106 ? -6.59 2.73 -20.5 1 98.12 106 SER B CA 1
ATOM 2649 C C . SER B 1 106 ? -6.793 1.242 -20.766 1 98.12 106 SER B C 1
ATOM 2651 O O . SER B 1 106 ? -7.688 0.855 -21.516 1 98.12 106 SER B O 1
ATOM 2653 N N . ARG B 1 107 ? -5.992 0.43 -20.156 1 97.94 107 ARG B N 1
ATOM 2654 C CA . ARG B 1 107 ? -6.066 -1.016 -20.344 1 97.94 107 ARG B CA 1
ATOM 2655 C C . ARG B 1 107 ? -7.367 -1.573 -19.781 1 97.94 107 ARG B C 1
ATOM 2657 O O . ARG B 1 107 ? -7.992 -2.445 -20.391 1 97.94 107 ARG B O 1
ATOM 2664 N N . LEU B 1 108 ? -7.738 -1.081 -18.656 1 98.12 108 LEU B N 1
ATOM 2665 C CA . LEU B 1 108 ? -9 -1.503 -18.062 1 98.12 108 LEU B CA 1
ATOM 2666 C C . LEU B 1 108 ? -10.18 -1.104 -18.938 1 98.12 108 LEU B C 1
ATOM 2668 O O . LEU B 1 108 ? -11.102 -1.896 -19.141 1 98.12 108 LEU B O 1
ATOM 2672 N N . SER B 1 109 ? -10.156 0.104 -19.422 1 98.06 109 SER B N 1
ATOM 2673 C CA . SER B 1 109 ? -11.203 0.614 -20.312 1 98.06 109 SER B CA 1
ATOM 2674 C C . SER B 1 109 ? -11.312 -0.218 -21.578 1 98.06 109 SER B C 1
ATOM 2676 O O . SER B 1 109 ? -12.414 -0.612 -21.984 1 98.06 109 SER B O 1
ATOM 2678 N N . GLU B 1 110 ? -10.195 -0.518 -22.188 1 97.5 110 GLU B N 1
ATOM 2679 C CA . GLU B 1 110 ? -10.148 -1.274 -23.438 1 97.5 110 GLU B CA 1
ATOM 2680 C C . GLU B 1 110 ? -10.742 -2.67 -23.25 1 97.5 110 GLU B C 1
ATOM 2682 O O . GLU B 1 110 ? -11.43 -3.18 -24.141 1 97.5 110 GLU B O 1
ATOM 2687 N N . LYS B 1 111 ? -10.469 -3.223 -22.141 1 97.25 111 LYS B N 1
ATOM 2688 C CA . LYS B 1 111 ? -10.922 -4.586 -21.875 1 97.25 111 LYS B CA 1
ATOM 2689 C C . LYS B 1 111 ? -12.289 -4.586 -21.188 1 97.25 111 LYS B C 1
ATOM 2691 O O . LYS B 1 111 ? -12.789 -5.641 -20.797 1 97.25 111 LYS B O 1
ATOM 2696 N N . ARG B 1 112 ? -12.828 -3.445 -20.922 1 96.94 112 ARG B N 1
ATOM 2697 C CA . ARG B 1 112 ? -14.125 -3.268 -20.266 1 96.94 112 ARG B CA 1
ATOM 2698 C C . ARG B 1 112 ? -14.141 -3.957 -18.906 1 96.94 112 ARG B C 1
ATOM 2700 O O . ARG B 1 112 ? -15.055 -4.73 -18.609 1 96.94 112 ARG B O 1
ATOM 2707 N N . ARG B 1 113 ? -13.133 -3.67 -18.219 1 97.12 113 ARG B N 1
ATOM 2708 C CA . ARG B 1 113 ? -13.055 -4.125 -16.844 1 97.12 113 ARG B CA 1
ATOM 2709 C C . ARG B 1 113 ? -13.375 -2.988 -15.875 1 97.12 113 ARG B C 1
ATOM 2711 O O . ARG B 1 113 ? -12.75 -1.928 -15.922 1 97.12 113 ARG B O 1
ATOM 2718 N N . GLY B 1 114 ? -14.359 -3.193 -15.016 1 96.88 114 GLY B N 1
ATOM 2719 C CA . GLY B 1 114 ? -14.773 -2.176 -14.062 1 96.88 114 GLY B CA 1
ATOM 2720 C C . GLY B 1 114 ? -13.688 -1.821 -13.062 1 96.88 114 GLY B C 1
ATOM 2721 O O . GLY B 1 114 ? -12.945 -2.693 -12.609 1 96.88 114 GLY B O 1
ATOM 2722 N N . ALA B 1 115 ? -13.633 -0.599 -12.75 1 98.31 115 ALA B N 1
ATOM 2723 C CA . ALA B 1 115 ? -12.656 -0.137 -11.766 1 98.31 115 ALA B CA 1
ATOM 2724 C C . ALA B 1 115 ? -13.18 1.071 -11 1 98.31 115 ALA B C 1
ATOM 2726 O O . ALA B 1 115 ? -14.008 1.825 -11.508 1 98.31 115 ALA B O 1
ATOM 2727 N N . LEU B 1 116 ? -12.82 1.215 -9.789 1 98.5 116 LEU B N 1
ATOM 2728 C CA . LEU B 1 116 ? -13.164 2.301 -8.875 1 98.5 116 LEU B CA 1
ATOM 2729 C C . LEU B 1 116 ? -11.938 2.75 -8.086 1 98.5 116 LEU B C 1
ATOM 2731 O O . LEU B 1 116 ? -11.414 2.002 -7.254 1 98.5 116 LEU B O 1
ATOM 2735 N N . ILE B 1 117 ? -11.445 3.961 -8.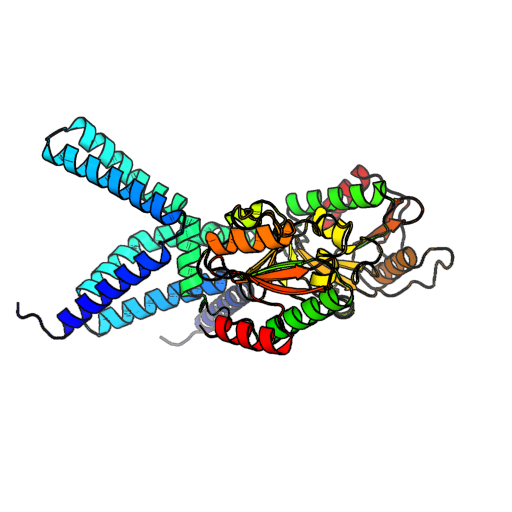445 1 98.38 117 ILE B N 1
ATOM 2736 C CA . ILE B 1 117 ? -10.188 4.422 -7.855 1 98.38 117 ILE B CA 1
ATOM 2737 C C . ILE B 1 117 ? -10.391 5.805 -7.238 1 98.38 117 ILE B C 1
ATOM 2739 O O . ILE B 1 117 ? -10.805 6.742 -7.922 1 98.38 117 ILE B O 1
ATOM 2743 N N . ALA B 1 118 ? -10.109 5.914 -5.977 1 97.44 118 ALA B N 1
ATOM 2744 C CA . ALA B 1 118 ? -10.219 7.191 -5.273 1 97.44 118 ALA B CA 1
ATOM 2745 C C . ALA B 1 118 ? -8.836 7.801 -5.039 1 97.44 118 ALA B C 1
ATOM 2747 O O . ALA B 1 118 ? -7.941 7.145 -4.5 1 97.44 118 ALA B O 1
ATOM 2748 N N . LEU B 1 119 ? -8.672 8.969 -5.5 1 94.88 119 LEU B N 1
ATOM 2749 C CA . LEU B 1 119 ? -7.461 9.727 -5.203 1 94.88 119 LEU B CA 1
ATOM 2750 C C . LEU B 1 119 ? -7.629 10.531 -3.922 1 94.88 119 LEU B C 1
ATOM 2752 O O . LEU B 1 119 ? -8.43 11.469 -3.869 1 94.88 119 LEU B O 1
ATOM 2756 N N . GLU B 1 120 ? -6.871 10.117 -2.967 1 88.75 120 GLU B N 1
ATOM 2757 C CA . GLU B 1 120 ? -6.922 10.812 -1.684 1 88.75 120 GLU B CA 1
ATOM 2758 C C . GLU B 1 120 ? -6.305 12.203 -1.781 1 88.75 120 GLU B C 1
ATOM 2760 O O . GLU B 1 120 ? -5.242 12.375 -2.387 1 88.75 120 GLU B O 1
ATOM 2765 N N . ARG B 1 121 ? -6.969 13.133 -1.292 1 83.25 121 ARG B N 1
ATOM 2766 C CA . ARG B 1 121 ? -6.473 14.5 -1.26 1 83.25 121 ARG B CA 1
ATOM 2767 C C . ARG B 1 121 ? -6.336 15 0.175 1 83.25 121 ARG B C 1
ATOM 2769 O O . ARG B 1 121 ? -5.625 14.398 0.982 1 83.25 121 ARG B O 1
ATOM 2776 N N . ARG B 1 122 ? -6.992 16.016 0.485 1 71.94 122 ARG B N 1
ATOM 2777 C CA . ARG B 1 122 ? -6.855 16.594 1.812 1 71.94 122 ARG B CA 1
ATOM 2778 C C . ARG B 1 122 ? -7.578 15.766 2.861 1 71.94 122 ARG B C 1
ATOM 2780 O O . ARG B 1 122 ? -7.086 15.594 3.977 1 71.94 122 ARG B O 1
ATOM 2787 N N . THR B 1 123 ? -8.75 15.281 2.492 1 70.81 123 THR B N 1
ATOM 2788 C CA . THR B 1 123 ? -9.508 14.43 3.4 1 70.81 123 THR B CA 1
ATOM 2789 C C . THR B 1 123 ? -8.961 13.008 3.391 1 70.81 123 THR B C 1
ATOM 2791 O O . THR B 1 123 ? -8.914 12.359 2.344 1 70.81 123 THR B O 1
ATOM 2794 N N . PRO B 1 124 ? -8.484 12.57 4.578 1 77.5 124 PRO B N 1
ATOM 2795 C CA . PRO B 1 124 ? -7.992 11.195 4.637 1 77.5 124 PRO B CA 1
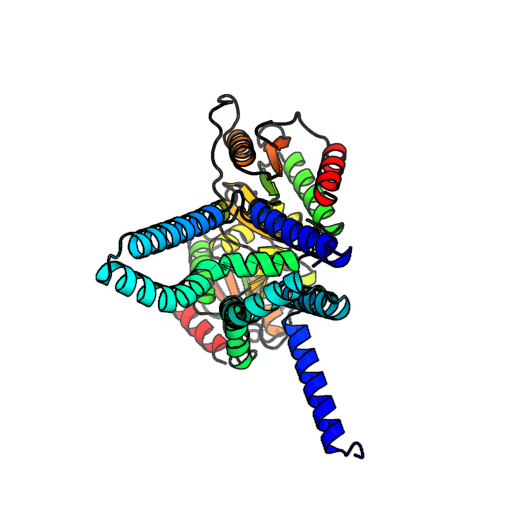ATOM 2796 C C . PRO B 1 124 ? -9.102 10.164 4.418 1 77.5 124 PRO B C 1
ATOM 2798 O O . PRO B 1 124 ? -10.227 10.359 4.879 1 77.5 124 PRO B O 1
ATOM 2801 N N . LEU B 1 125 ? -8.727 9.125 3.689 1 87 125 LEU B N 1
ATOM 2802 C CA . LEU B 1 125 ? -9.703 8.086 3.373 1 87 125 LEU B CA 1
ATOM 2803 C C . LEU B 1 125 ? -9.414 6.812 4.168 1 87 125 LEU B C 1
ATOM 2805 O O . LEU B 1 125 ? -9.797 5.719 3.754 1 87 125 LEU B O 1
ATOM 2809 N N . GLY B 1 126 ? -8.75 6.961 5.246 1 81.56 126 GLY B N 1
ATOM 2810 C CA . GLY B 1 126 ? -8.359 5.836 6.082 1 81.56 126 GLY B CA 1
ATOM 2811 C C . GLY B 1 126 ? -9.531 4.984 6.52 1 81.56 126 GLY B C 1
ATOM 2812 O O . GLY B 1 126 ? -9.43 3.756 6.578 1 81.56 126 GLY B O 1
ATOM 2813 N N . GLU B 1 127 ? -10.695 5.578 6.828 1 80.06 127 GLU B N 1
ATOM 2814 C CA . GLU B 1 127 ? -11.867 4.855 7.312 1 80.06 127 GLU B CA 1
ATOM 2815 C C . GLU B 1 127 ? -12.406 3.898 6.25 1 80.06 127 GLU B C 1
ATOM 2817 O O . GLU B 1 127 ? -12.961 2.848 6.578 1 80.06 127 GLU B O 1
ATOM 2822 N N . TYR B 1 128 ? -12.211 4.246 5.012 1 89.81 128 TYR B N 1
ATOM 2823 C CA . TYR B 1 128 ? -12.641 3.375 3.92 1 89.81 128 TYR B CA 1
ATOM 2824 C C . TYR B 1 128 ? -11.562 2.359 3.576 1 89.81 128 TYR B C 1
ATOM 2826 O O . TYR B 1 128 ? -11.859 1.245 3.143 1 89.81 128 TYR B O 1
ATOM 2834 N N . ALA B 1 129 ? -10.297 2.748 3.846 1 90.56 129 ALA B N 1
ATOM 2835 C CA . ALA B 1 129 ? -9.172 1.861 3.553 1 90.56 129 ALA B CA 1
ATOM 2836 C C . ALA B 1 129 ? -9.227 0.604 4.418 1 90.56 129 ALA B C 1
ATOM 2838 O O . ALA B 1 129 ? -8.891 -0.489 3.955 1 90.56 129 ALA B O 1
ATOM 2839 N N . VAL B 1 130 ? -9.711 0.704 5.578 1 83.88 130 VAL B N 1
ATOM 2840 C CA . VAL B 1 130 ? -9.719 -0.398 6.535 1 83.88 130 VAL B CA 1
ATOM 2841 C C . VAL B 1 130 ? -10.75 -1.444 6.117 1 83.88 130 VAL B C 1
ATOM 2843 O O . VAL B 1 130 ? -10.648 -2.611 6.5 1 83.88 130 VAL B O 1
ATOM 2846 N N . SER B 1 131 ? -11.719 -1.021 5.355 1 90.81 131 SER B N 1
ATOM 2847 C CA . SER B 1 131 ? -12.734 -1.964 4.891 1 90.81 131 SER B CA 1
ATOM 2848 C C . SER B 1 131 ? -12.172 -2.906 3.834 1 90.81 131 SER B C 1
ATOM 2850 O O . SER B 1 131 ? -12.773 -3.934 3.52 1 90.81 131 SER B O 1
ATOM 2852 N N . GLY B 1 132 ? -11.062 -2.562 3.277 1 95.38 132 GLY B N 1
ATOM 2853 C CA . GLY B 1 132 ? -10.383 -3.381 2.285 1 95.38 132 GLY B CA 1
ATOM 2854 C C . GLY B 1 132 ? -9.07 -3.955 2.781 1 95.38 132 GLY B C 1
ATOM 2855 O O . GLY B 1 132 ? -8.984 -4.422 3.918 1 95.38 132 GLY B O 1
ATOM 2856 N N . GLU B 1 133 ? -8.141 -4.031 1.871 1 94.5 133 GLU B N 1
ATOM 2857 C CA . GLU B 1 133 ? -6.797 -4.5 2.182 1 94.5 133 GLU B CA 1
ATOM 2858 C C . GLU B 1 133 ? -5.77 -3.385 2.006 1 94.5 133 GLU B C 1
ATOM 2860 O O . GLU B 1 133 ? -5.688 -2.775 0.938 1 94.5 133 GLU B O 1
ATOM 2865 N N . ILE B 1 134 ? -5.074 -3.145 3.098 1 92.5 134 ILE B N 1
ATOM 2866 C CA . ILE B 1 134 ? -4.008 -2.15 2.994 1 92.5 134 ILE B CA 1
ATOM 2867 C C . ILE B 1 134 ? -2.812 -2.75 2.258 1 92.5 134 ILE B C 1
ATOM 2869 O O . ILE B 1 134 ? -2.277 -3.781 2.666 1 92.5 134 ILE B O 1
ATOM 2873 N N . LEU B 1 135 ? -2.412 -2.125 1.15 1 95.19 135 LEU B N 1
ATOM 2874 C CA . LEU B 1 135 ? -1.319 -2.631 0.328 1 95.19 135 LEU B CA 1
ATOM 2875 C C . LEU B 1 135 ? -0.07 -1.773 0.495 1 95.19 135 LEU B C 1
ATOM 2877 O O . LEU B 1 135 ? 1.023 -2.299 0.719 1 95.19 135 LEU B O 1
ATOM 2881 N N . ASP B 1 136 ? -0.264 -0.433 0.454 1 91.38 136 ASP B N 1
ATOM 2882 C CA . ASP B 1 136 ? 0.855 0.504 0.439 1 91.38 136 ASP B CA 1
ATOM 2883 C C . ASP B 1 136 ? 1.896 0.101 -0.604 1 91.38 136 ASP B C 1
ATOM 2885 O O . ASP B 1 136 ? 3.074 -0.062 -0.281 1 91.38 136 ASP B O 1
ATOM 2889 N N . ALA B 1 137 ? 1.414 -0.051 -1.806 1 94.56 137 ALA B N 1
ATOM 2890 C CA . ALA B 1 137 ? 2.223 -0.59 -2.896 1 94.56 137 ALA B CA 1
ATOM 2891 C C . ALA B 1 137 ? 2.58 0.499 -3.904 1 94.56 137 ALA B C 1
ATOM 2893 O O . ALA B 1 137 ? 1.864 1.495 -4.031 1 94.56 137 ALA B O 1
ATOM 2894 N N . ARG B 1 138 ? 3.656 0.234 -4.59 1 91.25 138 ARG B N 1
ATOM 2895 C CA . ARG B 1 138 ? 3.971 1.084 -5.734 1 91.25 138 ARG B CA 1
ATOM 2896 C C . ARG B 1 138 ? 2.922 0.937 -6.832 1 91.25 138 ARG B C 1
ATOM 2898 O O . ARG B 1 138 ? 2.541 -0.18 -7.188 1 91.25 138 ARG B O 1
ATOM 2905 N N . LEU B 1 139 ? 2.523 2.084 -7.312 1 94.44 139 LEU B N 1
ATOM 2906 C CA . LEU B 1 139 ? 1.499 2.07 -8.352 1 94.44 139 LEU B CA 1
ATOM 2907 C C . LEU B 1 139 ? 2.088 1.639 -9.688 1 94.44 139 LEU B C 1
ATOM 2909 O O . LEU B 1 139 ? 3.141 2.131 -10.094 1 94.44 139 LEU B O 1
ATOM 2913 N N . SER B 1 140 ? 1.479 0.695 -10.328 1 94.75 140 SER B N 1
ATOM 2914 C CA . SER B 1 140 ? 1.8 0.281 -11.688 1 94.75 140 SER B CA 1
ATOM 2915 C C . SER B 1 140 ? 0.545 -0.123 -12.453 1 94.75 140 SER B C 1
ATOM 2917 O O . SER B 1 140 ? -0.46 -0.504 -11.852 1 94.75 140 SER B O 1
ATOM 2919 N N . ALA B 1 141 ? 0.606 -0.025 -13.727 1 97.25 141 ALA B N 1
ATOM 2920 C CA . ALA B 1 141 ? -0.527 -0.403 -14.562 1 97.25 141 ALA B CA 1
ATOM 2921 C C . ALA B 1 141 ? -0.866 -1.881 -14.398 1 97.25 141 ALA B C 1
ATOM 2923 O O . ALA B 1 141 ? -2.039 -2.25 -14.312 1 97.25 141 ALA B O 1
ATOM 2924 N N . ARG B 1 142 ? 0.161 -2.697 -14.336 1 97 142 ARG B N 1
ATOM 2925 C CA . ARG B 1 142 ? -0.042 -4.137 -14.227 1 97 142 ARG B CA 1
ATOM 2926 C C . ARG B 1 142 ? -0.704 -4.496 -12.898 1 97 142 ARG B C 1
ATOM 2928 O O . ARG B 1 142 ? -1.56 -5.383 -12.844 1 97 142 ARG B O 1
ATOM 2935 N N . LEU B 1 143 ? -0.289 -3.814 -11.844 1 97.56 143 LEU B N 1
ATOM 2936 C CA . LEU B 1 143 ? -0.917 -4.062 -10.547 1 97.56 143 LEU B CA 1
ATOM 2937 C C . LEU B 1 143 ? -2.385 -3.65 -10.57 1 97.56 143 LEU B C 1
ATOM 2939 O O . LEU B 1 143 ? -3.246 -4.383 -10.078 1 97.56 143 LEU B O 1
ATOM 2943 N N . LEU B 1 144 ? -2.672 -2.553 -11.156 1 97.5 144 LEU B N 1
ATOM 2944 C CA . LEU B 1 144 ? -4.051 -2.084 -11.25 1 97.5 144 LEU B CA 1
ATOM 2945 C C . LEU B 1 144 ? -4.918 -3.088 -12 1 97.5 144 LEU B C 1
ATOM 2947 O O . LEU B 1 144 ? -6.008 -3.439 -11.539 1 97.5 144 LEU B O 1
ATOM 2951 N N . GLU B 1 145 ? -4.406 -3.531 -13.109 1 97.94 145 GLU B N 1
ATOM 2952 C CA . GLU B 1 145 ? -5.137 -4.52 -13.898 1 97.94 145 GLU B CA 1
ATOM 2953 C C . GLU B 1 145 ? -5.383 -5.793 -13.094 1 97.94 145 GLU B C 1
ATOM 2955 O O . GLU B 1 145 ? -6.438 -6.418 -13.219 1 97.94 145 GLU B O 1
ATOM 2960 N N . THR B 1 146 ? -4.375 -6.141 -12.383 1 98.06 146 THR B N 1
ATOM 2961 C CA . THR B 1 146 ? -4.457 -7.352 -11.578 1 98.06 146 THR B CA 1
ATOM 2962 C C . THR B 1 146 ? -5.512 -7.199 -10.484 1 98.06 146 THR B C 1
ATOM 2964 O O . THR B 1 146 ? -6.328 -8.094 -10.273 1 98.06 146 THR B O 1
ATOM 2967 N N . LEU B 1 147 ? -5.551 -6.094 -9.82 1 98 147 LEU B N 1
ATOM 2968 C CA . LEU B 1 147 ? -6.457 -5.848 -8.703 1 98 147 LEU B CA 1
ATOM 2969 C C . LEU B 1 147 ? -7.91 -5.867 -9.172 1 98 147 LEU B C 1
ATOM 2971 O O . LEU B 1 147 ? -8.781 -6.383 -8.469 1 98 147 LEU B O 1
ATOM 2975 N N . PHE B 1 148 ? -8.164 -5.367 -10.359 1 98.25 148 PHE B N 1
ATOM 2976 C CA . PHE B 1 148 ? -9.539 -5.211 -10.812 1 98.25 148 PHE B CA 1
ATOM 2977 C C . PHE B 1 148 ? -9.922 -6.336 -11.773 1 98.25 148 PHE B C 1
ATOM 2979 O O . PHE B 1 148 ? -10.961 -6.27 -12.43 1 98.25 148 PHE B O 1
ATOM 2986 N N . TYR B 1 149 ? -9.055 -7.352 -11.852 1 97.44 149 TYR B N 1
ATOM 2987 C CA . TYR B 1 149 ? -9.406 -8.523 -12.641 1 97.44 149 TYR B CA 1
ATOM 2988 C C . TYR B 1 149 ? -10.602 -9.258 -12.031 1 97.44 149 TYR B C 1
ATOM 2990 O O . TYR B 1 149 ? -10.578 -9.625 -10.852 1 97.44 149 TYR B O 1
ATOM 2998 N N . PRO B 1 150 ? -11.648 -9.461 -12.828 1 95.81 150 PRO B N 1
ATOM 2999 C CA . PRO B 1 150 ? -12.859 -10.078 -12.273 1 95.81 150 PRO B CA 1
ATOM 3000 C C . PRO B 1 150 ? -12.586 -11.445 -11.648 1 95.81 150 PRO B C 1
ATOM 3002 O O . PRO B 1 150 ? -11.875 -12.266 -12.242 1 95.81 150 PRO B O 1
ATOM 3005 N N . GLY B 1 151 ? -13.102 -11.625 -10.469 1 94.56 151 GLY B N 1
ATOM 3006 C CA . GLY B 1 151 ? -12.969 -12.906 -9.805 1 94.56 151 GLY B CA 1
ATOM 3007 C C . GLY B 1 151 ? -11.93 -12.898 -8.695 1 94.56 151 GLY B C 1
ATOM 3008 O O . GLY B 1 151 ? -11.93 -13.781 -7.836 1 94.56 151 GLY B O 1
ATOM 3009 N N . THR B 1 152 ? -11.039 -11.961 -8.734 1 95.81 152 THR B N 1
ATOM 3010 C CA . THR B 1 152 ? -10.039 -11.891 -7.672 1 95.81 152 THR B CA 1
ATOM 3011 C C . THR B 1 152 ? -10.672 -11.383 -6.375 1 95.81 152 THR B C 1
ATOM 3013 O O . THR B 1 152 ? -11.711 -10.734 -6.395 1 95.81 152 THR B O 1
ATOM 3016 N N . PRO B 1 153 ? -10.031 -11.617 -5.309 1 95.25 153 PRO B N 1
ATOM 3017 C CA . PRO B 1 153 ? -10.57 -11.195 -4.012 1 95.25 153 PRO B CA 1
ATOM 3018 C C . PRO B 1 153 ? -10.656 -9.672 -3.875 1 95.25 153 PRO B C 1
ATOM 3020 O O . PRO B 1 153 ? -11.492 -9.164 -3.123 1 95.25 153 PRO B O 1
ATOM 3023 N N . LEU B 1 154 ? -9.883 -8.984 -4.594 1 95.75 154 LEU B N 1
ATOM 3024 C CA . LEU B 1 154 ? -9.797 -7.547 -4.348 1 95.75 154 LEU B CA 1
ATOM 3025 C C . LEU B 1 154 ? -10.5 -6.766 -5.449 1 95.75 154 LEU B C 1
ATOM 3027 O O . LEU B 1 154 ? -10.539 -5.531 -5.414 1 95.75 154 LEU B O 1
ATOM 3031 N N . HIS B 1 155 ? -11.141 -7.5 -6.363 1 95.56 155 HIS B N 1
ATOM 3032 C CA . HIS B 1 155 ? -11.641 -6.809 -7.543 1 95.56 155 HIS B CA 1
ATOM 3033 C C . HIS B 1 155 ? -12.922 -6.043 -7.234 1 95.56 155 HIS B C 1
ATOM 3035 O O . HIS B 1 155 ? -13.289 -5.105 -7.949 1 95.56 155 HIS B O 1
ATOM 3041 N N . ASP B 1 156 ? -13.477 -6.637 -6.086 1 89.94 156 ASP B N 1
ATOM 3042 C CA . ASP B 1 156 ? -14.75 -6.027 -5.719 1 89.94 156 ASP B CA 1
ATOM 3043 C C . ASP B 1 156 ? -14.539 -4.844 -4.773 1 89.94 156 ASP B C 1
ATOM 3045 O O . ASP B 1 156 ? -13.812 -4.949 -3.787 1 89.94 156 ASP B O 1
ATOM 3049 N N . GLY B 1 157 ? -14.625 -3.629 -5.133 1 95.44 157 GLY B N 1
ATOM 3050 C CA . GLY B 1 157 ? -14.461 -2.428 -4.332 1 95.44 157 GLY B CA 1
ATOM 3051 C C . GLY B 1 157 ? -13.586 -1.384 -4.992 1 95.44 157 GLY B C 1
ATOM 3052 O O . GLY B 1 157 ? -13.281 -1.485 -6.184 1 95.44 157 GLY B O 1
ATOM 3053 N N . GLY B 1 158 ? -13.258 -0.46 -4.117 1 97.88 158 GLY B N 1
ATOM 3054 C CA . GLY B 1 158 ? -12.445 0.626 -4.652 1 97.88 158 GLY B CA 1
AT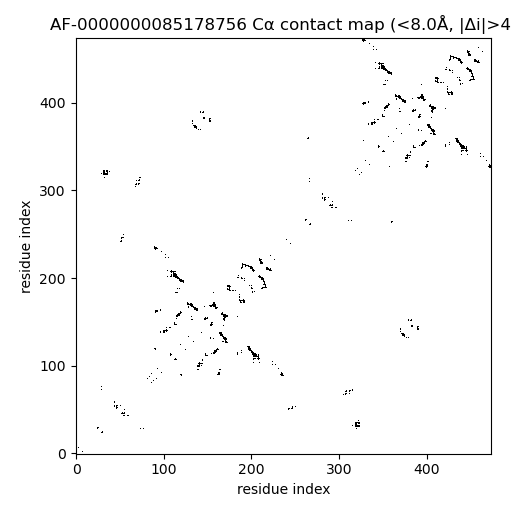OM 3055 C C . GLY B 1 158 ? -11 0.565 -4.211 1 97.88 158 GLY B C 1
ATOM 3056 O O . GLY B 1 158 ? -10.664 -0.153 -3.268 1 97.88 158 GLY B O 1
ATOM 3057 N N . ALA B 1 159 ? -10.164 1.122 -4.988 1 98.44 159 ALA B N 1
ATOM 3058 C CA . ALA B 1 159 ? -8.766 1.329 -4.617 1 98.44 159 ALA B CA 1
ATOM 3059 C C . ALA B 1 159 ? -8.523 2.771 -4.188 1 98.44 159 ALA B C 1
ATOM 3061 O O . ALA B 1 159 ? -9.18 3.693 -4.676 1 98.44 159 ALA B O 1
ATOM 3062 N N . ILE B 1 160 ? -7.66 2.943 -3.264 1 96.12 160 ILE B N 1
ATOM 3063 C CA . ILE B 1 160 ? -7.328 4.273 -2.762 1 96.12 160 ILE B CA 1
ATOM 3064 C C . ILE B 1 160 ? -5.871 4.594 -3.078 1 96.12 160 ILE B C 1
ATOM 3066 O O . ILE B 1 160 ? -4.969 3.83 -2.727 1 96.12 160 ILE B O 1
ATOM 3070 N N . LEU B 1 161 ? -5.707 5.664 -3.803 1 95.31 161 LEU B N 1
ATOM 3071 C CA . LEU B 1 161 ? -4.371 6.184 -4.07 1 95.31 161 LEU B CA 1
ATOM 3072 C C . LEU B 1 161 ? -4.012 7.293 -3.088 1 95.31 161 LEU B C 1
ATOM 3074 O O . LEU B 1 161 ? -4.777 8.242 -2.908 1 95.31 161 LEU B O 1
ATOM 3078 N N . ARG B 1 162 ? -2.953 7.117 -2.465 1 87.5 162 ARG B N 1
ATOM 3079 C CA . ARG B 1 162 ? -2.402 8.109 -1.554 1 87.5 162 ARG B CA 1
ATOM 3080 C C . ARG B 1 162 ? -1.024 8.57 -2.016 1 87.5 162 ARG B C 1
ATOM 3082 O O . ARG B 1 162 ? -0.05 7.824 -1.923 1 87.5 162 ARG B O 1
ATOM 3089 N N . GLY B 1 163 ? -1.012 9.789 -2.6 1 82.38 163 GLY B N 1
ATOM 3090 C CA . GLY B 1 163 ? 0.226 10.188 -3.252 1 82.38 163 GLY B CA 1
ATOM 3091 C C . GLY B 1 163 ? 0.552 9.352 -4.473 1 82.38 163 GLY B C 1
ATOM 3092 O O . GLY B 1 163 ? -0.255 9.25 -5.402 1 82.38 163 GLY B O 1
ATOM 3093 N N . GLU B 1 164 ? 1.757 8.688 -4.434 1 83.06 164 GLU B N 1
ATOM 3094 C CA . GLU B 1 164 ? 2.184 7.895 -5.586 1 83.06 164 GLU B CA 1
ATOM 3095 C C . GLU B 1 164 ? 2 6.402 -5.328 1 83.06 164 GLU B C 1
ATOM 3097 O O . GLU B 1 164 ? 2.422 5.57 -6.137 1 83.06 164 GLU B O 1
ATOM 3102 N N . ARG B 1 165 ? 1.324 6.156 -4.254 1 89.56 165 ARG B N 1
ATOM 3103 C CA . ARG B 1 165 ? 1.232 4.746 -3.895 1 89.56 165 ARG B CA 1
ATOM 3104 C C . ARG B 1 165 ? -0.217 4.27 -3.902 1 89.56 165 ARG B C 1
ATOM 3106 O O . ARG B 1 165 ? -1.133 5.051 -3.639 1 89.56 165 ARG B O 1
ATOM 3113 N N . LEU B 1 166 ? -0.351 3.064 -4.227 1 95.69 166 LEU B N 1
ATOM 3114 C CA . LEU B 1 166 ? -1.619 2.367 -4.039 1 95.69 166 LEU B CA 1
ATOM 3115 C C . LEU B 1 166 ? -1.788 1.93 -2.588 1 95.69 166 LEU B C 1
ATOM 3117 O O . LEU B 1 166 ? -1.227 0.913 -2.172 1 95.69 166 LEU B O 1
ATOM 3121 N N . PHE B 1 167 ? -2.541 2.678 -1.902 1 93.12 167 PHE B N 1
ATOM 3122 C CA . PHE B 1 167 ? -2.578 2.545 -0.451 1 93.12 167 PHE B CA 1
ATOM 3123 C C . PHE B 1 167 ? -3.424 1.346 -0.039 1 93.12 167 PHE B C 1
ATOM 3125 O O . PHE B 1 167 ? -3.025 0.569 0.833 1 93.12 167 PHE B O 1
ATOM 3132 N N . ALA B 1 168 ? -4.605 1.174 -0.664 1 95.69 168 ALA B N 1
ATOM 3133 C CA . ALA B 1 168 ? -5.527 0.097 -0.312 1 95.69 168 ALA B CA 1
ATOM 3134 C C . ALA B 1 168 ? -6.355 -0.332 -1.519 1 95.69 168 ALA B C 1
ATOM 3136 O O . ALA B 1 168 ? -6.438 0.391 -2.514 1 95.69 168 ALA B O 1
ATOM 3137 N N . ALA B 1 169 ? -6.879 -1.525 -1.444 1 98.19 169 ALA B N 1
ATOM 3138 C CA . ALA B 1 169 ? -7.758 -2.062 -2.48 1 98.19 169 ALA B CA 1
ATOM 3139 C C . ALA B 1 169 ? -8.883 -2.889 -1.871 1 98.19 169 ALA B C 1
ATOM 3141 O O . ALA B 1 169 ? -8.781 -3.342 -0.729 1 98.19 169 ALA B O 1
ATOM 3142 N N . GLY B 1 170 ? -9.938 -3.021 -2.666 1 97.88 170 GLY B N 1
ATOM 3143 C CA . GLY B 1 170 ? -11.086 -3.758 -2.174 1 97.88 170 GLY B CA 1
ATOM 3144 C C . GLY B 1 170 ? -11.875 -3.002 -1.118 1 97.88 170 GLY B C 1
ATOM 3145 O O . GLY B 1 170 ? -12.484 -3.611 -0.239 1 97.88 170 GLY B O 1
ATOM 3146 N N . CYS B 1 171 ? -11.82 -1.748 -1.204 1 96.94 171 CYS B N 1
ATOM 3147 C CA . CYS B 1 171 ? -12.422 -0.9 -0.18 1 96.94 171 CYS B CA 1
ATOM 3148 C C . CYS B 1 171 ? -13.898 -0.674 -0.458 1 96.94 171 CYS B C 1
ATOM 3150 O O . CYS B 1 171 ? -14.305 -0.506 -1.611 1 96.94 171 CYS B O 1
ATOM 3152 N N . VAL B 1 172 ? -14.648 -0.593 0.58 1 95.5 172 VAL B N 1
ATOM 3153 C CA . VAL B 1 172 ? -16.078 -0.332 0.458 1 95.5 172 VAL B CA 1
ATOM 3154 C C . VAL B 1 172 ? -16.344 1.163 0.615 1 95.5 172 VAL B C 1
ATOM 3156 O O . VAL B 1 172 ? -16.078 1.74 1.671 1 95.5 172 VAL B O 1
ATOM 3159 N N . PHE B 1 173 ? -16.859 1.768 -0.407 1 96.25 173 PHE B N 1
ATOM 3160 C CA . PHE B 1 173 ? -17.203 3.186 -0.389 1 96.25 173 PHE B CA 1
ATOM 3161 C C . PHE B 1 173 ? -18.703 3.379 -0.128 1 96.25 173 PHE B C 1
ATOM 3163 O O . PHE B 1 173 ? -19.5 2.479 -0.382 1 96.25 173 PHE B O 1
ATOM 3170 N N . PRO B 1 174 ? -19.047 4.523 0.415 1 91.69 174 PRO B N 1
ATOM 3171 C CA . PRO B 1 174 ? -20.484 4.797 0.561 1 91.69 174 PRO B CA 1
ATOM 3172 C C . PRO B 1 174 ? -21.188 4.953 -0.781 1 91.69 174 PRO B C 1
ATOM 3174 O O . PRO B 1 174 ? -20.594 5.445 -1.744 1 91.69 174 PRO B O 1
ATOM 3177 N N . ILE B 1 175 ? -22.453 4.559 -0.794 1 93.88 175 ILE B N 1
ATOM 3178 C CA . ILE B 1 175 ? -23.234 4.582 -2.021 1 93.88 175 ILE B CA 1
ATOM 3179 C C . ILE B 1 175 ? -24.172 5.785 -2.014 1 93.88 175 ILE B C 1
ATOM 3181 O O . ILE B 1 175 ? -24.844 6.047 -1.015 1 93.88 175 ILE B O 1
ATOM 3185 N N . SER B 1 176 ? -24.125 6.52 -3.131 1 92.88 176 SER B N 1
ATOM 3186 C CA . SER B 1 176 ? -25.016 7.668 -3.252 1 92.88 176 SER B CA 1
ATOM 3187 C C . SER B 1 176 ? -26.469 7.227 -3.449 1 92.88 176 SER B C 1
ATOM 3189 O O . SER B 1 176 ? -26.734 6.266 -4.176 1 92.88 176 SER B O 1
ATOM 3191 N N . GLU B 1 177 ? -27.422 7.941 -2.873 1 86.19 177 GLU B N 1
ATOM 3192 C CA . GLU B 1 177 ? -28.844 7.656 -3.018 1 86.19 177 GLU B CA 1
ATOM 3193 C C . GLU B 1 177 ? -29.484 8.539 -4.086 1 86.19 177 GLU B C 1
ATOM 3195 O O . GLU B 1 177 ? -30.656 8.391 -4.402 1 86.19 177 GLU B O 1
ATOM 3200 N N . SER B 1 178 ? -28.812 9.414 -4.688 1 80.38 178 SER B N 1
ATOM 3201 C CA . SER B 1 178 ? -29.359 10.422 -5.594 1 80.38 178 SER B CA 1
ATOM 3202 C C . SER B 1 178 ? -29.578 9.844 -6.988 1 80.38 178 SER B C 1
ATOM 3204 O O . SER B 1 178 ? -30.5 10.258 -7.688 1 80.38 178 SER B O 1
ATOM 3206 N N . GLN B 1 179 ? -28.688 8.977 -7.438 1 74.06 179 GLN B N 1
ATOM 3207 C CA . GLN B 1 179 ? -28.812 8.477 -8.805 1 74.06 179 GLN B CA 1
ATOM 3208 C C . GLN B 1 179 ? -29.016 6.969 -8.828 1 74.06 179 GLN B C 1
ATOM 3210 O O . GLN B 1 179 ? -28.062 6.219 -9.094 1 74.06 179 GLN B O 1
ATOM 3215 N N . ILE B 1 180 ? -30.219 6.535 -8.82 1 71.88 180 ILE B N 1
ATOM 3216 C CA . ILE B 1 180 ? -30.578 5.129 -8.648 1 71.88 180 ILE B CA 1
ATOM 3217 C C . ILE B 1 180 ? -30.375 4.383 -9.961 1 71.88 180 ILE B C 1
ATOM 3219 O O . ILE B 1 180 ? -30.125 3.178 -9.969 1 71.88 180 ILE B O 1
ATOM 3223 N N . GLY B 1 181 ? -30.25 4.996 -11.086 1 83.44 181 GLY B N 1
ATOM 3224 C CA . GLY B 1 181 ? -30.094 4.328 -12.367 1 83.44 181 GLY B CA 1
ATOM 3225 C C . GLY B 1 181 ? -28.672 3.951 -12.68 1 83.44 181 GLY B C 1
ATOM 3226 O O . GLY B 1 181 ? -28.406 3.25 -13.664 1 83.44 181 GLY B O 1
ATOM 3227 N N . LEU B 1 182 ? -27.828 4.258 -11.852 1 87.56 182 LEU B N 1
ATOM 3228 C CA . LEU B 1 182 ? -26.422 4 -12.094 1 87.56 182 LEU B CA 1
ATOM 3229 C C . LEU B 1 182 ? -25.984 2.693 -11.438 1 87.56 182 LEU B C 1
ATOM 3231 O O . LEU B 1 182 ? -26.625 2.229 -10.492 1 87.56 182 LEU B O 1
ATOM 3235 N N . GLY B 1 183 ? -25.031 2.064 -12.07 1 91.25 183 GLY B N 1
ATOM 3236 C CA . GLY B 1 183 ? -24.438 0.886 -11.461 1 91.25 183 GLY B CA 1
ATOM 3237 C C . GLY B 1 183 ? -23.828 1.158 -10.102 1 91.25 183 GLY B C 1
ATOM 3238 O O . GLY B 1 183 ? -23.625 2.314 -9.727 1 91.25 183 GLY B O 1
ATOM 3239 N N . THR B 1 184 ? -23.625 0.138 -9.359 1 92.19 184 THR B N 1
ATOM 3240 C CA . THR B 1 184 ? -23.172 0.217 -7.984 1 92.19 184 THR B CA 1
ATOM 3241 C C . THR B 1 184 ? -21.828 0.954 -7.902 1 92.19 184 THR B C 1
ATOM 3243 O O . THR B 1 184 ? -21.641 1.796 -7.023 1 92.19 184 THR B O 1
ATOM 3246 N N . ARG B 1 185 ? -20.859 0.661 -8.773 1 95.25 185 ARG B N 1
ATOM 3247 C CA . ARG B 1 185 ? -19.547 1.311 -8.758 1 95.25 185 ARG B CA 1
ATOM 3248 C C . ARG B 1 185 ? -19.672 2.812 -8.984 1 95.25 185 ARG B C 1
ATOM 3250 O O . ARG B 1 185 ? -18.984 3.607 -8.344 1 95.25 185 ARG B O 1
ATOM 3257 N N . HIS B 1 186 ? -20.594 3.188 -9.906 1 96.31 186 HIS B N 1
ATOM 3258 C CA . HIS B 1 186 ? -20.828 4.602 -10.172 1 96.31 186 HIS B CA 1
ATOM 3259 C C . HIS B 1 186 ? -21.438 5.297 -8.953 1 96.31 186 HIS B C 1
ATOM 3261 O O . HIS B 1 186 ? -21.047 6.41 -8.609 1 96.31 186 HIS B O 1
ATOM 3267 N N . ARG B 1 187 ? -22.344 4.613 -8.359 1 96.56 187 ARG B N 1
ATOM 3268 C CA . ARG B 1 187 ? -22.969 5.168 -7.168 1 96.56 187 ARG B CA 1
ATOM 3269 C C . ARG B 1 187 ? -21.984 5.281 -6.016 1 96.56 187 ARG B C 1
ATOM 3271 O O . ARG B 1 187 ? -22.062 6.203 -5.203 1 96.56 187 ARG B O 1
ATOM 3278 N N . ALA B 1 188 ? -21.109 4.328 -5.953 1 97.31 188 ALA B N 1
ATOM 3279 C CA . ALA B 1 188 ? -20.062 4.387 -4.941 1 97.31 188 ALA B CA 1
ATOM 3280 C C . ALA B 1 188 ? -19.125 5.566 -5.191 1 97.31 188 ALA B C 1
ATOM 3282 O O . ALA B 1 188 ? -18.703 6.246 -4.25 1 97.31 188 ALA B O 1
ATOM 3283 N N . ALA B 1 189 ? -18.781 5.805 -6.441 1 97.75 189 ALA B N 1
ATOM 3284 C CA . ALA B 1 189 ? -17.953 6.953 -6.793 1 97.75 189 ALA B CA 1
ATOM 3285 C C . ALA B 1 189 ? -18.609 8.258 -6.363 1 97.75 189 ALA B C 1
ATOM 3287 O O . ALA B 1 189 ? -17.969 9.109 -5.742 1 97.75 189 ALA B O 1
ATOM 3288 N N . LEU B 1 190 ? -19.875 8.328 -6.672 1 95.5 190 LEU B N 1
ATOM 3289 C CA . LEU B 1 190 ? -20.641 9.508 -6.293 1 95.5 190 LEU B CA 1
ATOM 3290 C C . LEU B 1 190 ? -20.703 9.656 -4.773 1 95.5 190 LEU B C 1
ATOM 3292 O O . LEU B 1 190 ? -20.469 10.742 -4.238 1 95.5 190 LEU B O 1
ATOM 3296 N N . GLY B 1 191 ? -21.031 8.594 -4.141 1 94.44 191 GLY B N 1
ATOM 3297 C CA . GLY B 1 191 ? -21.156 8.609 -2.691 1 94.44 191 GLY B CA 1
ATOM 3298 C C . GLY B 1 191 ? -19.906 9.086 -1.989 1 94.44 191 GLY B C 1
ATOM 3299 O O . GLY B 1 191 ? -19.969 9.945 -1.107 1 94.44 191 GLY B O 1
ATOM 3300 N N . LEU B 1 192 ? -18.766 8.547 -2.365 1 94.94 192 LEU B N 1
ATOM 3301 C CA . LEU B 1 192 ? -17.516 8.945 -1.737 1 94.94 192 LEU B CA 1
ATOM 3302 C C . LEU B 1 192 ? -17.203 10.406 -2.027 1 94.94 192 LEU B C 1
ATOM 3304 O O . LEU B 1 192 ? -16.719 11.133 -1.15 1 94.94 192 LEU B O 1
ATOM 3308 N N . SER B 1 193 ? -17.453 10.852 -3.262 1 93.88 193 SER B N 1
ATOM 3309 C CA . SER B 1 193 ? -17.156 12.227 -3.65 1 93.88 193 SER B CA 1
ATOM 3310 C C . SER B 1 193 ? -18.047 13.211 -2.906 1 93.88 193 SER B C 1
ATOM 3312 O O . SER B 1 193 ? -17.719 14.391 -2.783 1 93.88 193 SER B O 1
ATOM 3314 N N . GLU B 1 194 ? -19.203 12.727 -2.422 1 88.19 194 GLU B N 1
ATOM 3315 C CA . GLU B 1 194 ? -20.125 13.57 -1.67 1 88.19 194 GLU B CA 1
ATOM 3316 C C . GLU B 1 194 ? -19.609 13.844 -0.262 1 88.19 194 GLU B C 1
ATOM 3318 O O . GLU B 1 194 ? -19.891 14.898 0.317 1 88.19 194 GLU B O 1
ATOM 3323 N N . VAL B 1 195 ? -18.875 12.898 0.274 1 82.62 195 VAL B N 1
ATOM 3324 C CA . VAL B 1 195 ? -18.516 12.984 1.688 1 82.62 195 VAL B CA 1
ATOM 3325 C C . VAL B 1 195 ? -17.031 13.273 1.833 1 82.62 195 VAL B C 1
ATOM 3327 O O . VAL B 1 195 ? -16.5 13.266 2.943 1 82.62 195 VAL B O 1
ATOM 3330 N N . SER B 1 196 ? -16.312 13.445 0.758 1 83.56 196 SER B N 1
ATOM 3331 C CA . SER B 1 196 ? -14.891 13.766 0.782 1 83.56 196 SER B CA 1
ATOM 3332 C C . SER B 1 196 ? -14.5 14.641 -0.404 1 83.56 196 SER B C 1
ATOM 3334 O O . SER B 1 196 ? -15.32 14.898 -1.289 1 83.56 196 SER B O 1
ATOM 3336 N N . ASP B 1 197 ? -13.242 15.156 -0.385 1 85.88 197 ASP B N 1
ATOM 3337 C CA . ASP B 1 197 ? -12.734 15.945 -1.502 1 85.88 197 ASP B CA 1
ATOM 3338 C C . ASP B 1 197 ? -11.969 15.078 -2.494 1 85.88 197 ASP B C 1
ATOM 3340 O O . ASP B 1 197 ? -11.258 15.586 -3.359 1 85.88 197 ASP B O 1
ATOM 3344 N N . ALA B 1 198 ? -12.148 13.742 -2.354 1 91.88 198 ALA B N 1
ATOM 3345 C CA . ALA B 1 198 ? -11.438 12.812 -3.227 1 91.88 198 ALA B CA 1
ATOM 3346 C C . ALA B 1 198 ? -11.922 12.93 -4.668 1 91.88 198 ALA B C 1
ATOM 3348 O O . ALA B 1 198 ? -13.102 13.203 -4.914 1 91.88 198 ALA B O 1
ATOM 3349 N N . LEU B 1 199 ? -10.977 12.844 -5.547 1 95.12 199 LEU B N 1
ATOM 3350 C CA . LEU B 1 199 ? -11.305 12.609 -6.949 1 95.12 199 LEU B CA 1
ATOM 3351 C C . LEU B 1 199 ? -11.469 11.117 -7.227 1 95.12 199 LEU B C 1
ATOM 3353 O O . LEU B 1 199 ? -10.523 10.344 -7.051 1 95.12 199 LEU B O 1
ATOM 3357 N N . VAL B 1 200 ? -12.648 10.742 -7.633 1 97.81 200 VAL B N 1
ATOM 3358 C CA . VAL B 1 200 ? -12.914 9.312 -7.777 1 97.81 200 VAL B CA 1
ATOM 3359 C C . VAL B 1 200 ? -13.086 8.961 -9.25 1 97.81 200 VAL B C 1
ATOM 3361 O O . VAL B 1 200 ? -13.938 9.539 -9.938 1 97.81 200 VAL B O 1
ATOM 3364 N N . ILE B 1 201 ? -12.273 8.047 -9.727 1 98.19 201 ILE B N 1
ATOM 3365 C CA . ILE B 1 201 ? -12.305 7.613 -11.117 1 98.19 201 ILE B CA 1
ATOM 3366 C C . ILE B 1 201 ? -13.055 6.285 -11.227 1 98.19 201 ILE B C 1
ATOM 3368 O O . ILE B 1 201 ? -12.805 5.363 -10.445 1 98.19 201 ILE B O 1
ATOM 3372 N N . VAL B 1 202 ? -13.992 6.207 -12.164 1 98.06 202 VAL B N 1
ATOM 3373 C CA . VAL B 1 202 ? -14.75 4.977 -12.367 1 98.06 202 VAL B CA 1
ATOM 3374 C C . VAL B 1 202 ? -14.641 4.535 -13.828 1 98.06 202 VAL B C 1
ATOM 3376 O O . VAL B 1 202 ? -14.688 5.363 -14.734 1 98.06 202 VAL B O 1
ATOM 3379 N N . VAL B 1 203 ? -14.344 3.285 -14.031 1 98.19 203 VAL B N 1
ATOM 3380 C CA . VAL B 1 203 ? -14.391 2.654 -15.344 1 98.19 203 VAL B CA 1
ATOM 3381 C C . VAL B 1 203 ? -15.602 1.729 -15.438 1 98.19 203 VAL B C 1
ATOM 3383 O O . VAL B 1 203 ? -15.781 0.847 -14.594 1 98.19 203 VAL B O 1
ATOM 3386 N N . SER B 1 204 ? -16.438 1.974 -16.375 1 96.94 204 SER B N 1
ATOM 3387 C CA . SER B 1 204 ? -17.641 1.167 -16.547 1 96.94 204 SER B CA 1
ATOM 3388 C C . SER B 1 204 ? -17.297 -0.232 -17.062 1 96.94 204 SER B C 1
ATOM 3390 O O . SER B 1 204 ? -16.562 -0.384 -18.031 1 96.94 204 SER B O 1
ATOM 3392 N N . GLU B 1 205 ? -17.797 -1.234 -16.422 1 95.94 205 GLU B N 1
ATOM 3393 C CA . GLU B 1 205 ? -17.609 -2.615 -16.859 1 95.94 205 GLU B CA 1
ATOM 3394 C C . GLU B 1 205 ? -18.453 -2.918 -18.094 1 95.94 205 GLU B C 1
ATOM 3396 O O . GLU B 1 205 ? -18.141 -3.844 -18.844 1 95.94 205 GLU B O 1
ATOM 3401 N N . GLU B 1 206 ? -19.469 -2.156 -18.359 1 94.75 206 GLU B N 1
ATOM 3402 C CA . GLU B 1 206 ? -20.375 -2.379 -19.484 1 94.75 206 GLU B CA 1
ATOM 3403 C C . GLU B 1 206 ? -19.844 -1.719 -20.75 1 94.75 206 GLU B C 1
ATOM 3405 O O . GLU B 1 206 ? -19.828 -2.338 -21.812 1 94.75 206 GLU B O 1
ATOM 3410 N N . THR B 1 207 ? -19.344 -0.485 -20.609 1 95.19 207 THR B N 1
ATOM 3411 C CA . THR B 1 207 ? -19.016 0.286 -21.797 1 95.19 207 THR B CA 1
ATOM 3412 C C . THR B 1 207 ? -17.516 0.56 -21.859 1 95.19 207 THR B C 1
ATOM 3414 O O . THR B 1 207 ? -17 0.934 -22.922 1 95.19 207 THR B O 1
ATOM 3417 N N . GLY B 1 208 ? -16.859 0.425 -20.734 1 97.19 208 GLY B N 1
ATOM 3418 C CA . GLY B 1 208 ? -15.445 0.777 -20.672 1 97.19 208 GLY B CA 1
ATOM 3419 C C . GLY B 1 208 ? -15.211 2.268 -20.516 1 97.19 208 GLY B C 1
ATOM 3420 O O . GLY B 1 208 ? -14.07 2.717 -20.438 1 97.19 208 GLY B O 1
ATOM 3421 N N . ALA B 1 209 ? -16.234 3.014 -20.375 1 97.44 209 ALA B N 1
ATOM 3422 C CA . ALA B 1 209 ? -16.109 4.465 -20.281 1 97.44 209 ALA B CA 1
ATOM 3423 C C . ALA B 1 209 ? -15.477 4.883 -18.969 1 97.44 209 ALA B C 1
ATOM 3425 O O . ALA B 1 209 ? -15.781 4.309 -17.922 1 97.44 209 ALA B O 1
ATOM 3426 N N . ILE B 1 210 ? -14.648 5.871 -19.094 1 98.44 210 ILE B N 1
ATOM 3427 C CA . ILE B 1 210 ? -14 6.422 -17.906 1 98.44 210 ILE B CA 1
ATOM 3428 C C . ILE B 1 210 ? -14.703 7.715 -17.484 1 98.44 210 ILE B C 1
ATOM 3430 O O . ILE B 1 210 ? -14.914 8.602 -18.312 1 98.44 210 ILE B O 1
ATOM 3434 N N . ARG B 1 211 ? -15.133 7.777 -16.219 1 98 211 ARG B N 1
ATOM 3435 C CA . ARG B 1 211 ? -15.742 8.977 -15.664 1 98 211 ARG B CA 1
ATOM 3436 C C . ARG B 1 211 ? -15.102 9.344 -14.328 1 98 211 ARG B C 1
ATOM 3438 O O . ARG B 1 211 ? -14.398 8.531 -13.727 1 98 211 ARG B O 1
ATOM 3445 N N . VAL B 1 212 ? -15.336 10.594 -13.938 1 97.81 212 VAL B N 1
ATOM 3446 C CA . VAL B 1 212 ? -14.781 11.078 -12.672 1 97.81 212 VAL B CA 1
ATOM 3447 C C . VAL B 1 212 ? -15.891 11.68 -11.82 1 97.81 212 VAL B C 1
ATOM 3449 O O . VAL B 1 212 ? -16.766 12.383 -12.328 1 97.81 212 VAL B O 1
ATOM 3452 N N . ALA B 1 213 ? -15.93 11.297 -10.594 1 97.12 213 ALA B N 1
ATOM 3453 C CA . ALA B 1 213 ? -16.844 11.891 -9.617 1 97.12 213 ALA B CA 1
ATOM 3454 C C . ALA B 1 213 ? -16.094 12.859 -8.695 1 97.12 213 ALA B C 1
ATOM 3456 O O . ALA B 1 213 ? -15.047 12.523 -8.148 1 97.12 213 ALA B O 1
ATOM 3457 N N . GLU B 1 214 ? -16.609 13.984 -8.531 1 94.56 214 GLU B N 1
ATOM 3458 C CA . GLU B 1 214 ? -16.062 15.031 -7.672 1 94.56 214 GLU B CA 1
ATOM 3459 C C . GLU B 1 214 ? -17.172 15.906 -7.094 1 94.56 214 GLU B C 1
ATOM 3461 O O . GLU B 1 214 ? -18 16.438 -7.836 1 94.56 214 GLU B O 1
ATOM 3466 N N . GLY B 1 215 ? -17.156 16.062 -5.82 1 91.19 215 GLY B N 1
ATOM 3467 C CA . GLY B 1 215 ? -18.141 16.922 -5.188 1 91.19 215 GLY B CA 1
ATOM 3468 C C . GLY B 1 215 ? -19.562 16.484 -5.438 1 91.19 215 GLY B C 1
ATOM 3469 O O . GLY B 1 215 ? -20.453 17.312 -5.664 1 91.19 215 GLY B O 1
ATOM 3470 N N . GLY B 1 216 ? -19.75 15.273 -5.562 1 91.88 216 GLY B N 1
ATOM 3471 C CA . GLY B 1 216 ? -21.094 14.742 -5.734 1 91.88 216 GLY B CA 1
ATOM 3472 C C . GLY B 1 216 ? -21.594 14.812 -7.168 1 91.88 216 GLY B C 1
ATOM 3473 O O . GLY B 1 216 ? -22.781 14.641 -7.426 1 91.88 216 GLY B O 1
ATOM 3474 N N . ARG B 1 217 ? -20.75 15.109 -8.031 1 94.62 217 ARG B N 1
ATOM 3475 C CA . ARG B 1 217 ? -21.109 15.172 -9.445 1 94.62 217 ARG B CA 1
ATOM 3476 C C . ARG B 1 217 ? -20.297 14.188 -10.273 1 94.62 217 ARG B C 1
ATOM 3478 O O . ARG B 1 217 ? -19.094 14.016 -10.031 1 94.62 217 ARG B O 1
ATOM 3485 N N . LEU B 1 218 ? -20.938 13.562 -11.211 1 95.94 218 LEU B N 1
ATOM 3486 C CA . LEU B 1 218 ? -20.297 12.609 -12.117 1 95.94 218 LEU B CA 1
ATOM 3487 C C . LEU B 1 218 ? -20.062 13.242 -13.484 1 95.94 218 LEU B C 1
ATOM 3489 O O . LEU B 1 218 ? -20.969 13.852 -14.062 1 95.94 218 LEU B O 1
ATOM 3493 N N . SER B 1 219 ? -18.906 13.156 -13.93 1 96.44 219 SER B N 1
ATOM 3494 C CA . SER B 1 219 ? -18.562 13.742 -15.227 1 96.44 219 SER B CA 1
ATOM 3495 C C . SER B 1 219 ? -19.141 12.914 -16.375 1 96.44 219 SER B C 1
ATOM 3497 O O . SER B 1 219 ? -19.516 11.75 -16.188 1 96.44 219 SER B O 1
ATOM 3499 N N . PRO B 1 220 ? -19.266 13.57 -17.562 1 95.88 220 PRO B N 1
ATOM 3500 C CA . PRO B 1 220 ? -19.438 12.719 -18.75 1 95.88 220 PRO B CA 1
ATOM 3501 C C . PRO B 1 220 ? -18.219 11.852 -19.031 1 95.88 220 PRO B C 1
ATOM 3503 O O . PRO B 1 220 ? -17.188 12 -18.375 1 95.88 220 PRO B O 1
ATOM 3506 N N . PRO B 1 221 ? -18.391 10.836 -19.938 1 97.25 221 PRO B N 1
ATOM 3507 C CA . PRO B 1 221 ? -17.203 10.039 -20.281 1 97.25 221 PRO B CA 1
ATOM 3508 C C . PRO B 1 221 ? -16.031 10.898 -20.734 1 97.25 221 PRO B C 1
ATOM 3510 O O . PRO B 1 221 ? -16.219 11.875 -21.469 1 97.25 221 PRO B O 1
ATOM 3513 N N . LEU B 1 222 ? -14.867 10.555 -20.266 1 97.5 222 LEU B N 1
ATOM 3514 C CA . LEU B 1 222 ? -13.664 11.336 -20.547 1 97.5 222 LEU B CA 1
ATOM 3515 C C . LEU B 1 222 ? -12.688 10.531 -21.406 1 97.5 222 LEU B C 1
ATOM 3517 O O . LEU B 1 222 ? -12.531 9.328 -21.203 1 97.5 222 LEU B O 1
ATOM 3521 N N . SER B 1 223 ? -12.039 11.242 -22.328 1 96.56 223 SER B N 1
ATOM 3522 C CA . SER B 1 223 ? -10.883 10.656 -23 1 96.56 223 SER B CA 1
ATOM 3523 C C . SER B 1 223 ? -9.68 10.609 -22.062 1 96.56 223 SER B C 1
ATOM 3525 O O . SER B 1 223 ? -9.648 11.297 -21.047 1 96.56 223 SER B O 1
ATOM 3527 N N . LEU B 1 224 ? -8.781 9.758 -22.453 1 96.06 224 LEU B N 1
ATOM 3528 C CA . LEU B 1 224 ? -7.586 9.633 -21.625 1 96.06 224 LEU B CA 1
ATOM 3529 C C . LEU B 1 224 ? -6.848 10.969 -21.531 1 96.06 224 LEU B C 1
ATOM 3531 O O . LEU B 1 224 ? -6.273 11.297 -20.484 1 96.06 224 LEU B O 1
ATOM 3535 N N . GLU B 1 225 ? -6.836 11.719 -22.609 1 95.38 225 GLU B N 1
ATOM 3536 C CA . GLU B 1 225 ? -6.184 13.031 -22.625 1 95.38 225 GLU B CA 1
ATOM 3537 C C . GLU B 1 225 ? -6.898 14.016 -21.703 1 95.38 225 GLU B C 1
ATOM 3539 O O . GLU B 1 225 ? -6.25 14.773 -20.984 1 95.38 225 GLU B O 1
ATOM 3544 N N . ALA B 1 226 ? -8.211 14.031 -21.75 1 95.75 226 ALA B N 1
ATOM 3545 C CA . ALA B 1 226 ? -8.992 14.898 -20.875 1 95.75 226 ALA B CA 1
ATOM 3546 C C . ALA B 1 226 ? -8.773 14.531 -19.406 1 95.75 226 ALA B C 1
ATOM 3548 O O . ALA B 1 226 ? -8.664 15.414 -18.562 1 95.75 226 ALA B O 1
ATOM 3549 N N . LEU B 1 227 ? -8.711 13.266 -19.172 1 95.62 227 LEU B N 1
ATOM 3550 C CA . LEU B 1 227 ? -8.453 12.797 -17.828 1 95.62 227 LEU B CA 1
ATOM 3551 C C . LEU B 1 227 ? -7.074 13.234 -17.344 1 95.62 227 LEU B C 1
ATOM 3553 O O . LEU B 1 227 ? -6.914 13.672 -16.203 1 95.62 227 LEU B O 1
ATOM 3557 N N . ARG B 1 228 ? -6.082 13.078 -18.219 1 94.25 228 ARG B N 1
ATOM 3558 C CA . ARG B 1 228 ? -4.719 13.5 -17.906 1 94.25 228 ARG B CA 1
ATOM 3559 C C . ARG B 1 228 ? -4.684 14.961 -17.469 1 94.25 228 ARG B C 1
ATOM 3561 O O . ARG B 1 228 ? -4.035 15.297 -16.469 1 94.25 228 ARG B O 1
ATOM 3568 N N . GLU B 1 229 ? -5.332 15.789 -18.156 1 91.81 229 GLU B N 1
ATOM 3569 C CA . GLU B 1 229 ? -5.363 17.219 -17.828 1 91.81 229 GLU B CA 1
ATOM 3570 C C . GLU B 1 229 ? -6.031 17.469 -16.484 1 91.81 229 GLU B C 1
ATOM 3572 O O . GLU B 1 229 ? -5.574 18.297 -15.711 1 91.81 229 GLU B O 1
ATOM 3577 N N . ARG B 1 230 ? -7.086 16.75 -16.328 1 89.75 230 ARG B N 1
ATOM 3578 C CA . ARG B 1 230 ? -7.805 16.891 -15.07 1 89.75 230 ARG B CA 1
ATOM 3579 C C . ARG B 1 230 ? -6.934 16.469 -13.898 1 89.75 230 ARG B C 1
ATOM 3581 O O . ARG B 1 230 ? -6.938 17.109 -12.852 1 89.75 230 ARG B O 1
ATOM 3588 N N . LEU B 1 231 ? -6.246 15.383 -14.078 1 90.88 231 LEU B N 1
ATOM 3589 C CA . LEU B 1 231 ? -5.41 14.844 -13.016 1 90.88 231 LEU B CA 1
ATOM 3590 C C . LEU B 1 231 ? -4.207 15.742 -12.758 1 90.88 231 LEU B C 1
ATOM 3592 O O . LEU B 1 231 ? -3.779 15.898 -11.609 1 90.88 231 LEU B O 1
ATOM 3596 N N . LYS B 1 232 ? -3.65 16.312 -13.773 1 84.06 232 LYS B N 1
ATOM 3597 C CA . LYS B 1 232 ? -2.545 17.25 -13.617 1 84.06 232 LYS B CA 1
ATOM 3598 C C . LYS B 1 232 ? -2.979 18.484 -12.828 1 84.06 232 LYS B C 1
ATOM 3600 O O . LYS B 1 232 ? -2.205 19.016 -12.031 1 84.06 232 LYS B O 1
ATOM 3605 N N . GLY B 1 233 ? -4.203 18.875 -13.047 1 77.88 233 GLY B N 1
ATOM 3606 C CA . GLY B 1 233 ? -4.742 20.016 -12.312 1 77.88 233 GLY B CA 1
ATOM 3607 C C . GLY B 1 233 ? -4.883 19.75 -10.828 1 77.88 233 GLY B C 1
ATOM 3608 O O . GLY B 1 233 ? -4.617 20.641 -10.008 1 77.88 233 GLY B O 1
ATOM 3609 N N . VAL B 1 234 ? -5.246 18.578 -10.531 1 73.56 234 VAL B N 1
ATOM 3610 C CA . VAL B 1 234 ? -5.457 18.188 -9.133 1 73.56 234 VAL B CA 1
ATOM 3611 C C . VAL B 1 234 ? -4.113 18.047 -8.43 1 73.56 234 VAL B C 1
ATOM 3613 O O . VAL B 1 234 ? -3.975 18.391 -7.258 1 73.56 234 VAL B O 1
ATOM 3616 N N . ALA B 1 235 ? -3.148 17.5 -9.117 1 69 235 ALA B N 1
ATOM 3617 C CA . ALA B 1 235 ? -1.819 17.281 -8.547 1 69 235 ALA B CA 1
ATOM 3618 C C . ALA B 1 235 ? -1.134 18.609 -8.25 1 69 235 ALA B C 1
ATOM 3620 O O . ALA B 1 235 ? -0.342 18.719 -7.309 1 69 235 ALA B O 1
ATOM 3621 N N . ARG B 1 236 ? -1.349 19.578 -9.078 1 56.78 236 ARG B N 1
ATOM 3622 C CA . ARG B 1 236 ? -0.733 20.891 -8.938 1 56.78 236 ARG B CA 1
ATOM 3623 C C . ARG B 1 236 ? -1.445 21.719 -7.875 1 56.78 236 ARG B C 1
ATOM 3625 O O . ARG B 1 236 ? -0.861 22.641 -7.309 1 56.78 236 ARG B O 1
ATOM 3632 N N . ALA B 1 237 ? -2.576 21.328 -7.512 1 50.62 237 ALA B N 1
ATOM 3633 C CA . ALA B 1 237 ? -3.35 22.141 -6.574 1 50.62 237 ALA B CA 1
ATOM 3634 C C . ALA B 1 237 ? -3.033 21.766 -5.133 1 50.62 237 ALA B C 1
ATOM 3636 O O . ALA B 1 237 ? -2.789 20.594 -4.828 1 50.62 237 ALA B O 1
#

Solvent-accessible surface area (backbone atoms only — not comparable to full-atom values): 23343 Å² total; per-residue (Å²): 128,82,83,42,75,64,50,52,48,49,51,49,50,50,50,49,50,51,47,51,51,46,57,67,25,57,91,41,70,54,40,20,34,52,41,16,50,48,52,50,52,46,51,40,50,49,27,54,72,72,62,23,60,66,50,29,50,51,50,52,57,44,43,63,56,35,54,59,36,45,52,50,42,38,39,65,56,51,45,47,46,50,43,46,69,63,36,55,97,38,39,58,41,47,74,65,34,50,51,23,50,52,50,20,50,50,54,28,24,75,68,30,34,38,44,34,38,33,37,42,55,87,50,79,56,60,82,36,32,67,64,29,42,66,29,53,15,50,54,40,28,58,56,49,48,23,41,32,29,86,87,30,73,36,26,60,45,25,30,35,28,50,55,50,26,33,34,19,33,21,15,60,60,50,66,39,82,85,53,77,88,49,54,69,67,58,20,20,30,29,20,40,6,58,76,36,71,26,47,18,40,35,26,34,46,86,79,15,44,33,30,42,13,46,73,53,38,73,50,67,77,47,52,73,68,59,44,50,54,52,51,52,52,55,33,71,84,127,80,83,43,74,59,50,52,49,30,51,48,50,49,50,47,50,52,48,51,53,50,57,68,29,55,92,40,74,53,43,56,53,52,49,51,52,49,51,53,51,49,53,41,49,50,26,54,74,71,62,37,61,66,61,30,50,52,48,50,57,46,42,63,56,36,52,57,49,47,36,55,70,38,17,67,58,54,35,51,48,28,23,42,64,27,28,72,64,48,38,54,42,46,73,62,38,49,51,23,49,52,50,20,49,50,54,28,25,75,69,30,34,37,45,33,39,34,37,49,55,85,47,81,56,60,81,34,32,68,63,29,43,66,30,53,15,49,53,39,28,56,56,50,47,24,41,32,29,85,87,30,72,37,26,61,46,27,30,35,30,49,55,51,24,34,33,19,34,22,14,59,61,50,67,39,83,83,53,79,89,48,56,69,68,57,20,21,30,29,21,39,6,58,76,36,71,25,48,18,40,35,26,33,47,88,78,14,44,34,31,42,12,43,72,52,38,72,49,68,77,47,52,72,68,57,46,50,54,52,51,52,52,57,33,74,90

Organism: NCBI:txid751945

Nearest PDB structures (foldseek):
  8ogm-assembly1_B  TM=9.798E-01  e=1.390E-18  Bacillus subtilis subsp. subtilis str. 168
  7olh-assembly3_L  TM=9.820E-01  e=9.050E-18  Bacillus subtilis subsp. subtilis str. 168
  6gyw-assembly1_A  TM=9.774E-01  e=1.412E-16  Staphylococcus aureus
  6gyx-assembly1_A  TM=9.093E-01  e=2.806E-16  Staphylococcus aureus
  7dg0-assembly1_B  TM=9.323E-01  e=9.783E-16  Mesomycoplasma ovipneumoniae 14811

pLDDT: mean 83.15, std 15.59, range [36.81, 98.56]

Sequence (474 aa):
MPVTWRDLLDIFLVALLLYTLYRLMVGTRALNLVRGVLVYLLVWFIASLLGLSTLSWLLGNAATLGAFALIVVFQPELRAFLERLGRGQRFSSGPLALEELLLGLSRLSEKRRGALIALERRTPLGEYAVSGEILDARLSARLLETLFYPGTPLHDGGAILRGERLFAAGCVFPISESQIGLGTRHRAALGLSEVSDALVIVVSEETGAIRVAEGGRLSPPLSLEALRERLKGVARAMPVTWRDLLDIFLVALLLYTLYRLMVGTRALNLVRGVLVYLLVWFIASLLGLSTLSWLLGNAATLGAFALIVVFQPELRAFLERLGRGQRFSSGPLALEELLLGLSRLSEKRRGALIALERRTPLGEYAVSGEILDARLSARLLETLFYPGTPLHDGGAILRGERLFAAGCVFPISESQIGLGTRHRAALGLSEVSDALVIVVSEETGAIRVAEGGRLSPPLSLEALRERLKGVARA

Radius of gyration: 26.72 Å; Cα contacts (8 Å, |Δi|>4): 822; chains: 2; bounding box: 74×84×68 Å